Protein 4ME7 (pdb70)

B-factor: mean 60.51, std 24.73, range [21.34, 162.84]

Secondary structure (DSSP, 8-state):
---TTEEEE-----EEEE-S-HHHHHH-SEEEEEEEESS-SS--STTEEEE-TTTTT-SS-EEEEEEEEEEEEGGG-----EE-----TTHHHHHHHHT---/---TTEEEEEE-S---EEEEEE-S-TTHHHH-SEEEEEEEESS-SS--STTEEEE-TTTTT-SS-EEEEEEEEEEEEGGGEEEEEEE-----HHHHHHHHHTT--/---TTEEEEE--SSSS---EEEEE-S-TTHHHH-SEEEEEEEESS-SS--STTEEEE-TTTTT-SS-EEEEEEEEEEEEGGGEEEEEEE-----HHHHHHHHHTT--/---TTEEEEE--EEEEE-S-TTHHHH-SEEEEEEEE-S-SS--STTEEEE-TTTTT-SS-EEEEEEEEEEEEGGGEEEEEEE-----HHHHHHHHHTT--/---------HHHHHHHHHH------HHHHHHHHHHHHHHHHHHHHHHH-------HHHHHHHHHTHHHHHHT-/--------HHHHHHHHHH------HHHHHHHHHHHHHHHHHHHHHHH-------HHHHHHHHHTHHHHHHTS--

Solvent-accessible surface area: 29151 Å² total

Organism: Bacillus subtilis (strain 168) (NCBI:txid224308)

Radius of gyration: 34.05 Å; Cα contacts (8 Å, |Δi|>4): 1107; chains: 6; bounding box: 95×68×64 Å

InterPro domains:
  IPR003477 mRNA interferase PemK-like [PF02452] (4-111)
  IPR003477 mRNA interferase PemK-like [PIRSF033490] (2-113)
  IPR003477 mRNA interferase PemK-like [PTHR33988] (2-113)
  IPR011067 Plasmid maintenance toxin/Cell growth inhibitor [G3DSA:2.30.30.110] (1-116)

CATH classification: 2.30.30.110

Nearest PDB structures (foldseek):
  4me7-assembly1_B  TM=1.010E+00  e=1.519E-21  Bacillus subtilis subsp. subtilis str. 168
  4me7-assembly1_C  TM=9.987E-01  e=3.151E-20  Bacillus subtilis subsp. subtilis str. 168
  4me7-assembly1_D  TM=9.833E-01  e=3.985E-19  Bacillus subtilis subsp. subtilis str. 168
  4me7-assembly1_A  TM=9.584E-01  e=5.360E-18  Bacillus subtilis subsp. subtilis str. 168
  9g2g-assembly1_B  TM=9.681E-01  e=2.610E-15  Staphylococcus aureus

Structure (mmCIF, N/CA/C/O backbone):
data_4ME7
#
_entry.id   4ME7
#
_cell.length_a   81.503
_cell.length_b   91.618
_cell.length_c   104.334
_cell.angle_alpha   90.000
_cell.angle_beta   90.000
_cell.angle_gamma   90.000
#
_symmetry.space_group_name_H-M   'P 21 21 21'
#
loop_
_entity.id
_entity.type
_entity.pdbx_description
1 polymer 'mRNA interferase EndoA'
2 polymer 'Antitoxin EndoAI'
3 water water
#
loop_
_atom_site.group_PDB
_atom_site.id
_atom_site.type_symbol
_atom_site.label_atom_id
_atom_site.label_alt_id
_atom_site.label_comp_id
_atom_site.label_asym_id
_atom_site.label_entity_id
_atom_site.label_seq_id
_atom_site.pdbx_PDB_ins_code
_atom_site.Cartn_x
_atom_site.Cartn_y
_atom_site.Cartn_z
_atom_site.occupancy
_atom_site.B_iso_or_equiv
_atom_site.auth_seq_id
_atom_site.auth_comp_id
_atom_site.auth_asym_id
_atom_site.auth_atom_id
_atom_site.pdbx_PDB_model_num
ATOM 9 N N . ILE A 1 2 ? -27.648 6.358 -33.136 1.00 116.03 2 ILE A N 1
ATOM 10 C CA . ILE A 1 2 ? -27.317 7.763 -33.309 1.00 116.09 2 ILE A CA 1
ATOM 11 C C . ILE A 1 2 ? -28.569 8.622 -33.110 1.00 115.90 2 ILE A C 1
ATOM 12 O O . ILE A 1 2 ? -28.517 9.848 -33.232 1.00 115.68 2 ILE A O 1
ATOM 14 N N . VAL A 1 3 ? -29.690 7.968 -32.796 1.00 54.08 3 VAL A N 1
ATOM 15 C CA . VAL A 1 3 ? -30.993 8.645 -32.676 1.00 54.29 3 VAL A CA 1
ATOM 16 C C . VAL A 1 3 ? -31.088 9.667 -31.543 1.00 53.78 3 VAL A C 1
ATOM 17 O O . VAL A 1 3 ? -30.662 9.420 -30.416 1.00 52.99 3 VAL A O 1
ATOM 21 N N . LYS A 1 4 ? -31.663 10.819 -31.864 1.00 64.43 4 LYS A N 1
ATOM 22 C CA . LYS A 1 4 ? -31.880 11.864 -30.880 1.00 64.36 4 LYS A CA 1
ATOM 23 C C . LYS A 1 4 ? -33.235 12.539 -31.093 1.00 64.87 4 LYS A C 1
ATOM 24 O O . LYS A 1 4 ? -33.734 12.608 -32.213 1.00 65.53 4 LYS A O 1
ATOM 30 N N . ARG A 1 5 ? -33.833 13.012 -30.005 1.00 40.23 5 ARG A N 1
ATOM 31 C CA . ARG A 1 5 ? -35.113 13.698 -30.071 1.00 41.19 5 ARG A CA 1
ATOM 32 C C . ARG A 1 5 ? -35.100 14.797 -31.132 1.00 41.39 5 ARG A C 1
ATOM 33 O O . ARG A 1 5 ? -34.121 15.527 -31.264 1.00 40.62 5 ARG A O 1
ATOM 41 N N . GLY A 1 6 ? -36.177 14.885 -31.909 1.00 53.90 6 GLY A N 1
ATOM 42 C CA . GLY A 1 6 ? -36.309 15.910 -32.928 1.00 53.60 6 GLY A CA 1
ATOM 43 C C . GLY A 1 6 ? -35.699 15.540 -34.269 1.00 53.45 6 GLY A C 1
ATOM 44 O O . GLY A 1 6 ? -35.862 16.270 -35.247 1.00 53.11 6 GLY A O 1
ATOM 45 N N . ASP A 1 7 ? -34.981 14.421 -34.317 1.00 64.94 7 ASP A N 1
ATOM 46 C CA . ASP A 1 7 ? -34.469 13.910 -35.579 1.00 64.93 7 ASP A CA 1
ATOM 47 C C . ASP A 1 7 ? -35.611 13.253 -36.343 1.00 65.73 7 ASP A C 1
ATOM 48 O O . ASP A 1 7 ? -36.421 12.534 -35.755 1.00 66.21 7 ASP A O 1
ATOM 53 N N . VAL A 1 8 ? -35.679 13.495 -37.648 1.00 49.89 8 VAL A N 1
ATOM 54 C CA . VAL A 1 8 ? -36.662 12.821 -38.494 1.00 51.01 8 VAL A CA 1
ATOM 55 C C . VAL A 1 8 ? -35.966 11.813 -39.401 1.00 52.09 8 VAL A C 1
ATOM 56 O O . VAL A 1 8 ? -34.969 12.140 -40.025 1.00 52.67 8 VAL A O 1
ATOM 60 N N . TYR A 1 9 ? -36.489 10.590 -39.457 1.00 76.97 9 TYR A N 1
ATOM 61 C CA . TYR A 1 9 ? -35.876 9.508 -40.221 1.00 78.74 9 TYR A CA 1
ATOM 62 C C . TYR A 1 9 ? -36.862 8.940 -41.216 1.00 81.12 9 TYR A C 1
ATOM 63 O O . TYR A 1 9 ? -37.955 9.474 -41.385 1.00 81.47 9 TYR A O 1
ATOM 72 N N . PHE A 1 10 ? -36.481 7.845 -41.865 1.00 72.41 10 PHE A N 1
ATOM 73 C CA . PHE A 1 10 ? -37.433 7.087 -42.672 1.00 74.82 10 PHE A CA 1
ATOM 74 C C . PHE A 1 10 ? -37.762 5.762 -41.984 1.00 74.59 10 PHE A C 1
ATOM 75 O O . PHE A 1 10 ? -36.977 5.266 -41.170 1.00 73.04 10 PHE A O 1
ATOM 83 N N . ALA A 1 11 ? -38.915 5.192 -42.331 1.00 95.75 11 ALA A N 1
ATOM 84 C CA . ALA A 1 11 ? -39.446 4.002 -41.660 1.00 95.50 11 ALA A CA 1
ATOM 85 C C . ALA A 1 11 ? -39.571 2.780 -42.579 1.00 98.47 11 ALA A C 1
ATOM 86 O O . ALA A 1 11 ? -39.313 2.871 -43.777 1.00 100.84 11 ALA A O 1
ATOM 88 N N . ASP A 1 12 ? -39.983 1.646 -42.010 1.00 105.16 12 ASP A N 1
ATOM 89 C CA . ASP A 1 12 ? -40.133 0.397 -42.766 1.00 107.98 12 ASP A CA 1
ATOM 90 C C . ASP A 1 12 ? -41.409 -0.373 -42.391 1.00 108.30 12 ASP A C 1
ATOM 91 O O . ASP A 1 12 ? -41.866 -0.330 -41.249 1.00 105.80 12 ASP A O 1
ATOM 96 N N . LEU A 1 13 ? -41.964 -1.090 -43.367 1.00 103.76 13 LEU A N 1
ATOM 97 C CA . LEU A 1 13 ? -43.243 -1.771 -43.200 1.00 104.27 13 LEU A CA 1
ATOM 98 C C . LEU A 1 13 ? -43.226 -3.180 -43.788 1.00 107.01 13 LEU A C 1
ATOM 99 O O . LEU A 1 13 ? -43.980 -4.056 -43.359 1.00 107.26 13 LEU A O 1
ATOM 104 N N . VAL A 1 24 ? -39.792 4.565 -46.469 1.00 92.93 23 VAL A N 1
ATOM 105 C CA . VAL A 1 24 ? -41.102 4.966 -46.979 1.00 94.26 23 VAL A CA 1
ATOM 106 C C . VAL A 1 24 ? -41.709 6.141 -46.206 1.00 91.70 23 VAL A C 1
ATOM 107 O O . VAL A 1 24 ? -42.011 7.185 -46.789 1.00 92.37 23 VAL A O 1
ATOM 111 N N . ARG A 1 25 ? -41.884 5.966 -44.898 1.00 104.40 24 ARG A N 1
ATOM 112 C CA . ARG A 1 25 ? -42.572 6.952 -44.067 1.00 102.27 24 ARG A CA 1
ATOM 113 C C . ARG A 1 25 ? -41.599 7.849 -43.302 1.00 99.67 24 ARG A C 1
ATOM 114 O O . ARG A 1 25 ? -40.661 7.354 -42.676 1.00 98.31 24 ARG A O 1
ATOM 122 N N . PRO A 1 26 ? -41.817 9.177 -43.364 1.00 56.19 25 PRO A N 1
ATOM 123 C CA . PRO A 1 26 ? -41.097 10.149 -42.528 1.00 53.74 25 PRO A CA 1
ATOM 124 C C . PRO A 1 26 ? -41.647 10.175 -41.104 1.00 51.14 25 PRO A C 1
ATOM 125 O O . PRO A 1 26 ? -42.856 10.234 -40.936 1.00 51.25 25 PRO A O 1
ATOM 129 N N . VAL A 1 27 ? -40.785 10.139 -40.093 1.00 60.12 26 VAL A N 1
ATOM 130 C CA . VAL A 1 27 ? -41.261 10.072 -38.717 1.00 58.23 26 VAL A CA 1
ATOM 131 C C . VAL A 1 27 ? -40.452 10.932 -37.747 1.00 57.10 26 VAL A C 1
ATOM 132 O O . VAL A 1 27 ? -39.230 10.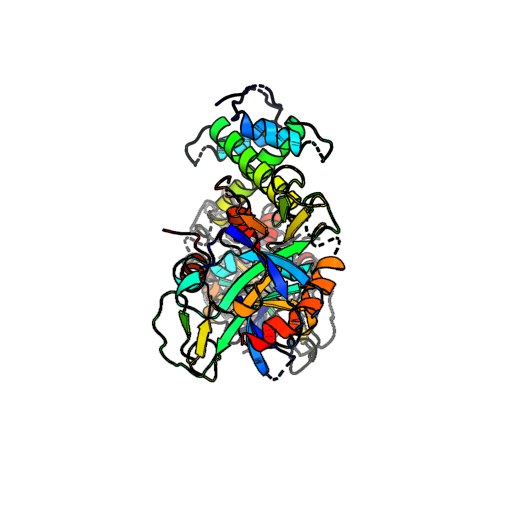850 -37.696 1.00 56.35 26 VAL A O 1
ATOM 136 N N . LEU A 1 28 ? -41.146 11.755 -36.969 1.00 45.82 27 LEU A N 1
ATOM 137 C CA . LEU A 1 28 ? -40.487 12.564 -35.962 1.00 45.02 27 LEU A CA 1
ATOM 138 C C . LEU A 1 28 ? -40.266 11.742 -34.705 1.00 44.97 27 LEU A C 1
ATOM 139 O O . LEU A 1 28 ? -41.213 11.197 -34.141 1.00 45.68 27 LEU A O 1
ATOM 144 N N . VAL A 1 29 ? -39.013 11.650 -34.270 1.00 53.05 28 VAL A N 1
ATOM 145 C CA . VAL A 1 29 ? -38.688 10.945 -33.036 1.00 52.83 28 VAL A CA 1
ATOM 146 C C . VAL A 1 29 ? -38.998 11.862 -31.853 1.00 53.17 28 VAL A C 1
ATOM 147 O O . VAL A 1 29 ? -38.563 13.014 -31.825 1.00 52.97 28 VAL A O 1
ATOM 151 N N . ILE A 1 30 ? -39.756 11.347 -30.884 1.00 39.05 29 ILE A N 1
ATOM 152 C CA . ILE A 1 30 ? -40.239 12.157 -29.763 1.00 39.41 29 ILE A CA 1
ATOM 153 C C . ILE A 1 30 ? -39.969 11.564 -28.366 1.00 38.59 29 ILE A C 1
ATOM 154 O O . ILE A 1 30 ? -40.370 12.138 -27.358 1.00 38.86 29 ILE A O 1
ATOM 159 N N . GLN A 1 31 ? -39.280 10.429 -28.305 1.00 31.52 30 GLN A N 1
ATOM 160 C CA . GLN A 1 31 ? -38.884 9.846 -27.020 1.00 30.42 30 GLN A CA 1
ATOM 161 C C . GLN A 1 31 ? -37.773 10.665 -26.371 1.00 29.22 30 GLN A C 1
ATOM 162 O O . GLN A 1 31 ? -37.179 11.551 -26.996 1.00 29.29 30 GLN A O 1
ATOM 168 N N . ASN A 1 32 ? -37.508 10.388 -25.100 1.00 32.60 31 ASN A N 1
ATOM 169 C CA . ASN A 1 32 ? -36.455 11.097 -24.397 1.00 31.11 31 ASN A CA 1
ATOM 170 C C . ASN A 1 32 ? -35.151 10.562 -24.909 1.00 30.44 31 ASN A C 1
ATOM 171 O O . ASN A 1 32 ? -35.088 9.414 -25.356 1.00 30.47 31 ASN A O 1
ATOM 176 N N . ASP A 1 33 ? -34.110 11.384 -24.867 1.00 31.42 32 ASP A N 1
ATOM 177 C CA . ASP A 1 33 ? -32.841 10.964 -25.431 1.00 31.08 32 ASP A CA 1
ATOM 178 C C . ASP A 1 33 ? -32.247 9.765 -24.671 1.00 29.58 32 ASP A C 1
ATOM 179 O O . ASP A 1 33 ? -31.517 8.975 -25.260 1.00 29.92 32 ASP A O 1
ATOM 184 N N . ILE A 1 34 ? -32.595 9.585 -23.396 1.00 26.73 33 ILE A N 1
ATOM 185 C CA . ILE A 1 34 ? -32.096 8.420 -22.649 1.00 26.94 33 ILE A CA 1
ATOM 186 C C . ILE A 1 34 ? -32.646 7.085 -23.137 1.00 28.18 33 ILE A C 1
ATOM 187 O O . ILE A 1 34 ? -31.890 6.160 -23.403 1.00 29.05 33 ILE A O 1
ATOM 192 N N . GLY A 1 35 ? -33.964 6.983 -23.253 1.00 32.13 34 GLY A N 1
ATOM 193 C CA . GLY A 1 35 ? -34.596 5.830 -23.883 1.00 33.28 34 GLY A CA 1
ATOM 194 C C . GLY A 1 35 ? -34.039 5.531 -25.252 1.00 34.42 34 GLY A C 1
ATOM 195 O O . GLY A 1 35 ? -33.791 4.369 -25.597 1.00 35.13 34 GLY A O 1
ATOM 196 N N . ASN A 1 36 ? -33.825 6.593 -26.023 1.00 34.69 35 ASN A N 1
ATOM 197 C CA . ASN A 1 36 ? -33.301 6.477 -27.378 1.00 35.75 35 ASN A CA 1
ATOM 198 C C . ASN A 1 36 ? -31.971 5.720 -27.474 1.00 35.39 35 ASN A C 1
ATOM 199 O O . ASN A 1 36 ? -31.700 5.100 -28.495 1.00 36.26 35 ASN A O 1
ATOM 204 N N . ARG A 1 37 ? -31.169 5.735 -26.410 1.00 73.19 36 ARG A N 1
ATOM 205 C CA . ARG A 1 37 ? -29.849 5.109 -26.456 1.00 73.11 36 ARG A CA 1
ATOM 206 C C . ARG A 1 37 ? -29.779 3.659 -25.970 1.00 72.75 36 ARG A C 1
ATOM 207 O O . ARG A 1 37 ? -29.057 2.850 -26.538 1.00 73.11 36 ARG A O 1
ATOM 215 N N . PHE A 1 38 ? -30.535 3.323 -24.936 1.00 43.14 37 PHE A N 1
ATOM 216 C CA . PHE A 1 38 ? -30.428 2.001 -24.318 1.00 42.81 37 PHE A CA 1
ATOM 217 C C . PHE A 1 38 ? -31.633 1.061 -24.474 1.00 43.57 37 PHE A C 1
ATOM 218 O O . PHE A 1 38 ? -31.733 0.050 -23.762 1.00 43.53 37 PHE A O 1
ATOM 226 N N . SER A 1 39 ? -32.533 1.385 -25.402 1.00 54.41 38 SER A N 1
ATOM 227 C CA . SER A 1 39 ? -33.716 0.567 -25.634 1.00 55.16 38 SER A CA 1
ATOM 228 C C . SER A 1 39 ? -33.953 0.294 -27.108 1.00 56.41 38 SER A C 1
ATOM 229 O O . SER A 1 39 ? -33.697 1.158 -27.951 1.00 56.65 38 SER A O 1
ATOM 232 N N . PRO A 1 40 ? -34.453 -0.916 -27.413 1.00 39.36 39 PRO A N 1
ATOM 233 C CA . PRO A 1 40 ? -34.780 -1.373 -28.768 1.00 41.30 39 PRO A CA 1
ATOM 234 C C . PRO A 1 40 ? -35.939 -0.610 -29.395 1.00 41.05 39 PRO A C 1
ATOM 235 O O . PRO A 1 40 ? -36.081 -0.645 -30.613 1.00 42.51 39 PRO A O 1
ATOM 239 N N . THR A 1 41 ? -36.758 0.048 -28.579 1.00 52.88 40 THR A N 1
ATOM 240 C CA . THR A 1 41 ? -37.954 0.738 -29.075 1.00 53.47 40 THR A CA 1
ATOM 241 C C . THR A 1 41 ? -37.823 2.264 -29.060 1.00 53.45 40 THR A C 1
ATOM 242 O O . THR A 1 41 ? -37.127 2.832 -28.211 1.00 52.63 40 THR A O 1
ATOM 246 N N . ALA A 1 42 ? -38.484 2.918 -30.012 1.00 51.51 41 ALA A N 1
ATOM 247 C CA . ALA A 1 42 ? -38.474 4.376 -30.096 1.00 51.77 41 ALA A CA 1
ATOM 248 C C . ALA A 1 42 ? -39.865 4.907 -30.426 1.00 53.13 41 ALA A C 1
ATOM 249 O O . ALA A 1 42 ? -40.565 4.355 -31.285 1.00 53.97 41 ALA A O 1
ATOM 251 N N . ILE A 1 43 ? -40.279 5.975 -29.756 1.00 35.80 42 ILE A N 1
ATOM 252 C CA . ILE A 1 43 ? -41.614 6.507 -30.002 1.00 36.05 42 ILE A CA 1
ATOM 253 C C . ILE A 1 43 ? -41.557 7.631 -31.033 1.00 36.59 42 ILE A C 1
ATOM 254 O O . ILE A 1 43 ? -40.876 8.637 -30.819 1.00 35.59 42 ILE A O 1
ATOM 259 N N . VAL A 1 44 ? -42.273 7.455 -32.143 1.00 38.31 43 VAL A N 1
ATOM 260 C CA . VAL A 1 44 ? -42.314 8.455 -33.207 1.00 39.21 43 VAL A CA 1
ATOM 261 C C . VAL A 1 44 ? -43.703 9.098 -33.405 1.00 39.65 43 VAL A C 1
ATOM 262 O O . VAL A 1 44 ? -44.692 8.627 -32.856 1.00 39.48 43 VAL A O 1
ATOM 266 N N . ALA A 1 45 ? -43.763 10.179 -34.181 1.00 40.32 44 ALA A N 1
ATOM 267 C CA . ALA A 1 45 ? -45.035 10.785 -34.580 1.00 41.21 44 ALA A CA 1
ATOM 268 C C . ALA A 1 45 ? -45.154 10.835 -36.121 1.00 43.60 44 ALA A C 1
ATOM 269 O O . ALA A 1 45 ? -44.201 11.176 -36.823 1.00 44.20 44 ALA A O 1
ATOM 271 N N . ALA A 1 46 ? -46.318 10.474 -36.647 1.00 56.57 45 ALA A N 1
ATOM 272 C CA . ALA A 1 46 ? -46.491 10.375 -38.098 1.00 56.75 45 ALA A CA 1
ATOM 273 C C . ALA A 1 46 ? -46.272 11.714 -38.810 1.00 56.55 45 ALA A C 1
ATOM 274 O O . ALA A 1 46 ? -46.625 12.769 -38.280 1.00 56.36 45 ALA A O 1
ATOM 276 N N . ILE A 1 47 ? -45.671 11.664 -39.999 1.00 50.23 46 ILE A N 1
ATOM 277 C CA . ILE A 1 47 ? -45.527 12.846 -40.854 1.00 51.46 46 ILE A CA 1
ATOM 278 C C . ILE A 1 47 ? -46.123 12.538 -42.245 1.00 54.55 46 ILE A C 1
ATOM 279 O O . ILE A 1 47 ? -45.929 11.447 -42.784 1.00 55.83 46 ILE A O 1
ATOM 284 N N . THR A 1 48 ? -46.864 13.488 -42.811 1.00 55.90 47 THR A N 1
ATOM 285 C CA . THR A 1 48 ? -47.599 13.259 -44.055 1.00 58.94 47 THR A CA 1
ATOM 286 C C . THR A 1 48 ? -47.426 14.488 -44.949 1.00 60.60 47 THR A C 1
ATOM 287 O O . THR A 1 48 ? -47.242 15.598 -44.451 1.00 59.33 47 THR A O 1
ATOM 291 N N . ALA A 1 49 ? -47.458 14.300 -46.264 1.00 63.56 48 ALA A N 1
ATOM 292 C CA . ALA A 1 49 ? -47.347 15.437 -47.172 1.00 65.49 48 ALA A CA 1
ATOM 293 C C . ALA A 1 49 ? -48.673 15.772 -47.840 1.00 67.90 48 ALA A C 1
ATOM 294 O O . ALA A 1 49 ? -48.747 16.728 -48.611 1.00 69.82 48 ALA A O 1
ATOM 296 N N . GLN A 1 50 ? -49.710 14.989 -47.530 1.00 104.47 49 GLN A N 1
ATOM 297 C CA . GLN A 1 50 ? -51.052 15.169 -48.102 1.00 106.63 49 GLN A CA 1
ATOM 298 C C . GLN A 1 50 ? -51.629 16.550 -47.803 1.00 106.56 49 GLN A C 1
ATOM 299 O O . GLN A 1 50 ? -52.359 17.122 -48.613 1.00 109.16 49 GLN A O 1
ATOM 305 N N . ILE A 1 51 ? -51.300 17.085 -46.634 1.00 73.00 50 ILE A N 1
ATOM 306 C CA . ILE A 1 51 ? -51.738 18.427 -46.279 1.00 72.84 50 ILE A CA 1
ATOM 307 C C . ILE A 1 51 ? -50.535 19.363 -46.193 1.00 72.09 50 ILE A C 1
ATOM 308 O O . ILE A 1 51 ? -49.474 18.980 -45.700 1.00 69.97 50 ILE A O 1
ATOM 313 N N . GLN A 1 52 ? -50.713 20.586 -46.687 1.00 94.35 51 GLN A N 1
ATOM 314 C CA . GLN A 1 52 ? -49.679 21.619 -46.639 1.00 93.90 51 GLN A CA 1
ATOM 315 C C . GLN A 1 52 ? -49.908 22.540 -45.439 1.00 91.82 51 GLN A C 1
ATOM 316 O O . GLN A 1 52 ? -48.990 22.819 -44.670 1.00 88.80 51 GLN A O 1
ATOM 322 N N . LYS A 1 53 ? -51.147 23.005 -45.293 1.00 151.87 52 LYS A N 1
ATOM 323 C CA . LYS A 1 53 ? -51.525 23.908 -44.206 1.00 150.21 52 LYS A CA 1
ATOM 324 C C . LYS A 1 53 ? -51.885 23.146 -42.931 1.00 147.37 52 LYS A C 1
ATOM 325 O O . LYS A 1 53 ? -51.097 23.100 -41.986 1.00 144.90 52 LYS A O 1
ATOM 331 N N . ALA A 1 54 ? -53.079 22.555 -42.916 1.00 95.04 53 ALA A N 1
ATOM 332 C CA . ALA A 1 54 ? -53.567 21.783 -41.768 1.00 92.87 53 ALA A CA 1
ATOM 333 C C . ALA A 1 54 ? -53.568 22.571 -40.454 1.00 90.66 53 ALA A C 1
ATOM 334 O O . ALA A 1 54 ? -52.591 22.549 -39.701 1.00 88.30 53 ALA A O 1
ATOM 336 N N . LYS A 1 55 ? -54.671 23.270 -40.199 1.00 122.78 54 LYS A N 1
ATOM 337 C CA . LYS A 1 55 ? -54.885 23.946 -38.925 1.00 120.92 54 LYS A CA 1
ATOM 338 C C . LYS A 1 55 ? -55.826 23.095 -38.080 1.00 119.86 54 LYS A C 1
ATOM 339 O O . LYS A 1 55 ? -56.831 22.596 -38.576 1.00 121.16 54 LYS A O 1
ATOM 345 N N . LEU A 1 56 ? -55.478 22.963 -36.802 1.00 59.38 55 LEU A N 1
ATOM 346 C CA . LEU A 1 56 ? -56.102 22.066 -35.834 1.00 58.13 55 LEU A CA 1
ATOM 347 C C . LEU A 1 56 ? -55.103 22.135 -34.708 1.00 56.59 55 LEU A C 1
ATOM 348 O O . LEU A 1 56 ? -53.940 22.486 -34.949 1.00 55.88 55 LEU A O 1
ATOM 353 N N . PRO A 1 57 ? -55.527 21.806 -33.474 1.00 63.69 56 PRO A N 1
ATOM 354 C CA . PRO A 1 57 ? -54.594 21.914 -32.337 1.00 63.03 56 PRO A CA 1
ATOM 355 C C . PRO A 1 57 ? -53.401 20.927 -32.351 1.00 63.56 56 PRO A C 1
ATOM 356 O O . PRO A 1 57 ? -52.281 21.311 -32.003 1.00 62.90 56 PRO A O 1
ATOM 360 N N . THR A 1 58 ? -53.634 19.682 -32.758 1.00 44.07 57 THR A N 1
ATOM 361 C CA . THR A 1 58 ? -52.593 18.649 -32.682 1.00 42.83 57 THR A CA 1
ATOM 362 C C . THR A 1 58 ? -51.654 18.556 -33.898 1.00 43.80 57 THR A C 1
ATOM 363 O O . THR A 1 58 ? -50.886 17.599 -34.010 1.00 43.20 57 THR A O 1
ATOM 367 N N . HIS A 1 59 ? -51.710 19.562 -34.777 1.00 49.04 58 HIS A N 1
ATOM 368 C CA . HIS A 1 59 ? -50.978 19.585 -36.053 1.00 48.13 58 HIS A CA 1
ATOM 369 C C . HIS A 1 59 ? -49.881 20.655 -36.073 1.00 46.59 58 HIS A C 1
ATOM 370 O O . HIS A 1 59 ? -50.136 21.790 -35.675 1.00 46.44 58 HIS A O 1
ATOM 377 N N . VAL A 1 60 ? -48.682 20.313 -36.554 1.00 54.89 59 VAL A N 1
ATOM 378 C CA . VAL A 1 60 ? -47.595 21.303 -36.680 1.00 54.14 59 VAL A CA 1
ATOM 379 C C . VAL A 1 60 ? -47.097 21.479 -38.120 1.00 56.04 59 VAL A C 1
ATOM 380 O O . VAL A 1 60 ? -46.951 20.509 -38.863 1.00 56.87 59 VAL A O 1
ATOM 384 N N . GLU A 1 61 ? -46.825 22.723 -38.502 1.00 87.17 60 GLU A N 1
ATOM 385 C CA . GLU A 1 61 ? -46.523 23.052 -39.888 1.00 89.27 60 GLU A CA 1
ATOM 386 C C . GLU A 1 61 ? -45.034 23.191 -40.164 1.00 89.08 60 GLU A C 1
ATOM 387 O O . GLU A 1 61 ? -44.342 23.961 -39.503 1.00 87.82 60 GLU A O 1
ATOM 393 N N . ILE A 1 62 ? -44.554 22.451 -41.157 1.00 83.73 61 ILE A N 1
ATOM 394 C CA . ILE A 1 62 ? -43.187 22.580 -41.648 1.00 83.75 61 ILE A CA 1
ATOM 395 C C . ILE A 1 62 ? -43.215 23.033 -43.110 1.00 86.94 61 ILE A C 1
ATOM 396 O O . ILE A 1 62 ? -43.731 22.302 -43.959 1.00 88.78 61 ILE A O 1
ATOM 401 N N . ASP A 1 63 ? -42.687 24.216 -43.435 1.00 72.94 62 ASP A N 1
ATOM 402 C CA . ASP A 1 63 ? -42.448 24.484 -44.856 1.00 76.09 62 ASP A CA 1
ATOM 403 C C . ASP A 1 63 ? -41.074 23.938 -45.183 1.00 75.62 62 ASP A C 1
ATOM 404 O O . ASP A 1 63 ? -40.140 24.067 -44.392 1.00 73.26 62 ASP A O 1
ATOM 409 N N . ALA A 1 64 ? -40.966 23.308 -46.348 1.00 73.10 63 ALA A N 1
ATOM 410 C CA . ALA A 1 64 ? -39.765 22.575 -46.715 1.00 72.94 63 ALA A CA 1
ATOM 411 C C . ALA A 1 64 ? -38.546 23.481 -46.828 1.00 72.81 63 ALA A C 1
ATOM 412 O O . ALA A 1 64 ? -37.407 23.042 -46.647 1.00 71.71 63 ALA A O 1
ATOM 414 N N . LYS A 1 65 ? -38.794 24.754 -47.114 1.00 97.25 64 LYS A N 1
ATOM 415 C CA . LYS A 1 65 ? -37.719 25.685 -47.420 1.00 97.64 64 LYS A CA 1
ATOM 416 C C . LYS A 1 65 ? -36.944 26.127 -46.187 1.00 94.74 64 LYS A C 1
ATOM 417 O O . LYS A 1 65 ? -36.536 27.284 -46.096 1.00 94.79 64 LYS A O 1
ATOM 423 N N . ARG A 1 66 ? -36.721 25.199 -45.254 1.00 112.07 65 ARG A N 1
ATOM 424 C CA . ARG A 1 66 ? -36.027 25.515 -44.006 1.00 109.40 65 ARG A CA 1
ATOM 425 C C . ARG A 1 66 ? -35.244 24.298 -43.499 1.00 107.44 65 ARG A C 1
ATOM 426 O O . ARG A 1 66 ? -34.028 24.365 -43.328 1.00 105.91 65 ARG A O 1
ATOM 434 N N . TYR A 1 67 ? -35.942 23.196 -43.242 1.00 84.29 66 TYR A N 1
ATOM 435 C CA . TYR A 1 67 ? -35.306 22.024 -42.641 1.00 82.27 66 TYR A CA 1
ATOM 436 C C . TYR A 1 67 ? -34.849 20.931 -43.601 1.00 84.09 66 TYR A C 1
ATOM 437 O O . TYR A 1 67 ? -35.054 19.744 -43.350 1.00 83.48 66 TYR A O 1
ATOM 446 N N . GLY A 1 68 ? -34.223 21.348 -44.699 1.00 95.77 67 GLY A N 1
ATOM 447 C CA . GLY A 1 68 ? -33.730 20.426 -45.709 1.00 97.65 67 GLY A CA 1
ATOM 448 C C . GLY A 1 68 ? -34.804 19.508 -46.261 1.00 99.27 67 GLY A C 1
ATOM 449 O O . GLY A 1 68 ? -34.522 18.386 -46.684 1.00 100.03 67 GLY A O 1
ATOM 450 N N . PHE A 1 69 ? -36.044 19.980 -46.247 1.00 109.54 68 PHE A N 1
ATOM 451 C CA . PHE A 1 69 ? -37.160 19.178 -46.727 1.00 111.06 68 PHE A CA 1
ATOM 452 C C . PHE A 1 69 ? -37.420 19.446 -48.204 1.00 114.63 68 PHE A C 1
ATOM 453 O O . PHE A 1 69 ? -37.141 20.534 -48.708 1.00 115.63 68 PHE A O 1
ATOM 461 N N . GLU A 1 70 ? -37.947 18.444 -48.895 1.00 101.71 69 GLU A N 1
ATOM 462 C CA . GLU A 1 70 ? -38.232 18.571 -50.315 1.00 105.06 69 GLU A CA 1
ATOM 463 C C . GLU A 1 70 ? -39.702 18.884 -50.486 1.00 106.19 69 GLU A C 1
ATOM 464 O O . GLU A 1 70 ? -40.141 19.313 -51.551 1.00 109.11 69 GLU A O 1
ATOM 470 N N . ARG A 1 71 ? -40.455 18.673 -49.412 1.00 66.87 70 ARG A N 1
ATOM 471 C CA . ARG A 1 71 ? -41.915 18.745 -49.453 1.00 67.76 70 ARG A CA 1
ATOM 472 C C . ARG A 1 71 ? -42.507 19.466 -48.237 1.00 65.22 70 ARG A C 1
ATOM 473 O O . ARG A 1 71 ? -42.072 19.258 -47.110 1.00 62.33 70 ARG A O 1
ATOM 481 N N . ASP A 1 72 ? -43.489 20.329 -48.485 1.00 72.62 71 ASP A N 1
ATOM 482 C CA . ASP A 1 72 ? -44.288 20.916 -47.414 1.00 70.64 71 ASP A CA 1
ATOM 483 C C . ASP A 1 72 ? -45.075 19.804 -46.719 1.00 69.53 71 ASP A C 1
ATOM 484 O O . ASP A 1 72 ? -45.997 19.223 -47.311 1.00 71.38 71 ASP A O 1
ATOM 489 N N . SER A 1 73 ? -44.694 19.515 -45.473 1.00 111.71 72 SER A N 1
ATOM 490 C CA . SER A 1 73 ? -45.271 18.423 -44.688 1.00 110.12 72 SER A CA 1
ATOM 491 C C . SER A 1 73 ? -46.002 18.957 -43.447 1.00 107.95 72 SER A C 1
ATOM 492 O O . SER A 1 73 ? -45.897 20.142 -43.135 1.00 107.45 72 SER A O 1
ATOM 495 N N . VAL A 1 74 ? -46.749 18.094 -42.754 1.00 59.60 73 VAL A N 1
ATOM 496 C CA . VAL A 1 74 ? -47.404 18.464 -41.489 1.00 57.57 73 VAL A CA 1
ATOM 497 C C . VAL A 1 74 ? -47.295 17.326 -40.460 1.00 55.41 73 VAL A C 1
ATOM 498 O O . VAL A 1 74 ? -47.454 16.160 -40.813 1.00 56.11 73 VAL A O 1
ATOM 502 N N . ILE A 1 75 ? -47.015 17.659 -39.198 1.00 56.36 74 ILE A N 1
ATOM 503 C CA . ILE A 1 75 ? -46.840 16.646 -38.148 1.00 55.45 74 ILE A CA 1
ATOM 504 C C . ILE A 1 75 ? -48.140 16.330 -37.389 1.00 56.71 74 ILE A C 1
ATOM 505 O O . ILE A 1 75 ? -48.959 17.221 -37.127 1.00 56.82 74 ILE A O 1
ATOM 510 N N . LEU A 1 76 ? -48.326 15.063 -37.023 1.00 55.63 75 LEU A N 1
ATOM 511 C CA . LEU A 1 76 ? -49.576 14.645 -36.393 1.00 56.69 75 LEU A CA 1
ATOM 512 C C . LEU A 1 76 ? -49.373 14.084 -34.984 1.00 57.04 75 LEU A C 1
ATOM 513 O O . LEU A 1 76 ? -49.078 12.901 -34.829 1.00 57.25 75 LEU A O 1
ATOM 518 N N . LEU A 1 77 ? -49.552 14.918 -33.959 1.00 46.52 76 LEU A N 1
ATOM 519 C CA . LEU A 1 77 ? -49.365 14.445 -32.585 1.00 47.45 76 LEU A CA 1
ATOM 520 C C . LEU A 1 77 ? -50.516 13.552 -32.108 1.00 48.81 76 LEU A C 1
ATOM 521 O O . LEU A 1 77 ? -50.539 13.133 -30.948 1.00 49.48 76 LEU A O 1
ATOM 526 N N . GLU A 1 78 ? -51.457 13.264 -33.006 1.00 42.06 77 GLU A N 1
ATOM 527 C CA . GLU A 1 78 ? -52.526 12.314 -32.736 1.00 43.04 77 GLU A CA 1
ATOM 528 C C . GLU A 1 78 ? -52.204 10.927 -33.292 1.00 43.03 77 GLU A C 1
ATOM 529 O O . GLU A 1 78 ? -52.930 9.959 -33.051 1.00 43.34 77 GLU A O 1
ATOM 535 N N . GLN A 1 79 ? -51.113 10.842 -34.045 1.00 47.91 78 GLN A N 1
ATOM 536 C CA . GLN A 1 79 ? -50.769 9.632 -34.776 1.00 48.44 78 GLN A CA 1
ATOM 537 C C . GLN A 1 79 ? -49.361 9.269 -34.412 1.00 47.49 78 GLN A C 1
ATOM 538 O O . GLN A 1 79 ? -48.402 9.694 -35.060 1.00 47.25 78 GLN A O 1
ATOM 544 N N . ILE A 1 80 ? -49.229 8.498 -33.350 1.00 42.20 79 ILE A N 1
ATOM 545 C CA . ILE A 1 80 ? -47.915 8.166 -32.838 1.00 41.00 79 ILE A CA 1
ATOM 546 C C . ILE A 1 80 ? -47.877 6.645 -32.696 1.00 41.52 79 ILE A C 1
ATOM 547 O O . ILE A 1 80 ? -48.928 6.010 -32.631 1.00 42.23 79 ILE A O 1
ATOM 552 N N . ARG A 1 81 ? -46.679 6.063 -32.676 1.00 41.34 80 ARG A N 1
ATOM 553 C CA . ARG A 1 81 ? -46.519 4.615 -32.516 1.00 41.97 80 ARG A CA 1
ATOM 554 C C . ARG A 1 81 ? -45.150 4.305 -31.911 1.00 40.92 80 ARG A C 1
ATOM 555 O O . ARG A 1 81 ? -44.306 5.191 -31.840 1.00 39.94 80 ARG A O 1
ATOM 563 N N . THR A 1 82 ? -44.930 3.072 -31.456 1.00 41.24 81 THR A N 1
ATOM 564 C CA . THR A 1 82 ? -43.655 2.721 -30.818 1.00 40.38 81 THR A CA 1
ATOM 565 C C . THR A 1 82 ? -43.058 1.443 -31.376 1.00 42.07 81 THR A C 1
ATOM 566 O O . THR A 1 82 ? -43.483 0.350 -31.003 1.00 42.73 81 THR A O 1
ATOM 570 N N . ILE A 1 83 ? -42.046 1.580 -32.232 1.00 42.82 82 ILE A N 1
ATOM 571 C CA . ILE A 1 83 ? -41.513 0.446 -32.981 1.00 44.86 82 ILE A CA 1
ATOM 572 C C . ILE A 1 83 ? -40.096 0.061 -32.613 1.00 44.55 82 ILE A C 1
ATOM 573 O O . ILE A 1 83 ? -39.485 0.680 -31.747 1.00 42.67 82 ILE A O 1
ATOM 578 N N . ASP A 1 84 ? -39.597 -0.976 -33.289 1.00 58.14 83 ASP A N 1
ATOM 579 C CA . ASP A 1 84 ? -38.192 -1.404 -33.222 1.00 58.21 83 ASP A CA 1
ATOM 580 C C . ASP A 1 84 ? -37.234 -0.326 -33.735 1.00 57.70 83 ASP A C 1
ATOM 581 O O . ASP A 1 84 ? -37.504 0.343 -34.730 1.00 58.55 83 ASP A O 1
ATOM 586 N N . LYS A 1 85 ? -36.104 -0.183 -33.052 1.00 74.55 84 LYS A N 1
ATOM 587 C CA . LYS A 1 85 ? -35.099 0.817 -33.388 1.00 74.06 84 LYS A CA 1
ATOM 588 C C . LYS A 1 85 ? -34.548 0.635 -34.806 1.00 76.42 84 LYS A C 1
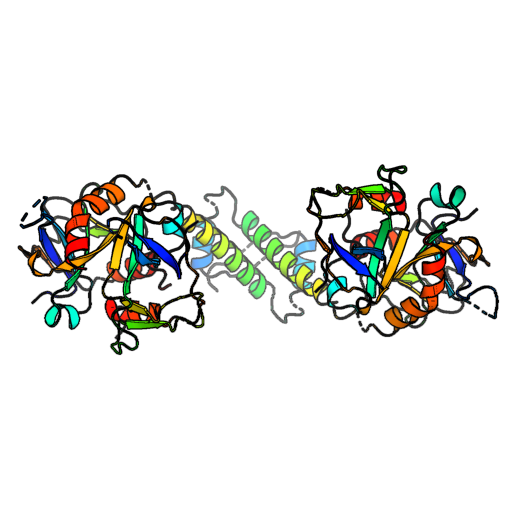ATOM 589 O O . LYS A 1 85 ? -34.259 1.609 -35.502 1.00 76.61 84 LYS A O 1
ATOM 595 N N . GLN A 1 86 ? -34.416 -0.619 -35.229 1.00 84.26 85 GLN A N 1
ATOM 596 C CA . GLN A 1 86 ? -33.759 -0.944 -36.491 1.00 86.56 85 GLN A CA 1
ATOM 597 C C . GLN A 1 86 ? -34.547 -0.573 -37.750 1.00 87.95 85 GLN A C 1
ATOM 598 O O . GLN A 1 86 ? -34.007 -0.607 -38.855 1.00 90.00 85 GLN A O 1
ATOM 604 N N . ARG A 1 87 ? -35.814 -0.207 -37.580 1.00 75.25 86 ARG A N 1
ATOM 605 C CA . ARG A 1 87 ? -36.630 0.282 -38.691 1.00 76.86 86 ARG A CA 1
ATOM 606 C C . ARG A 1 87 ? -36.303 1.749 -38.999 1.00 75.90 86 ARG A C 1
ATOM 607 O O . ARG A 1 87 ? -36.890 2.361 -39.898 1.00 76.85 86 ARG A O 1
ATOM 615 N N . LEU A 1 88 ? -35.365 2.301 -38.234 1.00 62.41 87 LEU A N 1
ATOM 616 C CA . LEU A 1 88 ? -34.871 3.658 -38.442 1.00 61.53 87 LEU A CA 1
ATOM 617 C C . LEU A 1 88 ? -33.541 3.598 -39.191 1.00 63.14 87 LEU A C 1
ATOM 618 O O . LEU A 1 88 ? -32.494 3.284 -38.622 1.00 62.64 87 LEU A O 1
ATOM 623 N N . THR A 1 89 ? -33.587 3.907 -40.475 1.00 77.27 88 THR A N 1
ATOM 624 C CA . THR A 1 89 ? -32.453 3.656 -41.348 1.00 79.26 88 THR A CA 1
ATOM 625 C C . THR A 1 89 ? -31.442 4.805 -41.417 1.00 78.22 88 THR A C 1
ATOM 626 O O . THR A 1 89 ? -30.322 4.697 -40.900 1.00 77.37 88 THR A O 1
ATOM 630 N N . ASP A 1 90 ? -31.827 5.897 -42.067 1.00 93.02 89 ASP A N 1
ATOM 631 C CA . ASP A 1 90 ? -30.938 7.047 -42.194 1.00 92.51 89 ASP A CA 1
ATOM 632 C C . ASP A 1 90 ? -31.709 8.349 -41.976 1.00 90.74 89 ASP A C 1
ATOM 633 O O . ASP A 1 90 ? -32.913 8.417 -42.247 1.00 91.04 89 ASP A O 1
ATOM 638 N N . LYS A 1 91 ? -31.010 9.374 -41.491 1.00 66.38 90 LYS A N 1
ATOM 639 C CA . LYS A 1 91 ? -31.652 10.611 -41.036 1.00 64.86 90 LYS A CA 1
ATOM 640 C C . LYS A 1 91 ? -32.307 11.425 -42.138 1.00 66.23 90 LYS A C 1
ATOM 641 O O . LYS A 1 91 ? -32.480 10.960 -43.258 1.00 68.79 90 LYS A O 1
ATOM 647 N N . ILE A 1 92 ? -32.703 12.641 -41.779 1.00 53.80 91 ILE A N 1
ATOM 648 C CA . ILE A 1 92 ? -33.148 13.654 -42.733 1.00 55.34 91 ILE A CA 1
ATOM 649 C C . ILE A 1 92 ? -32.596 14.978 -42.231 1.00 53.80 91 ILE A C 1
ATOM 650 O O . ILE A 1 92 ? -31.673 15.554 -42.827 1.00 54.72 91 ILE A O 1
ATOM 655 N N . THR A 1 93 ? -33.157 15.436 -41.115 1.00 64.47 92 THR A N 1
ATOM 656 C CA . THR A 1 93 ? -32.695 16.642 -40.458 1.00 63.01 92 THR A CA 1
ATOM 657 C C . THR A 1 93 ? -33.002 16.576 -38.984 1.00 60.55 92 THR A C 1
ATOM 658 O O . THR A 1 93 ? -33.323 15.520 -38.446 1.00 60.62 92 THR A O 1
ATOM 662 N N . HIS A 1 94 ? -32.900 17.732 -38.345 1.00 56.78 93 HIS A N 1
ATOM 663 C CA . HIS A 1 94 ? -33.184 17.885 -36.936 1.00 55.86 93 HIS A CA 1
ATOM 664 C C . HIS A 1 94 ? -33.897 19.208 -36.791 1.00 55.59 93 HIS A C 1
ATOM 665 O O . HIS A 1 94 ? -33.381 20.239 -37.217 1.00 55.41 93 HIS A O 1
ATOM 672 N N . LEU A 1 95 ? -35.085 19.175 -36.198 1.00 69.97 94 LEU A N 1
ATOM 673 C CA . LEU A 1 95 ? -35.865 20.382 -35.952 1.00 69.56 94 LEU A CA 1
ATOM 674 C C . LEU A 1 95 ? -35.243 21.228 -34.841 1.00 68.48 94 LEU A C 1
ATOM 675 O O . LEU A 1 95 ? -34.908 20.710 -33.777 1.00 68.44 94 LEU A O 1
ATOM 680 N N . ASP A 1 96 ? -35.092 22.529 -35.083 1.00 57.41 95 ASP A N 1
ATOM 681 C CA . ASP A 1 96 ? -34.544 23.428 -34.065 1.00 55.91 95 ASP A CA 1
ATOM 682 C C . ASP A 1 96 ? -35.494 23.508 -32.869 1.00 55.74 95 ASP A C 1
ATOM 683 O O . ASP A 1 96 ? -36.584 22.953 -32.910 1.00 56.95 95 ASP A O 1
ATOM 688 N N . ASP A 1 97 ? -35.078 24.184 -31.804 1.00 72.88 96 ASP A N 1
ATOM 689 C CA . ASP A 1 97 ? -35.858 24.213 -30.570 1.00 72.89 96 ASP A CA 1
ATOM 690 C C . ASP A 1 97 ? -37.226 24.867 -30.719 1.00 73.32 96 ASP A C 1
ATOM 691 O O . ASP A 1 97 ? -38.216 24.374 -30.175 1.00 74.25 96 ASP A O 1
ATOM 696 N N . GLU A 1 98 ? -37.283 25.976 -31.451 1.00 120.57 97 GLU A N 1
ATOM 697 C CA . GLU A 1 98 ? -38.535 26.707 -31.614 1.00 121.52 97 GLU A CA 1
ATOM 698 C C . GLU A 1 98 ? -39.598 25.841 -32.280 1.00 122.47 97 GLU A C 1
ATOM 699 O O . GLU A 1 98 ? -40.785 25.937 -31.963 1.00 122.89 97 GLU A O 1
ATOM 721 N N . ASP A 1 101 ? -40.809 23.218 -29.638 1.00 60.79 100 ASP A N 1
ATOM 722 C CA . ASP A 1 101 ? -41.745 23.854 -28.719 1.00 60.52 100 ASP A CA 1
ATOM 723 C C . ASP A 1 101 ? -43.187 23.838 -29.250 1.00 61.53 100 ASP A C 1
ATOM 724 O O . ASP A 1 101 ? -44.101 23.489 -28.510 1.00 62.33 100 ASP A O 1
ATOM 729 N N . LYS A 1 102 ? -43.396 24.185 -30.521 1.00 56.44 101 LYS A N 1
ATOM 730 C CA . LYS A 1 102 ? -44.732 24.087 -31.130 1.00 57.57 101 LYS A CA 1
ATOM 731 C C . LYS A 1 102 ? -45.254 22.654 -31.146 1.00 59.33 101 LYS A C 1
ATOM 732 O O . LYS A 1 102 ? -46.449 22.430 -31.027 1.00 60.39 101 LYS A O 1
ATOM 738 N N . VAL A 1 103 ? -44.358 21.687 -31.312 1.00 57.39 102 VAL A N 1
ATOM 739 C CA . VAL A 1 103 ? -44.741 20.279 -31.305 1.00 59.30 102 VAL A CA 1
ATOM 740 C C . VAL A 1 103 ? -45.220 19.844 -29.925 1.00 60.30 102 VAL A C 1
ATOM 741 O O . VAL A 1 103 ? -46.342 19.351 -29.784 1.00 61.79 102 VAL A O 1
ATOM 745 N N . ASP A 1 104 ? -44.364 20.035 -28.920 1.00 59.09 103 ASP A N 1
ATOM 746 C CA . ASP A 1 104 ? -44.700 19.776 -27.518 1.00 59.41 103 ASP A CA 1
ATOM 747 C C . ASP A 1 104 ? -45.999 20.470 -27.112 1.00 59.62 103 ASP A C 1
ATOM 748 O O . ASP A 1 104 ? -46.847 19.890 -26.433 1.00 60.90 103 ASP A O 1
ATOM 753 N N . GLU A 1 105 ? -46.148 21.713 -27.555 1.00 57.78 104 GLU A N 1
ATOM 754 C CA . GLU A 1 105 ? -47.324 22.523 -27.275 1.00 57.80 104 GLU A CA 1
ATOM 755 C C . GLU A 1 105 ? -48.600 21.855 -27.818 1.00 59.64 104 GLU A C 1
ATOM 756 O O . GLU A 1 105 ? -49.720 22.229 -27.466 1.00 59.97 104 GLU A O 1
ATOM 762 N N . ALA A 1 106 ? -48.418 20.837 -28.652 1.00 48.77 105 ALA A N 1
ATOM 763 C CA . ALA A 1 106 ? -49.536 20.145 -29.275 1.00 50.50 105 ALA A CA 1
ATOM 764 C C . ALA A 1 106 ? -49.613 18.710 -28.787 1.00 52.23 105 ALA A C 1
ATOM 765 O O . ALA A 1 106 ? -50.690 18.165 -28.594 1.00 53.48 105 ALA A O 1
ATOM 767 N N . LEU A 1 107 ? -48.455 18.098 -28.613 1.00 36.31 106 LEU A N 1
ATOM 768 C CA . LEU A 1 107 ? -48.347 16.811 -27.941 1.00 37.63 106 LEU A CA 1
ATOM 769 C C . LEU A 1 107 ? -49.117 16.834 -26.607 1.00 38.39 106 LEU A C 1
ATOM 770 O O . LEU A 1 107 ? -49.838 15.887 -26.277 1.00 39.95 106 LEU A O 1
ATOM 775 N N . GLN A 1 108 ? -48.971 17.923 -25.851 1.00 43.97 107 GLN A N 1
ATOM 776 C CA . GLN A 1 108 ? -49.605 18.041 -24.532 1.00 43.75 107 GLN A CA 1
ATOM 777 C C . GLN A 1 108 ? -51.117 18.191 -24.655 1.00 44.73 107 GLN A C 1
ATOM 778 O O . GLN A 1 108 ? -51.871 17.642 -23.854 1.00 45.43 107 GLN A O 1
ATOM 784 N N . ILE A 1 109 ? -51.560 18.931 -25.666 1.00 36.84 108 ILE A N 1
ATOM 785 C CA . ILE A 1 109 ? -52.978 19.006 -25.981 1.00 37.81 108 ILE A CA 1
ATOM 786 C C . ILE A 1 109 ? -53.478 17.629 -26.401 1.00 38.90 108 ILE A C 1
ATOM 787 O O . ILE A 1 109 ? -54.514 17.172 -25.940 1.00 39.46 108 ILE A O 1
ATOM 792 N N . SER A 1 110 ? -52.737 16.967 -27.281 1.00 40.58 109 SER A N 1
ATOM 793 C CA . SER A 1 110 ? -53.112 15.638 -27.762 1.00 41.90 109 SER A CA 1
ATOM 794 C C . SER A 1 110 ? -53.327 14.677 -26.601 1.00 43.11 109 SER A C 1
ATOM 795 O O . SER A 1 110 ? -54.288 13.925 -26.563 1.00 44.08 109 SER A O 1
ATOM 798 N N . LEU A 1 111 ? -52.432 14.731 -25.637 1.00 34.18 110 LEU A N 1
ATOM 799 C CA . LEU A 1 111 ? -52.404 13.735 -24.589 1.00 33.72 110 LEU A CA 1
ATOM 800 C C . LEU A 1 111 ? -53.191 14.197 -23.369 1.00 33.41 110 LEU A C 1
ATOM 801 O O . LEU A 1 111 ? -53.330 13.458 -22.391 1.00 33.12 110 LEU A O 1
ATOM 806 N N . ALA A 1 112 ? -53.730 15.410 -23.457 1.00 75.65 111 ALA A N 1
ATOM 807 C CA . ALA A 1 112 ? -54.417 16.061 -22.341 1.00 74.32 111 ALA A CA 1
ATOM 808 C C . ALA A 1 112 ? -53.505 16.154 -21.128 1.00 72.24 111 ALA A C 1
ATOM 809 O O . ALA A 1 112 ? -53.694 15.463 -20.125 1.00 71.71 111 ALA A O 1
ATOM 811 N N . LEU A 1 113 ? -52.502 17.013 -21.257 1.00 42.16 112 LEU A N 1
ATOM 812 C CA . LEU A 1 113 ? -51.576 17.312 -20.184 1.00 39.41 112 LEU A CA 1
ATOM 813 C C . LEU A 1 113 ? -51.602 18.823 -19.896 1.00 37.50 112 LEU A C 1
ATOM 814 O O . LEU A 1 113 ? -50.738 19.340 -19.196 1.00 35.16 112 LEU A O 1
ATOM 819 N N . ILE A 1 114 ? -52.588 19.523 -20.454 1.00 51.59 113 ILE A N 1
ATOM 820 C CA . ILE A 1 114 ? -52.916 20.893 -20.044 1.00 49.91 113 ILE A CA 1
ATOM 821 C C . ILE A 1 114 ? -54.443 21.126 -20.067 1.00 51.21 113 ILE A C 1
ATOM 822 O O . ILE A 1 114 ? -55.201 20.241 -20.480 1.00 53.07 113 ILE A O 1
ATOM 827 N N . ASP A 1 115 ? -54.883 22.310 -19.634 1.00 85.49 114 ASP A N 1
ATOM 828 C CA . ASP A 1 115 ? -56.312 22.643 -19.558 1.00 86.00 114 ASP A CA 1
ATOM 829 C C . ASP A 1 115 ? -57.137 21.599 -18.806 1.00 87.50 114 ASP A C 1
ATOM 830 O O . ASP A 1 115 ? -58.356 21.541 -18.944 1.00 88.03 114 ASP A O 1
ATOM 843 N N . ILE B 1 2 ? -68.423 5.430 -26.249 1.00 128.58 2 ILE B N 1
ATOM 844 C CA . ILE B 1 2 ? -67.900 6.483 -25.391 1.00 128.17 2 ILE B CA 1
ATOM 845 C C . ILE B 1 2 ? -66.714 5.986 -24.577 1.00 127.01 2 ILE B C 1
ATOM 846 O O . ILE B 1 2 ? -66.887 5.407 -23.501 1.00 126.63 2 ILE B O 1
ATOM 848 N N . VAL B 1 3 ? -65.508 6.205 -25.098 1.00 43.89 3 VAL B N 1
ATOM 849 C CA . VAL B 1 3 ? -64.277 5.939 -24.325 1.00 42.28 3 VAL B CA 1
ATOM 850 C C . VAL B 1 3 ? -63.798 7.183 -23.581 1.00 41.00 3 VAL B C 1
ATOM 851 O O . VAL B 1 3 ? -63.808 8.295 -24.119 1.00 41.27 3 VAL B O 1
ATOM 855 N N . LYS B 1 4 ? -63.395 6.984 -22.334 1.00 54.81 4 LYS B N 1
ATOM 856 C CA . LYS B 1 4 ? -62.931 8.076 -21.497 1.00 54.44 4 LYS B CA 1
ATOM 857 C C . LYS B 1 4 ? -61.432 7.948 -21.193 1.00 53.14 4 LYS B C 1
ATOM 858 O O . LYS B 1 4 ? -60.905 6.838 -21.055 1.00 51.97 4 LYS B O 1
ATOM 864 N N . ARG B 1 5 ? -60.733 9.075 -21.106 1.00 36.61 5 ARG B N 1
ATOM 865 C CA . ARG B 1 5 ? -59.340 9.027 -20.700 1.00 35.38 5 ARG B CA 1
ATOM 866 C C . ARG B 1 5 ? -59.242 8.468 -19.287 1.00 34.63 5 ARG B C 1
ATOM 867 O O . ARG B 1 5 ? -59.647 9.111 -18.329 1.00 34.38 5 ARG B O 1
ATOM 875 N N . GLY B 1 6 ? -58.710 7.263 -19.156 1.00 40.33 6 GLY B N 1
ATOM 876 C CA . GLY B 1 6 ? -58.567 6.639 -17.854 1.00 38.29 6 GLY B CA 1
ATOM 877 C C . GLY B 1 6 ? -59.195 5.268 -17.921 1.00 38.22 6 GLY B C 1
ATOM 878 O O . GLY B 1 6 ? -59.026 4.441 -17.021 1.00 37.06 6 GLY B O 1
ATOM 879 N N . ASP B 1 7 ? -59.929 5.030 -18.999 1.00 35.87 7 ASP B N 1
ATOM 880 C CA . ASP B 1 7 ? -60.572 3.745 -19.175 1.00 36.89 7 ASP B CA 1
ATOM 881 C C . ASP B 1 7 ? -59.521 2.755 -19.581 1.00 36.94 7 ASP B C 1
ATOM 882 O O . ASP B 1 7 ? -58.645 3.069 -20.378 1.00 36.71 7 ASP B O 1
ATOM 887 N N . VAL B 1 8 ? -59.594 1.555 -19.034 1.00 37.36 8 VAL B N 1
ATOM 888 C CA . VAL B 1 8 ? -58.759 0.484 -19.549 1.00 37.85 8 VAL B CA 1
ATOM 889 C C . VAL B 1 8 ? -59.640 -0.611 -20.145 1.00 39.43 8 VAL B C 1
ATOM 890 O O . VAL B 1 8 ? -60.625 -1.045 -19.525 1.00 39.93 8 VAL B O 1
ATOM 894 N N . TYR B 1 9 ? -59.297 -1.008 -21.372 1.00 45.91 9 TYR B N 1
ATOM 895 C CA . TYR B 1 9 ? -60.048 -1.987 -22.145 1.00 46.41 9 TYR B CA 1
ATOM 896 C C . TYR B 1 9 ? -59.154 -3.144 -22.524 1.00 45.39 9 TYR B C 1
ATOM 897 O O . TYR B 1 9 ? -57.940 -3.024 -22.491 1.00 44.36 9 TYR B O 1
ATOM 906 N N . PHE B 1 10 ? -59.747 -4.261 -22.915 1.00 59.57 10 PHE B N 1
ATOM 907 C CA . PHE B 1 10 ? -59.008 -5.228 -23.709 1.00 59.08 10 PHE B CA 1
ATOM 908 C C . PHE B 1 10 ? -59.007 -4.742 -25.148 1.00 59.77 10 PHE B C 1
ATOM 909 O O . PHE B 1 10 ? -59.936 -4.054 -25.579 1.00 60.84 10 PHE B O 1
ATOM 917 N N . ALA B 1 11 ? -57.965 -5.093 -25.889 1.00 47.17 11 ALA B N 1
ATOM 918 C CA . ALA B 1 11 ? -57.879 -4.722 -27.291 1.00 48.20 11 ALA B CA 1
ATOM 919 C C . ALA B 1 11 ? -57.555 -5.933 -28.133 1.00 50.32 11 ALA B C 1
ATOM 920 O O . ALA B 1 11 ? -56.830 -6.823 -27.695 1.00 50.55 11 ALA B O 1
ATOM 922 N N . ASP B 1 12 ? -58.100 -5.962 -29.345 1.00 104.55 12 ASP B N 1
ATOM 923 C CA . ASP B 1 12 ? -57.845 -7.055 -30.269 1.00 106.06 12 ASP B CA 1
ATOM 924 C C . ASP B 1 12 ? -56.714 -6.663 -31.211 1.00 106.07 12 ASP B C 1
ATOM 925 O O . ASP B 1 12 ? -56.857 -5.740 -32.014 1.00 106.15 12 ASP B O 1
ATOM 930 N N . LEU B 1 13 ? -55.587 -7.358 -31.096 1.00 62.14 13 LEU B N 1
ATOM 931 C CA . LEU B 1 13 ? -54.397 -7.031 -31.877 1.00 62.31 13 LEU B CA 1
ATOM 932 C C . LEU B 1 13 ? -54.212 -7.998 -33.027 1.00 65.06 13 LEU B C 1
ATOM 933 O O . LEU B 1 13 ? -53.087 -8.423 -33.322 1.00 65.71 13 LEU B O 1
ATOM 938 N N . SER B 1 14 ? -55.317 -8.342 -33.678 1.00 82.96 14 SER B N 1
ATOM 939 C CA . SER B 1 14 ? -55.274 -9.244 -34.819 1.00 85.98 14 SER B CA 1
ATOM 940 C C . SER B 1 14 ? -55.740 -8.519 -36.071 1.00 87.22 14 SER B C 1
ATOM 941 O O . SER B 1 14 ? -56.355 -7.456 -35.978 1.00 85.91 14 SER B O 1
ATOM 944 N N . PRO B 1 15 ? -55.413 -9.072 -37.251 1.00 66.80 15 PRO B N 1
ATOM 945 C CA . PRO B 1 15 ? -56.026 -8.611 -38.501 1.00 68.67 15 PRO B CA 1
ATOM 946 C C . PRO B 1 15 ? -57.441 -9.167 -38.594 1.00 70.18 15 PRO B C 1
ATOM 947 O O . PRO B 1 15 ? -57.624 -10.260 -39.132 1.00 72.81 15 PRO B O 1
ATOM 951 N N . VAL B 1 16 ? -58.410 -8.424 -38.058 1.00 125.07 16 VAL B N 1
ATOM 952 C CA . VAL B 1 16 ? -59.774 -8.912 -37.823 1.00 125.90 16 VAL B CA 1
ATOM 953 C C . VAL B 1 16 ? -59.788 -10.059 -36.808 1.00 125.62 16 VAL B C 1
ATOM 954 O O . VAL B 1 16 ? -58.740 -10.580 -36.420 1.00 125.21 16 VAL B O 1
ATOM 958 N N . GLY B 1 23 ? -52.415 -11.650 -29.519 1.00 88.00 23 GLY B N 1
ATOM 959 C CA . GLY B 1 23 ? -53.547 -12.049 -28.701 1.00 87.88 23 GLY B CA 1
ATOM 960 C C . GLY B 1 23 ? -54.330 -10.848 -28.209 1.00 85.65 23 GLY B C 1
ATOM 961 O O . GLY B 1 23 ? -54.164 -9.747 -28.726 1.00 84.62 23 GLY B O 1
ATOM 962 N N . VAL B 1 24 ? -55.189 -11.051 -27.216 1.00 134.04 24 VAL B N 1
ATOM 963 C CA . VAL B 1 24 ? -55.911 -9.932 -26.607 1.00 132.45 24 VAL B CA 1
ATOM 964 C C . VAL B 1 24 ? -55.168 -9.414 -25.376 1.00 130.07 24 VAL B C 1
ATOM 965 O O . VAL B 1 24 ? -54.917 -10.167 -24.433 1.00 129.73 24 VAL B O 1
ATOM 969 N N . ARG B 1 25 ? -54.822 -8.127 -25.389 1.00 62.00 25 ARG B N 1
ATOM 970 C CA . ARG B 1 25 ? -54.039 -7.527 -24.313 1.00 60.37 25 ARG B CA 1
ATOM 971 C C . ARG B 1 25 ? -54.679 -6.269 -23.735 1.00 59.71 25 ARG B C 1
ATOM 972 O O . ARG B 1 25 ? -55.226 -5.459 -24.466 1.00 60.59 25 ARG B O 1
ATOM 980 N N . PRO B 1 26 ? -54.588 -6.097 -22.410 1.00 44.00 26 PRO B N 1
ATOM 981 C CA . PRO B 1 26 ? -55.055 -4.876 -21.735 1.00 43.31 26 PRO B CA 1
ATOM 982 C C . PRO B 1 26 ? -54.370 -3.626 -22.299 1.00 43.08 26 PRO B C 1
ATOM 983 O O . PRO B 1 26 ? -53.311 -3.729 -22.918 1.00 42.60 26 PRO B O 1
ATOM 987 N N . VAL B 1 27 ? -54.956 -2.457 -22.069 1.00 40.02 27 VAL B N 1
ATOM 988 C CA . VAL B 1 27 ? -54.538 -1.241 -22.761 1.00 39.26 27 VAL B CA 1
ATOM 989 C C . VAL B 1 27 ? -55.144 -0.045 -22.022 1.00 38.00 27 VAL B C 1
ATOM 990 O O . VAL B 1 27 ? -56.259 -0.137 -21.512 1.00 38.23 27 VAL B O 1
ATOM 994 N N . LEU B 1 28 ? -54.423 1.067 -21.940 1.00 36.79 28 LEU B N 1
ATOM 995 C CA . LEU B 1 28 ? -54.922 2.228 -21.202 1.00 35.74 28 LEU B CA 1
ATOM 996 C C . LEU B 1 28 ? -55.138 3.443 -22.102 1.00 35.71 28 LEU B C 1
ATOM 997 O O . LEU B 1 28 ? -54.205 3.934 -22.727 1.00 35.42 28 LEU B O 1
ATOM 1002 N N . VAL B 1 29 ? -56.366 3.943 -22.155 1.00 36.12 29 VAL B N 1
ATOM 1003 C CA . VAL B 1 29 ? -56.653 5.108 -22.988 1.00 36.33 29 VAL B CA 1
ATOM 1004 C C . VAL B 1 29 ? -56.056 6.363 -22.345 1.00 35.02 29 VAL B C 1
ATOM 1005 O O . VAL B 1 29 ? -56.309 6.649 -21.178 1.00 34.30 29 VAL B O 1
ATOM 1009 N N . ILE B 1 30 ? -55.256 7.105 -23.109 1.00 36.85 30 ILE B N 1
ATOM 1010 C CA . ILE B 1 30 ? -54.566 8.282 -22.573 1.00 36.51 30 ILE B CA 1
ATOM 1011 C C . ILE B 1 30 ? -54.814 9.577 -23.357 1.00 37.81 30 ILE B C 1
ATOM 1012 O O . ILE B 1 30 ? -54.389 10.660 -22.945 1.00 37.77 30 ILE B O 1
ATOM 1017 N N . GLN B 1 31 ? -55.509 9.456 -24.484 1.00 43.46 31 GLN B N 1
ATOM 1018 C CA . GLN B 1 31 ? -55.868 10.610 -25.310 1.00 44.49 31 GLN B CA 1
ATOM 1019 C C . GLN B 1 31 ? -56.973 11.448 -24.667 1.00 45.18 31 GLN B C 1
ATOM 1020 O O . GLN B 1 31 ? -57.822 10.907 -23.963 1.00 45.40 31 GLN B O 1
ATOM 1026 N N . ASN B 1 32 ? -56.961 12.760 -24.916 1.00 47.54 32 ASN B N 1
ATOM 1027 C CA . ASN B 1 32 ? -58.020 13.662 -24.450 1.00 47.34 32 ASN B CA 1
ATOM 1028 C C . ASN B 1 32 ? -59.437 13.175 -24.801 1.00 48.38 32 ASN B C 1
ATOM 1029 O O . ASN B 1 32 ? -59.625 12.434 -25.771 1.00 48.95 32 ASN B O 1
ATOM 1034 N N . ASP B 1 33 ? -60.432 13.600 -24.025 1.00 62.94 33 ASP B N 1
ATOM 1035 C CA . ASP B 1 33 ? -61.787 13.082 -24.202 1.00 63.51 33 ASP B CA 1
ATOM 1036 C C . ASP B 1 33 ? -62.553 13.602 -25.435 1.00 63.57 33 ASP B C 1
ATOM 1037 O O . ASP B 1 33 ? -63.415 12.899 -25.965 1.00 64.34 33 ASP B O 1
ATOM 1042 N N . ILE B 1 34 ? -62.238 14.812 -25.891 1.00 56.33 34 ILE B N 1
ATOM 1043 C CA . ILE B 1 34 ? -62.831 15.331 -27.120 1.00 56.11 34 ILE B CA 1
ATOM 1044 C C . ILE B 1 34 ? -62.506 14.414 -28.300 1.00 56.52 34 ILE B C 1
ATOM 1045 O O . ILE B 1 34 ? -63.406 13.962 -29.018 1.00 56.96 34 ILE B O 1
ATOM 1050 N N . GLY B 1 35 ? -61.219 14.142 -28.490 1.00 48.10 35 GLY B N 1
ATOM 1051 C CA . GLY B 1 35 ? -60.780 13.225 -29.522 1.00 48.38 35 GLY B CA 1
ATOM 1052 C C . GLY B 1 35 ? -61.288 11.812 -29.302 1.00 49.39 35 GLY B C 1
ATOM 1053 O O . GLY B 1 35 ? -61.536 11.087 -30.262 1.00 49.40 35 GLY B O 1
ATOM 1054 N N . ASN B 1 36 ? -61.453 11.420 -28.039 1.00 61.23 36 ASN B N 1
ATOM 1055 C CA . ASN B 1 36 ? -61.973 10.097 -27.708 1.00 61.80 36 ASN B CA 1
ATOM 1056 C C . ASN B 1 36 ? -63.434 9.921 -28.099 1.00 62.52 36 ASN B C 1
ATOM 1057 O O . ASN B 1 36 ? -64.003 8.845 -27.935 1.00 63.02 36 ASN B O 1
ATOM 1062 N N . ARG B 1 37 ? -64.047 10.978 -28.614 1.00 96.67 37 ARG B N 1
ATOM 1063 C CA . ARG B 1 37 ? -65.449 10.922 -28.985 1.00 97.16 37 ARG B CA 1
ATOM 1064 C C . ARG B 1 37 ? -65.639 11.105 -30.483 1.00 96.82 37 ARG B C 1
ATOM 1065 O O . ARG B 1 37 ? -66.283 10.289 -31.143 1.00 97.01 37 ARG B O 1
ATOM 1073 N N . PHE B 1 38 ? -65.061 12.176 -31.015 1.00 81.91 38 PHE B N 1
ATOM 1074 C CA . PHE B 1 38 ? -65.279 12.559 -32.404 1.00 81.21 38 PHE B CA 1
ATOM 1075 C C . PHE B 1 38 ? -64.157 12.129 -33.329 1.00 80.73 38 PHE B C 1
ATOM 1076 O O . PHE B 1 38 ? -63.931 12.748 -34.366 1.00 80.30 38 PHE B O 1
ATOM 1084 N N . SER B 1 39 ? -63.460 11.063 -32.953 1.00 65.52 39 SER B N 1
ATOM 1085 C CA . SER B 1 39 ? -62.363 10.551 -33.760 1.00 64.78 39 SER B CA 1
ATOM 1086 C C . SER B 1 39 ? -62.357 9.026 -33.760 1.00 65.00 39 SER B C 1
ATOM 1087 O O . SER B 1 39 ? -62.610 8.394 -32.735 1.00 65.79 39 SER B O 1
ATOM 1090 N N . PRO B 1 40 ? -62.075 8.432 -34.924 1.00 52.94 40 PRO B N 1
ATOM 1091 C CA . PRO B 1 40 ? -62.067 6.973 -35.065 1.00 53.50 40 PRO B CA 1
ATOM 1092 C C . PRO B 1 40 ? -60.917 6.327 -34.301 1.00 51.62 40 PRO B C 1
ATOM 1093 O O . PRO B 1 40 ? -61.032 5.180 -33.870 1.00 51.47 40 PRO B O 1
ATOM 1097 N N . THR B 1 41 ? -59.824 7.070 -34.138 1.00 50.73 41 THR B N 1
ATOM 1098 C CA . THR B 1 41 ? -58.606 6.551 -33.528 1.00 49.97 41 THR B CA 1
ATOM 1099 C C . THR B 1 41 ? -58.556 6.867 -32.025 1.00 49.77 41 THR B C 1
ATOM 1100 O O . THR B 1 41 ? -59.130 7.864 -31.574 1.00 50.30 41 THR B O 1
ATOM 1104 N N . ALA B 1 42 ? -57.883 6.005 -31.260 1.00 45.82 42 ALA B N 1
ATOM 1105 C CA . ALA B 1 42 ? -57.580 6.263 -29.847 1.00 45.85 42 ALA B CA 1
ATOM 1106 C C . ALA B 1 42 ? -56.099 6.011 -29.568 1.00 44.73 42 ALA B C 1
ATOM 1107 O O . ALA B 1 42 ? -55.525 5.045 -30.075 1.00 43.83 42 ALA B O 1
ATOM 1109 N N . ILE B 1 43 ? -55.487 6.875 -28.761 1.00 40.37 43 ILE B N 1
ATOM 1110 C CA . ILE B 1 43 ? -54.101 6.694 -28.340 1.00 39.17 43 ILE B CA 1
ATOM 1111 C C . ILE B 1 43 ? -54.078 5.957 -27.003 1.00 38.06 43 ILE B C 1
ATOM 1112 O O . ILE B 1 43 ? -54.701 6.398 -26.036 1.00 37.27 43 ILE B O 1
ATOM 1117 N N . VAL B 1 44 ? -53.373 4.828 -26.956 1.00 39.73 44 VAL B N 1
ATOM 1118 C CA . VAL B 1 44 ? -53.310 3.997 -25.752 1.00 38.93 44 VAL B CA 1
ATOM 1119 C C . VAL B 1 44 ? -51.887 3.660 -25.309 1.00 37.66 44 VAL B C 1
ATOM 1120 O O . VAL B 1 44 ? -50.926 3.907 -26.032 1.00 37.57 44 VAL B O 1
ATOM 1124 N N . ALA B 1 45 ? -51.755 3.071 -24.127 1.00 35.90 45 ALA B N 1
ATOM 1125 C CA . ALA B 1 45 ? -50.443 2.715 -23.566 1.00 35.16 45 ALA B CA 1
ATOM 1126 C C . ALA B 1 45 ? -50.506 1.285 -23.070 1.00 35.86 45 ALA B C 1
ATOM 1127 O O . ALA B 1 45 ? -51.338 0.968 -22.238 1.00 35.81 45 ALA B O 1
ATOM 1129 N N . ALA B 1 46 ? -49.634 0.418 -23.565 1.00 36.65 46 ALA B N 1
ATOM 1130 C CA . ALA B 1 46 ? -49.739 -1.005 -23.246 1.00 37.70 46 ALA B CA 1
ATOM 1131 C C . ALA B 1 46 ? -49.648 -1.295 -21.761 1.00 36.89 46 ALA B C 1
ATOM 1132 O O . ALA B 1 46 ? -49.211 -0.456 -20.982 1.00 35.49 46 ALA B O 1
ATOM 1134 N N . ILE B 1 47 ? -50.079 -2.491 -21.381 1.00 37.93 47 ILE B N 1
ATOM 1135 C CA . ILE B 1 47 ? -50.037 -2.962 -19.999 1.00 37.58 47 ILE B CA 1
ATOM 1136 C C . ILE B 1 47 ? -49.570 -4.404 -20.023 1.00 39.05 47 ILE B C 1
ATOM 1137 O O . ILE B 1 47 ? -50.041 -5.200 -20.837 1.00 40.55 47 ILE B O 1
ATOM 1142 N N . THR B 1 48 ? -48.655 -4.750 -19.128 1.00 69.16 48 THR B N 1
ATOM 1143 C CA . THR B 1 48 ? -48.124 -6.104 -19.094 1.00 69.48 48 THR B CA 1
ATOM 1144 C C . THR B 1 48 ? -48.158 -6.679 -17.680 1.00 69.61 48 THR B C 1
ATOM 1145 O O . THR B 1 48 ? -48.295 -5.941 -16.703 1.00 68.95 48 THR B O 1
ATOM 1149 N N . ALA B 1 49 ? -48.041 -7.999 -17.579 1.00 56.89 49 ALA B N 1
ATOM 1150 C CA . ALA B 1 49 ? -48.043 -8.661 -16.282 1.00 56.90 49 ALA B CA 1
ATOM 1151 C C . ALA B 1 49 ? -46.820 -9.550 -16.110 1.00 57.37 49 ALA B C 1
ATOM 1152 O O . ALA B 1 49 ? -46.786 -10.401 -15.225 1.00 58.48 49 ALA B O 1
ATOM 1154 N N . GLN B 1 50 ? -45.819 -9.357 -16.963 1.00 61.90 50 GLN B N 1
ATOM 1155 C CA . GLN B 1 50 ? -44.584 -10.129 -16.865 1.00 63.02 50 GLN B CA 1
ATOM 1156 C C . GLN B 1 50 ? -43.680 -9.585 -15.749 1.00 61.84 50 GLN B C 1
ATOM 1157 O O . GLN B 1 50 ? -42.700 -10.221 -15.356 1.00 62.72 50 GLN B O 1
ATOM 1163 N N . ILE B 1 51 ? -44.035 -8.402 -15.250 1.00 74.53 51 ILE B N 1
ATOM 1164 C CA . ILE B 1 51 ? -43.424 -7.806 -14.068 1.00 73.42 51 ILE B CA 1
ATOM 1165 C C . ILE B 1 51 ? -44.531 -7.313 -13.131 1.00 73.42 51 ILE B C 1
ATOM 1166 O O . ILE B 1 51 ? -45.667 -7.118 -13.565 1.00 73.92 51 ILE B O 1
ATOM 1171 N N . GLN B 1 52 ? -44.208 -7.123 -11.853 1.00 64.96 52 GLN B N 1
ATOM 1172 C CA . GLN B 1 52 ? -45.184 -6.636 -10.872 1.00 65.08 52 GLN B CA 1
ATOM 1173 C C . GLN B 1 52 ? -44.744 -5.319 -10.244 1.00 64.18 52 GLN B C 1
ATOM 1174 O O . GLN B 1 52 ? -45.542 -4.626 -9.610 1.00 64.52 52 GLN B O 1
ATOM 1180 N N . LYS B 1 53 ? -43.469 -4.986 -10.424 1.00 50.35 53 LYS B N 1
ATOM 1181 C CA . LYS B 1 53 ? -42.907 -3.758 -9.889 1.00 49.67 53 LYS B CA 1
ATOM 1182 C C . LYS B 1 53 ? -42.416 -2.873 -11.026 1.00 48.87 53 LYS B C 1
ATOM 1183 O O . LYS B 1 53 ? -42.034 -3.370 -12.082 1.00 48.60 53 LYS B O 1
ATOM 1189 N N . ALA B 1 54 ? -42.432 -1.561 -10.814 1.00 39.98 54 ALA B N 1
ATOM 1190 C CA . ALA B 1 54 ? -41.840 -0.632 -11.775 1.00 39.19 54 ALA B CA 1
ATOM 1191 C C . ALA B 1 54 ? -40.320 -0.810 -11.860 1.00 38.47 54 ALA B C 1
ATOM 1192 O O . ALA B 1 54 ? -39.633 -0.955 -10.843 1.00 38.43 54 ALA B O 1
ATOM 1194 N N . LYS B 1 55 ? -39.810 -0.798 -13.087 1.00 51.73 55 LYS B N 1
ATOM 1195 C CA . LYS B 1 55 ? -38.381 -0.888 -13.348 1.00 51.06 55 LYS B CA 1
ATOM 1196 C C . LYS B 1 55 ? -37.903 0.379 -14.045 1.00 50.43 55 LYS B C 1
ATOM 1197 O O . LYS B 1 55 ? -36.760 0.469 -14.483 1.00 49.94 55 LYS B O 1
ATOM 1203 N N . LEU B 1 56 ? -38.800 1.357 -14.135 1.00 29.78 56 LEU B N 1
ATOM 1204 C CA . LEU B 1 56 ? -38.523 2.623 -14.803 1.00 28.70 56 LEU B CA 1
ATOM 1205 C C . LEU B 1 56 ? -39.424 3.720 -14.263 1.00 27.81 56 LEU B C 1
ATOM 1206 O O . LEU B 1 56 ? -40.511 3.433 -13.761 1.00 28.10 56 LEU B O 1
ATOM 1211 N N . PRO B 1 57 ? -38.981 4.983 -14.356 1.00 26.83 57 PRO B N 1
ATOM 1212 C CA . PRO B 1 57 ? -39.835 6.121 -13.999 1.00 26.15 57 PRO B CA 1
ATOM 1213 C C . PRO B 1 57 ? -40.961 6.318 -15.010 1.00 26.31 57 PRO B C 1
ATOM 1214 O O . PRO B 1 57 ? -41.797 7.197 -14.818 1.00 25.95 57 PRO B O 1
ATOM 1218 N N . THR B 1 58 ? -40.969 5.516 -16.074 1.00 26.99 58 THR B N 1
ATOM 1219 C CA . THR B 1 58 ? -42.064 5.524 -17.031 1.00 27.42 58 THR B CA 1
ATOM 1220 C C . THR B 1 58 ? -43.072 4.416 -16.758 1.00 28.28 58 THR B C 1
ATOM 1221 O O . THR B 1 58 ? -43.866 4.110 -17.623 1.00 28.92 58 THR B O 1
ATOM 1225 N N . HIS B 1 59 ? -43.036 3.809 -15.575 1.00 28.43 59 HIS B N 1
ATOM 1226 C CA . HIS B 1 59 ? -43.964 2.723 -15.230 1.00 29.34 59 HIS B CA 1
ATOM 1227 C C . HIS B 1 59 ? -44.930 3.116 -14.126 1.00 29.10 59 HIS B C 1
ATOM 1228 O O . HIS B 1 59 ? -44.549 3.827 -13.206 1.00 28.45 59 HIS B O 1
ATOM 1235 N N . VAL B 1 60 ? -46.177 2.654 -14.209 1.00 37.54 60 VAL B N 1
ATOM 1236 C CA . VAL B 1 60 ? -47.141 2.846 -13.131 1.00 29.74 60 VAL B CA 1
ATOM 1237 C C . VAL B 1 60 ? -47.691 1.493 -12.696 1.00 30.87 60 VAL B C 1
ATOM 1238 O O . VAL B 1 60 ? -48.190 0.733 -13.517 1.00 31.64 60 VAL B O 1
ATOM 1242 N N . GLU B 1 61 ? -47.563 1.174 -11.410 1.00 61.79 61 GLU B N 1
ATOM 1243 C CA . GLU B 1 61 ? -48.042 -0.112 -10.912 1.00 62.50 61 GLU B CA 1
ATOM 1244 C C . GLU B 1 61 ? -49.561 -0.141 -10.759 1.00 63.59 61 GLU B C 1
ATOM 1245 O O . GLU B 1 61 ? -50.197 0.873 -10.467 1.00 64.01 61 GLU B O 1
ATOM 1251 N N . ILE B 1 62 ? -50.133 -1.320 -10.964 1.00 33.88 62 ILE B N 1
ATOM 1252 C CA . ILE B 1 62 ? -51.556 -1.526 -10.787 1.00 34.46 62 ILE B CA 1
ATOM 1253 C C . ILE B 1 62 ? -51.782 -2.692 -9.837 1.00 35.70 62 ILE B C 1
ATOM 1254 O O . ILE B 1 62 ? -51.355 -3.813 -10.125 1.00 36.66 62 ILE B O 1
ATOM 1259 N N . ASP B 1 63 ? -52.444 -2.433 -8.711 1.00 75.58 63 ASP B N 1
ATOM 1260 C CA . ASP B 1 63 ? -52.755 -3.489 -7.749 1.00 76.33 63 ASP B CA 1
ATOM 1261 C C . ASP B 1 63 ? -53.902 -4.351 -8.267 1.00 77.12 63 ASP B C 1
ATOM 1262 O O . ASP B 1 63 ? -54.878 -3.830 -8.793 1.00 77.64 63 ASP B O 1
ATOM 1267 N N . ALA B 1 64 ? -53.785 -5.667 -8.117 1.00 78.60 64 ALA B N 1
ATOM 1268 C CA . ALA B 1 64 ? -54.800 -6.589 -8.626 1.00 79.53 64 ALA B CA 1
ATOM 1269 C C . ALA B 1 64 ? -56.154 -6.474 -7.915 1.00 80.71 64 ALA B C 1
ATOM 1270 O O . ALA B 1 64 ? -57.200 -6.380 -8.564 1.00 81.12 64 ALA B O 1
ATOM 1272 N N . LYS B 1 65 ? -56.136 -6.487 -6.586 1.00 83.37 65 LYS B N 1
ATOM 1273 C CA . LYS B 1 65 ? -57.378 -6.502 -5.825 1.00 84.29 65 LYS B CA 1
ATOM 1274 C C . LYS B 1 65 ? -58.112 -5.170 -5.909 1.00 84.84 65 LYS B C 1
ATOM 1275 O O . LYS B 1 65 ? -59.339 -5.132 -5.948 1.00 85.67 65 LYS B O 1
ATOM 1281 N N . ARG B 1 66 ? -57.358 -4.080 -5.953 1.00 96.02 66 ARG B N 1
ATOM 1282 C CA . ARG B 1 66 ? -57.947 -2.746 -5.976 1.00 96.40 66 ARG B CA 1
ATOM 1283 C C . ARG B 1 66 ? -58.651 -2.426 -7.299 1.00 96.22 66 ARG B C 1
ATOM 1284 O O . ARG B 1 66 ? -59.657 -1.714 -7.317 1.00 96.59 66 ARG B O 1
ATOM 1292 N N . TYR B 1 67 ? -58.123 -2.963 -8.399 1.00 62.70 67 TYR B N 1
ATOM 1293 C CA . TYR B 1 67 ? -58.649 -2.670 -9.733 1.00 62.75 67 TYR B CA 1
ATOM 1294 C C . TYR B 1 67 ? -59.130 -3.912 -10.478 1.00 63.24 67 TYR B C 1
ATOM 1295 O O . TYR B 1 67 ? -59.203 -3.919 -11.709 1.00 63.25 67 TYR B O 1
ATOM 1304 N N . GLY B 1 68 ? -59.472 -4.952 -9.723 1.00 91.42 68 GLY B N 1
ATOM 1305 C CA . GLY B 1 68 ? -60.019 -6.170 -10.292 1.00 91.96 68 GLY B CA 1
ATOM 1306 C C . GLY B 1 68 ? -59.184 -6.783 -11.401 1.00 91.22 68 GLY B C 1
ATOM 1307 O O . GLY B 1 68 ? -59.672 -7.005 -12.507 1.00 91.27 68 GLY B O 1
ATOM 1308 N N . PHE B 1 69 ? -57.916 -7.045 -11.112 1.00 91.86 69 PHE B N 1
ATOM 1309 C CA . PHE B 1 69 ? -57.062 -7.766 -12.047 1.00 91.51 69 PHE B CA 1
ATOM 1310 C C . PHE B 1 69 ? -56.787 -9.155 -11.492 1.00 91.76 69 PHE B C 1
ATOM 1311 O O . PHE B 1 69 ? -56.807 -9.357 -10.278 1.00 92.07 69 PHE B O 1
ATOM 1319 N N . GLU B 1 70 ? -56.537 -10.111 -12.379 1.00 104.24 70 GLU B N 1
ATOM 1320 C CA . GLU B 1 70 ? -56.198 -11.461 -11.955 1.00 104.97 70 GLU B CA 1
ATOM 1321 C C . GLU B 1 70 ? -54.828 -11.471 -11.284 1.00 104.18 70 GLU B C 1
ATOM 1322 O O . GLU B 1 70 ? -54.599 -12.196 -10.317 1.00 104.52 70 GLU B O 1
ATOM 1328 N N . ARG B 1 71 ? -53.921 -10.651 -11.806 1.00 128.04 71 ARG B N 1
ATOM 1329 C CA . ARG B 1 71 ? -52.572 -10.548 -11.262 1.00 127.22 71 ARG B CA 1
ATOM 1330 C C . ARG B 1 71 ? -52.053 -9.115 -11.335 1.00 125.89 71 ARG B C 1
ATOM 1331 O O . ARG B 1 71 ? -52.460 -8.339 -12.200 1.00 125.43 71 ARG B O 1
ATOM 1339 N N . ASP B 1 72 ? -51.152 -8.772 -10.420 1.00 62.17 72 ASP B N 1
ATOM 1340 C CA . ASP B 1 72 ? -50.566 -7.434 -10.370 1.00 60.99 72 ASP B CA 1
ATOM 1341 C C . ASP B 1 72 ? -49.905 -7.096 -11.702 1.00 60.29 72 ASP B C 1
ATOM 1342 O O . ASP B 1 72 ? -49.253 -7.946 -12.306 1.00 60.55 72 ASP B O 1
ATOM 1347 N N . SER B 1 73 ? -50.082 -5.858 -12.158 1.00 59.67 73 SER B N 1
ATOM 1348 C CA . SER B 1 73 ? -49.598 -5.449 -13.476 1.00 58.93 73 SER B CA 1
ATOM 1349 C C . SER B 1 73 ? -48.925 -4.081 -13.455 1.00 58.09 73 SER B C 1
ATOM 1350 O O . SER B 1 73 ? -48.940 -3.381 -12.442 1.00 58.06 73 SER B O 1
ATOM 1353 N N . VAL B 1 74 ? -48.329 -3.714 -14.584 1.00 45.99 74 VAL B N 1
ATOM 1354 C CA . VAL B 1 74 ? -47.611 -2.449 -14.720 1.00 45.10 74 VAL B CA 1
ATOM 1355 C C . VAL B 1 74 ? -47.916 -1.792 -16.069 1.00 45.35 74 VAL B C 1
ATOM 1356 O O . VAL B 1 74 ? -47.771 -2.423 -17.113 1.00 45.64 74 VAL B O 1
ATOM 1360 N N . ILE B 1 75 ? -48.334 -0.527 -16.041 1.00 33.99 75 ILE B N 1
ATOM 1361 C CA . ILE B 1 75 ? -48.543 0.242 -17.263 1.00 34.34 75 ILE B CA 1
ATOM 1362 C C . ILE B 1 75 ? -47.198 0.706 -17.830 1.00 33.52 75 ILE B C 1
ATOM 1363 O O . ILE B 1 75 ? -46.349 1.214 -17.095 1.00 32.55 75 ILE B O 1
ATOM 1368 N N . LEU B 1 76 ? -47.019 0.557 -19.141 1.00 33.03 76 LEU B N 1
ATOM 1369 C CA . LEU B 1 76 ? -45.765 0.908 -19.794 1.00 32.75 76 LEU B CA 1
ATOM 1370 C C . LEU B 1 76 ? -45.885 2.190 -20.621 1.00 32.15 76 LEU B C 1
ATOM 1371 O O . LEU B 1 76 ? -46.193 2.135 -21.794 1.00 32.97 76 LEU B O 1
ATOM 1376 N N . LEU B 1 77 ? -45.622 3.340 -20.010 1.00 30.89 77 LEU B N 1
ATOM 1377 C CA . LEU B 1 77 ? -45.702 4.625 -20.704 1.00 30.40 77 LEU B CA 1
ATOM 1378 C C . LEU B 1 77 ? -44.556 4.867 -21.697 1.00 30.50 77 LEU B C 1
ATOM 1379 O O . LEU B 1 77 ? -44.453 5.946 -22.281 1.00 30.17 77 LEU B O 1
ATOM 1384 N N . GLU B 1 78 ? -43.684 3.876 -21.872 1.00 42.17 78 GLU B N 1
ATOM 1385 C CA . GLU B 1 78 ? -42.713 3.901 -22.960 1.00 42.26 78 GLU B CA 1
ATOM 1386 C C . GLU B 1 78 ? -43.309 3.198 -24.168 1.00 43.52 78 GLU B C 1
ATOM 1387 O O . GLU B 1 78 ? -42.776 3.270 -25.278 1.00 43.87 78 GLU B O 1
ATOM 1393 N N . GLN B 1 79 ? -44.429 2.518 -23.944 1.00 33.75 79 GLN B N 1
ATOM 1394 C CA . GLN B 1 79 ? -45.092 1.757 -24.994 1.00 35.39 79 GLN B CA 1
ATOM 1395 C C . GLN B 1 79 ? -46.425 2.398 -25.321 1.00 35.88 79 GLN B C 1
ATOM 1396 O O . GLN B 1 79 ? -47.440 2.034 -24.741 1.00 36.15 79 GLN B O 1
ATOM 1402 N N . ILE B 1 80 ? -46.436 3.366 -26.231 1.00 45.20 80 ILE B N 1
ATOM 1403 C CA . ILE B 1 80 ? -47.695 4.028 -26.590 1.00 47.29 80 ILE B CA 1
ATOM 1404 C C . ILE B 1 80 ? -47.984 4.040 -28.098 1.00 48.51 80 ILE B C 1
ATOM 1405 O O . ILE B 1 80 ? -47.077 4.224 -28.910 1.00 47.91 80 ILE B O 1
ATOM 1410 N N . ARG B 1 81 ? -49.243 3.845 -28.475 1.00 57.85 81 ARG B N 1
ATOM 1411 C CA . ARG B 1 81 ? -49.606 3.835 -29.889 1.00 58.62 81 ARG B CA 1
ATOM 1412 C C . ARG B 1 81 ? -51.066 4.217 -30.095 1.00 60.42 81 ARG B C 1
ATOM 1413 O O . ARG B 1 81 ? -51.879 4.095 -29.179 1.00 61.27 81 ARG B O 1
ATOM 1421 N N . THR B 1 82 ? -51.400 4.677 -31.298 1.00 48.45 82 THR B N 1
ATOM 1422 C CA . THR B 1 82 ? -52.777 5.053 -31.583 1.00 49.97 82 THR B CA 1
ATOM 1423 C C . THR B 1 82 ? -53.435 3.965 -32.411 1.00 49.99 82 THR B C 1
ATOM 1424 O O . THR B 1 82 ? -52.893 3.563 -33.441 1.00 49.42 82 THR B O 1
ATOM 1428 N N . ILE B 1 83 ? -54.595 3.488 -31.953 1.00 56.30 83 ILE B N 1
ATOM 1429 C CA . ILE B 1 83 ? -55.309 2.419 -32.642 1.00 56.81 83 ILE B CA 1
ATOM 1430 C C . ILE B 1 83 ? -56.758 2.780 -32.965 1.00 58.03 83 ILE B C 1
ATOM 1431 O O . ILE B 1 83 ? -57.300 3.773 -32.468 1.00 58.37 83 ILE B O 1
ATOM 1436 N N . ASP B 1 84 ? -57.376 1.961 -33.808 1.00 73.52 84 ASP B N 1
ATOM 1437 C CA . ASP B 1 84 ? -58.788 2.096 -34.114 1.00 74.91 84 ASP B CA 1
ATOM 1438 C C . ASP B 1 84 ? -59.600 1.699 -32.877 1.00 75.23 84 ASP B C 1
ATOM 1439 O O . ASP B 1 84 ? -59.364 0.640 -32.286 1.00 74.23 84 ASP B O 1
ATOM 1444 N N . LYS B 1 85 ? -60.547 2.553 -32.481 1.00 51.45 85 LYS B N 1
ATOM 1445 C CA . LYS B 1 85 ? -61.360 2.316 -31.278 1.00 50.72 85 LYS B CA 1
ATOM 1446 C C . LYS B 1 85 ? -62.123 1.006 -31.370 1.00 51.88 85 LYS B C 1
ATOM 1447 O O . LYS B 1 85 ? -62.472 0.420 -30.353 1.00 51.15 85 LYS B O 1
ATOM 1453 N N . GLN B 1 86 ? -62.370 0.550 -32.596 1.00 84.18 86 GLN B N 1
ATOM 1454 C CA . GLN B 1 86 ? -63.156 -0.655 -32.834 1.00 83.78 86 GLN B CA 1
ATOM 1455 C C . GLN B 1 86 ? -62.499 -1.897 -32.244 1.00 82.51 86 GLN B C 1
ATOM 1456 O O . GLN B 1 86 ? -63.165 -2.900 -31.990 1.00 82.59 86 GLN B O 1
ATOM 1462 N N . ARG B 1 87 ? -61.190 -1.823 -32.023 1.00 53.17 87 ARG B N 1
ATOM 1463 C CA . ARG B 1 87 ? -60.459 -2.932 -31.424 1.00 52.87 87 ARG B CA 1
ATOM 1464 C C . ARG B 1 87 ? -60.601 -2.957 -29.906 1.00 50.96 87 ARG B C 1
ATOM 1465 O O . ARG B 1 87 ? -60.161 -3.891 -29.249 1.00 50.77 87 ARG B O 1
ATOM 1473 N N . LEU B 1 88 ? -61.228 -1.929 -29.356 1.00 61.51 88 LEU B N 1
ATOM 1474 C CA . LEU B 1 88 ? -61.540 -1.918 -27.939 1.00 61.47 88 LEU B CA 1
ATOM 1475 C C . LEU B 1 88 ? -62.818 -2.730 -27.676 1.00 62.08 88 LEU B C 1
ATOM 1476 O O . LEU B 1 88 ? -63.896 -2.367 -28.147 1.00 63.20 88 LEU B O 1
ATOM 1481 N N . THR B 1 89 ? -62.701 -3.830 -26.932 1.00 61.40 89 THR B N 1
ATOM 1482 C CA . THR B 1 89 ? -63.869 -4.663 -26.616 1.00 61.58 89 THR B CA 1
ATOM 1483 C C . THR B 1 89 ? -64.368 -4.465 -25.179 1.00 61.32 89 THR B C 1
ATOM 1484 O O . THR B 1 89 ? -65.114 -3.530 -24.910 1.00 62.42 89 THR B O 1
ATOM 1488 N N . ASP B 1 90 ? -63.953 -5.336 -24.266 1.00 69.08 90 ASP B N 1
ATOM 1489 C CA . ASP B 1 90 ? -64.405 -5.257 -22.881 1.00 68.95 90 ASP B CA 1
ATOM 1490 C C . ASP B 1 90 ? -63.750 -4.123 -22.098 1.00 68.35 90 ASP B C 1
ATOM 1491 O O . ASP B 1 90 ? -62.537 -4.034 -22.049 1.00 67.52 90 ASP B O 1
ATOM 1496 N N . LYS B 1 91 ? -64.534 -3.302 -21.426 1.00 45.30 91 LYS B N 1
ATOM 1497 C CA . LYS B 1 91 ? -64.006 -2.285 -20.559 1.00 43.57 91 LYS B CA 1
ATOM 1498 C C . LYS B 1 91 ? -63.818 -2.893 -19.215 1.00 43.19 91 LYS B C 1
ATOM 1499 O O . LYS B 1 91 ? -64.762 -3.109 -18.495 1.00 43.70 91 LYS B O 1
ATOM 1505 N N . ILE B 1 92 ? -62.567 -3.151 -18.882 1.00 72.80 92 ILE B N 1
ATOM 1506 C CA . ILE B 1 92 ? -62.182 -3.691 -17.610 1.00 71.92 92 ILE B CA 1
ATOM 1507 C C . ILE B 1 92 ? -62.508 -2.752 -16.478 1.00 71.70 92 ILE B C 1
ATOM 1508 O O . ILE B 1 92 ? -63.327 -3.067 -15.635 1.00 71.86 92 ILE B O 1
ATOM 1513 N N . THR B 1 93 ? -61.843 -1.614 -16.433 1.00 43.39 93 THR B N 1
ATOM 1514 C CA . THR B 1 93 ? -62.068 -0.696 -15.344 1.00 43.02 93 THR B CA 1
ATOM 1515 C C . THR B 1 93 ? -61.866 0.730 -15.720 1.00 42.72 93 THR B C 1
ATOM 1516 O O . THR B 1 93 ? -61.879 1.100 -16.858 1.00 43.01 93 THR B O 1
ATOM 1520 N N . HIS B 1 94 ? -61.689 1.520 -14.685 1.00 37.04 94 HIS B N 1
ATOM 1521 C CA . HIS B 1 94 ? -61.339 2.922 -14.842 1.00 36.16 94 HIS B CA 1
ATOM 1522 C C . HIS B 1 94 ? -60.379 3.313 -13.701 1.00 35.20 94 HIS B C 1
ATOM 1523 O O . HIS B 1 94 ? -60.511 2.831 -12.570 1.00 35.39 94 HIS B O 1
ATOM 1530 N N . LEU B 1 95 ? -59.406 4.171 -13.984 1.00 34.29 95 LEU B N 1
ATOM 1531 C CA . LEU B 1 95 ? -58.459 4.544 -12.951 1.00 33.48 95 LEU B CA 1
ATOM 1532 C C . LEU B 1 95 ? -58.805 5.900 -12.349 1.00 33.17 95 LEU B C 1
ATOM 1533 O O . LEU B 1 95 ? -59.153 6.833 -13.068 1.00 33.16 95 LEU B O 1
ATOM 1538 N N . ASP B 1 96 ? -58.695 6.015 -11.030 1.00 69.41 96 ASP B N 1
ATOM 1539 C CA . ASP B 1 96 ? -59.023 7.265 -10.336 1.00 69.90 96 ASP B CA 1
ATOM 1540 C C . ASP B 1 96 ? -58.040 8.378 -10.665 1.00 69.18 96 ASP B C 1
ATOM 1541 O O . ASP B 1 96 ? -57.085 8.167 -11.399 1.00 68.47 96 ASP B O 1
ATOM 1546 N N . ASP B 1 97 ? -58.286 9.559 -10.109 1.00 91.37 97 ASP B N 1
ATOM 1547 C CA . ASP B 1 97 ? -57.425 10.714 -10.323 1.00 90.87 97 ASP B CA 1
ATOM 1548 C C . ASP B 1 97 ? -56.024 10.466 -9.765 1.00 88.91 97 ASP B C 1
ATOM 1549 O O . ASP B 1 97 ? -55.039 10.964 -10.304 1.00 87.76 97 ASP B O 1
ATOM 1554 N N . GLU B 1 98 ? -55.946 9.694 -8.684 1.00 88.88 98 GLU B N 1
ATOM 1555 C CA . GLU B 1 98 ? -54.676 9.394 -8.027 1.00 87.71 98 GLU B CA 1
ATOM 1556 C C . GLU B 1 98 ? -53.737 8.636 -8.962 1.00 86.51 98 GLU B C 1
ATOM 1557 O O . GLU B 1 98 ? -52.590 9.029 -9.169 1.00 85.09 98 GLU B O 1
ATOM 1579 N N . ASP B 1 101 ? -52.512 10.595 -12.064 1.00 38.72 101 ASP B N 1
ATOM 1580 C CA . ASP B 1 101 ? -51.511 11.623 -11.823 1.00 37.34 101 ASP B CA 1
ATOM 1581 C C . ASP B 1 101 ? -50.129 10.987 -11.988 1.00 35.74 101 ASP B C 1
ATOM 1582 O O . ASP B 1 101 ? -49.169 11.649 -12.344 1.00 34.67 101 ASP B O 1
ATOM 1587 N N . LYS B 1 102 ? -50.065 9.690 -11.724 1.00 27.65 102 LYS B N 1
ATOM 1588 C CA . LYS B 1 102 ? -48.875 8.908 -11.894 1.00 27.33 102 LYS B CA 1
ATOM 1589 C C . LYS B 1 102 ? -48.598 8.697 -13.375 1.00 27.27 102 LYS B C 1
ATOM 1590 O O . LYS B 1 102 ? -47.505 8.983 -13.868 1.00 26.79 102 LYS B O 1
ATOM 1596 N N . VAL B 1 103 ? -49.599 8.194 -14.081 1.00 27.89 103 VAL B N 1
ATOM 1597 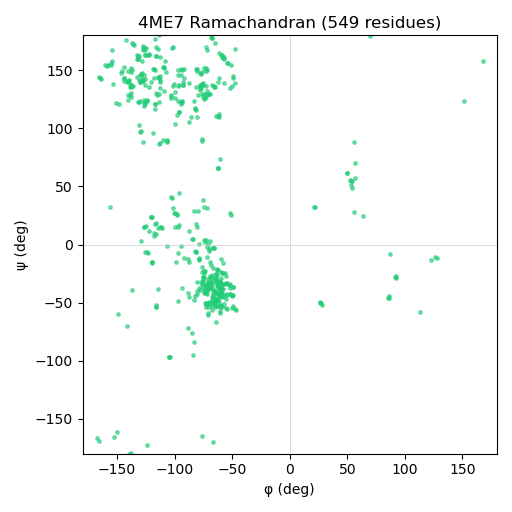C CA . VAL B 1 103 ? -49.554 8.089 -15.535 1.00 28.12 103 VAL B CA 1
ATOM 1598 C C . VAL B 1 103 ? -49.125 9.415 -16.203 1.00 27.68 103 VAL B C 1
ATOM 1599 O O . VAL B 1 103 ? -48.396 9.409 -17.187 1.00 27.63 103 VAL B O 1
ATOM 1603 N N . ASP B 1 104 ? -49.557 10.542 -15.644 1.00 35.01 104 ASP B N 1
ATOM 1604 C CA . ASP B 1 104 ? -49.239 11.858 -16.198 1.00 35.39 104 ASP B CA 1
ATOM 1605 C C . ASP B 1 104 ? -47.767 12.195 -16.080 1.00 33.23 104 ASP B C 1
ATOM 1606 O O . ASP B 1 104 ? -47.164 12.657 -17.035 1.00 33.81 104 ASP B O 1
ATOM 1611 N N . GLU B 1 105 ? -47.181 11.992 -14.907 1.00 47.40 105 GLU B N 1
ATOM 1612 C CA . GLU B 1 105 ? -45.787 12.379 -14.721 1.00 45.45 105 GLU B CA 1
ATOM 1613 C C . GLU B 1 105 ? -44.841 11.371 -15.385 1.00 44.69 105 GLU B C 1
ATOM 1614 O O . GLU B 1 105 ? -43.722 11.705 -15.738 1.00 43.64 105 GLU B O 1
ATOM 1620 N N . ALA B 1 106 ? -45.312 10.144 -15.571 1.00 25.85 106 ALA B N 1
ATOM 1621 C CA . ALA B 1 106 ? -44.518 9.103 -16.190 1.00 26.05 106 ALA B CA 1
ATOM 1622 C C . ALA B 1 106 ? -44.461 9.354 -17.692 1.00 26.34 106 ALA B C 1
ATOM 1623 O O . ALA B 1 106 ? -43.494 9.020 -18.375 1.00 26.40 106 ALA B O 1
ATOM 1625 N N . LEU B 1 107 ? -45.526 9.956 -18.193 1.00 26.67 107 LEU B N 1
ATOM 1626 C CA . LEU B 1 107 ? -45.705 10.223 -19.602 1.00 27.23 107 LEU B CA 1
ATOM 1627 C C . LEU B 1 107 ? -44.870 11.435 -19.982 1.00 26.77 107 LEU B C 1
ATOM 1628 O O . LEU B 1 107 ? -44.269 11.470 -21.052 1.00 27.08 107 LEU B O 1
ATOM 1633 N N . GLN B 1 108 ? -44.831 12.431 -19.110 1.00 37.70 108 GLN B N 1
ATOM 1634 C CA . GLN B 1 108 ? -44.049 13.619 -19.393 1.00 37.46 108 GLN B CA 1
ATOM 1635 C C . GLN B 1 108 ? -42.555 13.304 -19.380 1.00 35.39 108 GLN B C 1
ATOM 1636 O O . GLN B 1 108 ? -41.785 13.896 -20.137 1.00 36.09 108 GLN B O 1
ATOM 1642 N N . ILE B 1 109 ? -42.150 12.362 -18.535 1.00 25.01 109 ILE B N 1
ATOM 1643 C CA . ILE B 1 109 ? -40.770 11.906 -18.528 1.00 24.70 109 ILE B CA 1
ATOM 1644 C C . ILE B 1 109 ? -40.458 11.161 -19.829 1.00 25.35 109 ILE B C 1
ATOM 1645 O O . ILE B 1 109 ? -39.487 11.468 -20.533 1.00 25.33 109 ILE B O 1
ATOM 1650 N N . SER B 1 110 ? -41.293 10.180 -20.146 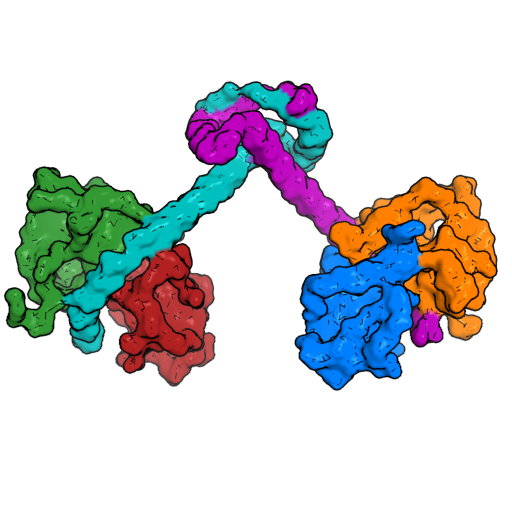1.00 26.06 110 SER B N 1
ATOM 1651 C CA . SER B 1 110 ? -41.144 9.393 -21.359 1.00 26.96 110 SER B CA 1
ATOM 1652 C C . SER B 1 110 ? -41.037 10.224 -22.625 1.00 27.35 110 SER B C 1
ATOM 1653 O O . SER B 1 110 ? -40.322 9.853 -23.546 1.00 27.93 110 SER B O 1
ATOM 1656 N N . LEU B 1 111 ? -41.737 11.348 -22.674 1.00 27.21 111 LEU B N 1
ATOM 1657 C CA . LEU B 1 111 ? -41.752 12.167 -23.886 1.00 27.81 111 LEU B CA 1
ATOM 1658 C C . LEU B 1 111 ? -41.029 13.499 -23.711 1.00 27.15 111 LEU B C 1
ATOM 1659 O O . LEU B 1 111 ? -41.197 14.396 -24.543 1.00 27.67 111 LEU B O 1
ATOM 1664 N N . ALA B 1 112 ? -40.240 13.614 -22.630 1.00 26.15 112 ALA B N 1
ATOM 1665 C CA . ALA B 1 112 ? -39.431 14.810 -22.335 1.00 25.53 112 ALA B CA 1
ATOM 1666 C C . ALA B 1 112 ? -40.254 16.101 -22.337 1.00 25.71 112 ALA B C 1
ATOM 1667 O O . ALA B 1 112 ? -39.900 17.077 -23.007 1.00 25.99 112 ALA B O 1
ATOM 1669 N N . LEU B 1 113 ? -41.361 16.090 -21.595 1.00 74.78 113 LEU B N 1
ATOM 1670 C CA . LEU B 1 113 ? -42.197 17.266 -21.394 1.00 74.64 113 LEU B CA 1
ATOM 1671 C C . LEU B 1 113 ? -41.811 17.780 -20.006 1.00 71.65 113 LEU B C 1
ATOM 1672 O O . LEU B 1 113 ? -42.599 18.273 -19.222 1.00 71.41 113 LEU B O 1
ATOM 1677 N N . ILE B 1 114 ? -40.538 17.549 -19.688 1.00 89.71 114 ILE B N 1
ATOM 1678 C CA . ILE B 1 114 ? -39.896 18.077 -18.493 1.00 87.31 114 ILE B CA 1
ATOM 1679 C C . ILE B 1 114 ? -38.564 18.696 -18.903 1.00 86.62 114 ILE B C 1
ATOM 1680 O O . ILE B 1 114 ? -38.081 18.477 -20.017 1.00 87.54 114 ILE B O 1
ATOM 1693 N N . ILE C 1 2 ? 27.887 36.014 -28.218 1.00 74.76 2 ILE C N 1
ATOM 1694 C CA . ILE C 1 2 ? 27.348 35.095 -27.222 1.00 73.91 2 ILE C CA 1
ATOM 1695 C C . ILE C 1 2 ? 26.147 35.690 -26.490 1.00 72.23 2 ILE C C 1
ATOM 1696 O O . ILE C 1 2 ? 26.304 36.407 -25.497 1.00 71.74 2 ILE C O 1
ATOM 1701 N N . VAL C 1 3 ? 24.950 35.396 -26.994 1.00 48.21 3 VAL C N 1
ATOM 1702 C CA . VAL C 1 3 ? 23.715 35.777 -26.310 1.00 46.75 3 VAL C CA 1
ATOM 1703 C C . VAL C 1 3 ? 23.225 34.647 -25.409 1.00 45.70 3 VAL C C 1
ATOM 1704 O O . VAL C 1 3 ? 23.256 33.470 -25.781 1.00 45.74 3 VAL C O 1
ATOM 1708 N N . LYS C 1 4 ? 22.786 35.018 -24.213 1.00 42.84 4 LYS C N 1
ATOM 1709 C CA . LYS C 1 4 ? 22.321 34.051 -23.230 1.00 42.05 4 LYS C CA 1
ATOM 1710 C C . LYS C 1 4 ? 20.820 34.226 -22.959 1.00 40.69 4 LYS C C 1
ATOM 1711 O O . LYS C 1 4 ? 20.304 35.350 -22.963 1.00 40.38 4 LYS C O 1
ATOM 1717 N N . ARG C 1 5 ? 20.113 33.123 -22.727 1.00 42.41 5 ARG C N 1
ATOM 1718 C CA . ARG C 1 5 ? 18.707 33.222 -22.341 1.00 40.92 5 ARG C CA 1
ATOM 1719 C C . ARG C 1 5 ? 18.577 33.980 -21.027 1.00 40.55 5 ARG C C 1
ATOM 1720 O O . ARG C 1 5 ? 18.963 33.492 -19.967 1.00 40.73 5 ARG C O 1
ATOM 1728 N N . GLY C 1 6 ? 18.039 35.185 -21.096 1.00 43.92 6 GLY C N 1
ATOM 1729 C CA . GLY C 1 6 ? 17.905 36.007 -19.912 1.00 43.81 6 GLY C CA 1
ATOM 1730 C C . GLY C 1 6 ? 18.554 37.346 -20.165 1.00 44.68 6 GLY C C 1
ATOM 1731 O O . GLY C 1 6 ? 18.399 38.294 -19.390 1.00 44.82 6 GLY C O 1
ATOM 1732 N N . ASP C 1 7 ? 19.288 37.425 -21.264 1.00 39.61 7 ASP C N 1
ATOM 1733 C CA . ASP C 1 7 ? 19.934 38.669 -21.616 1.00 40.56 7 ASP C CA 1
ATOM 1734 C C . ASP C 1 7 ? 18.899 39.593 -22.179 1.00 40.30 7 ASP C C 1
ATOM 1735 O O . ASP C 1 7 ? 18.038 39.163 -22.949 1.00 39.74 7 ASP C O 1
ATOM 1740 N N . VAL C 1 8 ? 18.963 40.860 -21.800 1.00 52.95 8 VAL C N 1
ATOM 1741 C CA . VAL C 1 8 ? 18.131 41.853 -22.467 1.00 53.13 8 VAL C CA 1
ATOM 1742 C C . VAL C 1 8 ? 19.010 42.851 -23.216 1.00 54.45 8 VAL C C 1
ATOM 1743 O O . VAL C 1 8 ? 19.976 43.382 -22.664 1.00 55.34 8 VAL C O 1
ATOM 1747 N N . TYR C 1 9 ? 18.684 43.052 -24.490 1.00 53.26 9 TYR C N 1
ATOM 1748 C CA . TYR C 1 9 ? 19.441 43.912 -25.386 1.00 54.58 9 TYR C CA 1
ATOM 1749 C C . TYR C 1 9 ? 18.558 45.001 -25.944 1.00 55.00 9 TYR C C 1
ATOM 1750 O O . TYR C 1 9 ? 17.342 44.905 -25.887 1.00 54.22 9 TYR C O 1
ATOM 1759 N N . PHE C 1 10 ? 19.167 46.035 -26.500 1.00 53.33 10 PHE C N 1
ATOM 1760 C CA . PHE C 1 10 ? 18.450 46.885 -27.430 1.00 54.14 10 PHE C CA 1
ATOM 1761 C C . PHE C 1 10 ? 18.479 46.187 -28.773 1.00 54.41 10 PHE C C 1
ATOM 1762 O O . PHE C 1 10 ? 19.406 45.432 -29.073 1.00 54.55 10 PHE C O 1
ATOM 1770 N N . ALA C 1 11 ? 17.450 46.428 -29.577 1.00 47.35 11 ALA C N 1
ATOM 1771 C CA . ALA C 1 11 ? 17.378 45.863 -30.914 1.00 47.89 11 ALA C CA 1
ATOM 1772 C C . ALA C 1 11 ? 17.077 46.959 -31.909 1.00 49.51 11 ALA C C 1
ATOM 1773 O O . ALA C 1 11 ? 16.367 47.919 -31.597 1.00 49.78 11 ALA C O 1
ATOM 1775 N N . ASP C 1 12 ? 17.620 46.806 -33.108 1.00 69.00 12 ASP C N 1
ATOM 1776 C CA . ASP C 1 12 ? 17.369 47.746 -34.188 1.00 70.87 12 ASP C CA 1
ATOM 1777 C C . ASP C 1 12 ? 16.247 47.226 -35.081 1.00 70.78 12 ASP C C 1
ATOM 1778 O O . ASP C 1 12 ? 16.393 46.202 -35.750 1.00 70.66 12 ASP C O 1
ATOM 1783 N N . LEU C 1 13 ? 15.123 47.932 -35.078 1.00 61.73 13 LEU C N 1
ATOM 1784 C CA . LEU C 1 13 ? 13.953 47.485 -35.823 1.00 61.93 13 LEU C CA 1
ATOM 1785 C C . LEU C 1 13 ? 13.785 48.256 -37.116 1.00 64.30 13 LEU C C 1
ATOM 1786 O O . LEU C 1 13 ? 12.661 48.611 -37.496 1.00 64.89 13 LEU C O 1
ATOM 1791 N N . SER C 1 14 ? 14.898 48.516 -37.791 1.00 56.44 14 SER C N 1
ATOM 1792 C CA . SER C 1 14 ? 14.848 49.241 -39.048 1.00 58.83 14 SER C CA 1
ATOM 1793 C C . SER C 1 14 ? 15.330 48.339 -40.170 1.00 59.71 14 SER C C 1
ATOM 1794 O O . SER C 1 14 ? 15.950 47.304 -39.912 1.00 58.63 14 SER C O 1
ATOM 1797 N N . PRO C 1 15 ? 15.019 48.707 -41.420 1.00 68.38 15 PRO C N 1
ATOM 1798 C CA . PRO C 1 15 ? 15.662 48.057 -42.566 1.00 69.40 15 PRO C CA 1
ATOM 1799 C C . PRO C 1 15 ? 17.074 48.608 -42.701 1.00 70.40 15 PRO C C 1
ATOM 1800 O O . PRO C 1 15 ? 17.237 49.625 -43.380 1.00 72.48 15 PRO C O 1
ATOM 1804 N N . VAL C 1 16 ? 18.053 47.961 -42.054 1.00 77.05 16 VAL C N 1
ATOM 1805 C CA . VAL C 1 16 ? 19.409 48.504 -41.861 1.00 77.90 16 VAL C CA 1
ATOM 1806 C C . VAL C 1 16 ? 19.367 49.688 -40.873 1.00 77.67 16 VAL C C 1
ATOM 1807 O O . VAL C 1 16 ? 18.313 50.021 -40.358 1.00 77.37 16 VAL C O 1
ATOM 1811 N N . VAL C 1 17 ? 20.503 50.304 -40.565 1.00 64.19 17 VAL C N 1
ATOM 1812 C CA . VAL C 1 17 ? 20.498 51.465 -39.659 1.00 64.32 17 VAL C CA 1
ATOM 1813 C C . VAL C 1 17 ? 19.980 52.729 -40.404 1.00 66.54 17 VAL C C 1
ATOM 1814 O O . VAL C 1 17 ? 20.426 53.068 -41.505 1.00 68.74 17 VAL C O 1
ATOM 1818 N N . GLY C 1 18 ? 19.014 53.397 -39.782 1.00 109.65 18 GLY C N 1
ATOM 1819 C CA . GLY C 1 18 ? 18.480 54.656 -40.265 1.00 111.46 18 GLY C CA 1
ATOM 1820 C C . GLY C 1 18 ? 17.885 55.391 -39.079 1.00 110.60 18 GLY C C 1
ATOM 1821 O O . GLY C 1 18 ? 16.911 56.134 -39.211 1.00 111.45 18 GLY C O 1
ATOM 1822 N N . SER C 1 19 ? 18.498 55.173 -37.918 1.00 93.69 19 SER C N 1
ATOM 1823 C CA . SER C 1 19 ? 17.981 55.626 -36.628 1.00 92.57 19 SER C CA 1
ATOM 1824 C C . SER C 1 19 ? 17.847 57.142 -36.539 1.00 94.57 19 SER C C 1
ATOM 1825 O O . SER C 1 19 ? 16.745 57.670 -36.390 1.00 94.87 19 SER C O 1
ATOM 1828 N N . VAL C 1 24 ? 14.684 52.118 -31.814 1.00 55.13 24 VAL C N 1
ATOM 1829 C CA . VAL C 1 24 ? 15.373 51.104 -31.025 1.00 53.50 24 VAL C CA 1
ATOM 1830 C C . VAL C 1 24 ? 14.592 50.782 -29.751 1.00 51.84 24 VAL C C 1
ATOM 1831 O O . VAL C 1 24 ? 14.289 51.674 -28.953 1.00 52.23 24 VAL C O 1
ATOM 1835 N N . ARG C 1 25 ? 14.261 49.505 -29.566 1.00 113.37 25 ARG C N 1
ATOM 1836 C CA . ARG C 1 25 ? 13.451 49.067 -28.430 1.00 111.90 25 ARG C CA 1
ATOM 1837 C C . ARG C 1 25 ? 14.091 47.916 -27.662 1.00 110.20 25 ARG C C 1
ATOM 1838 O O . ARG C 1 25 ? 14.696 47.027 -28.260 1.00 109.90 25 ARG C O 1
ATOM 1846 N N . PRO C 1 26 ? 13.938 47.923 -26.329 1.00 55.79 26 PRO C N 1
ATOM 1847 C CA . PRO C 1 26 ? 14.402 46.829 -25.466 1.00 54.57 26 PRO C CA 1
ATOM 1848 C C . PRO C 1 26 ? 13.765 45.501 -25.864 1.00 53.32 26 PRO C C 1
ATOM 1849 O O . PRO C 1 26 ? 12.727 45.507 -26.520 1.00 53.41 26 PRO C O 1
ATOM 1853 N N . VAL C 1 27 ? 14.363 44.385 -25.462 1.00 41.68 27 VAL C N 1
ATOM 1854 C CA . VAL C 1 27 ? 13.965 43.074 -25.972 1.00 40.75 27 VAL C CA 1
ATOM 1855 C C . VAL C 1 27 ? 14.552 41.998 -25.067 1.00 39.90 27 VAL C C 1
ATOM 1856 O O . VAL C 1 27 ? 15.658 42.161 -24.569 1.00 40.40 27 VAL C O 1
ATOM 1860 N N . LEU C 1 28 ? 13.826 40.908 -24.837 1.00 38.75 28 LEU C N 1
ATOM 1861 C CA . LEU C 1 28 ? 14.312 39.866 -23.928 1.00 38.07 28 LEU C CA 1
ATOM 1862 C C . LEU C 1 28 ? 14.535 38.531 -24.629 1.00 37.86 28 LEU C C 1
ATOM 1863 O O . LEU C 1 28 ? 13.614 37.953 -25.179 1.00 37.34 28 LEU C O 1
ATOM 1868 N N . VAL C 1 29 ? 15.758 38.024 -24.590 1.00 43.09 29 VAL C N 1
ATOM 1869 C CA . VAL C 1 29 ? 16.054 36.759 -25.253 1.00 43.18 29 VAL C CA 1
ATOM 1870 C C . VAL C 1 29 ? 15.444 35.609 -24.456 1.00 42.11 29 VAL C C 1
ATOM 1871 O O . VAL C 1 29 ? 15.699 35.486 -23.259 1.00 41.79 29 VAL C O 1
ATOM 1875 N N . ILE C 1 30 ? 14.638 34.773 -25.108 1.00 37.01 30 ILE C N 1
ATOM 1876 C CA . ILE C 1 30 ? 13.965 33.681 -24.406 1.00 36.06 30 ILE C CA 1
ATOM 1877 C C . ILE C 1 30 ? 14.240 32.287 -24.985 1.00 36.40 30 ILE C C 1
ATOM 1878 O O . ILE C 1 30 ? 13.825 31.272 -24.419 1.00 35.83 30 ILE C O 1
ATOM 1883 N N . GLN C 1 31 ? 14.932 32.243 -26.117 1.00 38.63 31 GLN C N 1
ATOM 1884 C CA . GLN C 1 31 ? 15.309 30.977 -26.753 1.00 39.56 31 GLN C CA 1
ATOM 1885 C C . GLN C 1 31 ? 16.416 30.249 -25.980 1.00 40.01 31 GLN C C 1
ATOM 1886 O O . GLN C 1 31 ? 17.246 30.890 -25.339 1.00 40.16 31 GLN C O 1
ATOM 1892 N N . ASN C 1 32 ? 16.424 28.916 -26.045 1.00 44.94 32 ASN C N 1
ATOM 1893 C CA . ASN C 1 32 ? 17.471 28.098 -25.418 1.00 45.83 32 ASN C CA 1
ATOM 1894 C C . ASN C 1 32 ? 18.879 28.518 -25.836 1.00 47.34 32 ASN C C 1
ATOM 1895 O O . ASN C 1 32 ? 19.073 29.107 -26.903 1.00 48.46 32 ASN C O 1
ATOM 1900 N N . ASP C 1 33 ? 19.863 28.201 -25.004 1.00 58.03 33 ASP C N 1
ATOM 1901 C CA . ASP C 1 33 ? 21.217 28.703 -25.214 1.00 59.16 33 ASP C CA 1
ATOM 1902 C C . ASP C 1 33 ? 22.001 28.018 -26.344 1.00 61.19 33 ASP C C 1
ATOM 1903 O O . ASP C 1 33 ? 22.878 28.636 -26.953 1.00 62.32 33 ASP C O 1
ATOM 1908 N N . ILE C 1 34 ? 21.685 26.756 -26.630 1.00 44.54 34 ILE C N 1
ATOM 1909 C CA . ILE C 1 34 ? 22.307 26.058 -27.756 1.00 46.18 34 ILE C CA 1
ATOM 1910 C C . ILE C 1 34 ? 21.986 26.793 -29.050 1.00 46.45 34 ILE C C 1
ATOM 1911 O O . ILE C 1 34 ? 22.883 27.135 -29.814 1.00 47.75 34 ILE C O 1
ATOM 1916 N N . GLY C 1 35 ? 20.699 27.039 -29.287 1.00 45.31 35 GLY C N 1
ATOM 1917 C CA . GLY C 1 35 ? 20.265 27.797 -30.442 1.00 45.56 35 GLY C CA 1
ATOM 1918 C C . GLY C 1 35 ? 20.798 29.217 -30.428 1.00 45.56 35 GLY C C 1
ATOM 1919 O O . GLY C 1 35 ? 21.114 29.780 -31.473 1.00 46.61 35 GLY C O 1
ATOM 1920 N N . ASN C 1 36 ? 20.912 29.798 -29.238 1.00 63.63 36 ASN C N 1
ATOM 1921 C CA . ASN C 1 36 ? 21.446 31.151 -29.086 1.00 63.52 36 ASN C CA 1
ATOM 1922 C C . ASN C 1 36 ? 22.918 31.281 -29.468 1.00 64.84 36 ASN C C 1
ATOM 1923 O O . ASN C 1 36 ? 23.473 32.376 -29.440 1.00 64.95 36 ASN C O 1
ATOM 1928 N N . ARG C 1 37 ? 23.544 30.164 -29.819 1.00 63.92 37 ARG C N 1
ATOM 1929 C CA . ARG C 1 37 ? 24.955 30.163 -30.170 1.00 64.64 37 ARG C CA 1
ATOM 1930 C C . ARG C 1 37 ? 25.177 29.766 -31.617 1.00 65.96 37 ARG C C 1
ATOM 1931 O O . ARG C 1 37 ? 25.813 30.490 -32.374 1.00 67.18 37 ARG C O 1
ATOM 1939 N N . PHE C 1 38 ? 24.630 28.619 -31.995 1.00 63.71 38 PHE C N 1
ATOM 1940 C CA . PHE C 1 38 ? 24.852 28.049 -33.314 1.00 65.46 38 PHE C CA 1
ATOM 1941 C C . PHE C 1 38 ? 23.746 28.341 -34.313 1.00 65.54 38 PHE C C 1
ATOM 1942 O O . PHE C 1 38 ? 23.538 27.576 -35.257 1.00 66.74 38 PHE C O 1
ATOM 1950 N N . SER C 1 39 ? 23.037 29.445 -34.107 1.00 54.49 39 SER C N 1
ATOM 1951 C CA . SER C 1 39 ? 21.956 29.818 -35.001 1.00 54.51 39 SER C CA 1
ATOM 1952 C C . SER C 1 39 ? 21.957 31.323 -35.229 1.00 54.31 39 SER C C 1
ATOM 1953 O O . SER C 1 39 ? 22.218 32.098 -34.308 1.00 53.68 39 SER C O 1
ATOM 1956 N N . PRO C 1 40 ? 21.686 31.737 -36.473 1.00 54.43 40 PRO C N 1
ATOM 1957 C CA . PRO C 1 40 ? 21.684 33.159 -36.830 1.00 54.69 40 PRO C CA 1
ATOM 1958 C C . PRO C 1 40 ? 20.514 33.904 -36.199 1.00 52.95 40 PRO C C 1
ATOM 1959 O O . PRO C 1 40 ? 20.642 35.099 -35.930 1.00 52.75 40 PRO C O 1
ATOM 1963 N N . THR C 1 41 ? 19.407 33.199 -35.958 1.00 50.22 41 THR C N 1
ATOM 1964 C CA . THR C 1 41 ? 18.184 33.793 -35.420 1.00 48.67 41 THR C CA 1
ATOM 1965 C C . THR C 1 41 ? 18.102 33.701 -33.886 1.00 46.88 41 THR C C 1
ATOM 1966 O O . THR C 1 41 ? 18.641 32.776 -33.281 1.00 47.04 41 THR C O 1
ATOM 1970 N N . ALA C 1 42 ? 17.428 34.669 -33.267 1.00 58.55 42 ALA C N 1
ATOM 1971 C CA . ALA C 1 42 ? 17.118 34.617 -31.834 1.00 56.51 42 ALA C CA 1
ATOM 1972 C C . ALA C 1 42 ? 15.629 34.896 -31.609 1.00 55.09 42 ALA C C 1
ATOM 1973 O O . ALA C 1 42 ? 15.060 35.765 -32.267 1.00 55.27 42 ALA C O 1
ATOM 1975 N N . ILE C 1 43 ? 15.003 34.165 -30.686 1.00 47.74 43 ILE C N 1
ATOM 1976 C CA . ILE C 1 43 ? 13.597 34.404 -30.327 1.00 46.09 43 ILE C CA 1
ATOM 1977 C C . ILE C 1 43 ? 13.512 35.325 -29.105 1.00 45.01 43 ILE C C 1
ATOM 1978 O O . ILE C 1 43 ? 14.070 35.018 -28.053 1.00 44.62 43 ILE C O 1
ATOM 1983 N N . VAL C 1 44 ? 12.821 36.451 -29.250 1.00 38.89 44 VAL C N 1
ATOM 1984 C CA . VAL C 1 44 ? 12.747 37.448 -28.188 1.00 38.41 44 VAL C CA 1
ATOM 1985 C C . VAL C 1 44 ? 11.313 37.850 -27.817 1.00 37.55 44 VAL C C 1
ATOM 1986 O O . VAL C 1 44 ? 10.357 37.516 -28.514 1.00 37.41 44 VAL C O 1
ATOM 1990 N N . ALA C 1 45 ? 11.167 38.583 -26.719 1.00 37.11 45 ALA C N 1
ATOM 1991 C CA . ALA C 1 45 ? 9.858 39.021 -26.253 1.00 36.42 45 ALA C CA 1
ATOM 1992 C C . ALA C 1 45 ? 9.930 40.512 -25.989 1.00 37.16 45 ALA C C 1
ATOM 1993 O O . ALA C 1 45 ? 10.771 40.946 -25.216 1.00 37.42 45 ALA C O 1
ATOM 1995 N N . ALA C 1 46 ? 9.065 41.298 -26.621 1.00 37.66 46 ALA C N 1
ATOM 1996 C CA . ALA C 1 46 ? 9.148 42.754 -26.500 1.00 38.67 46 ALA C CA 1
ATOM 1997 C C . ALA C 1 46 ? 9.023 43.256 -25.064 1.00 38.27 46 ALA C C 1
ATOM 1998 O O . ALA C 1 46 ? 8.591 42.532 -24.175 1.00 37.15 46 ALA C O 1
ATOM 2000 N N . ILE C 1 47 ? 9.430 44.501 -24.858 1.00 39.38 47 ILE C N 1
ATOM 2001 C CA . ILE C 1 47 ? 9.381 45.157 -23.561 1.00 39.43 47 ILE C CA 1
ATOM 2002 C C . ILE C 1 47 ? 8.922 46.575 -23.808 1.00 40.74 47 ILE C C 1
ATOM 2003 O O . ILE C 1 47 ? 9.400 47.232 -24.737 1.00 41.95 47 ILE C O 1
ATOM 2008 N N . THR C 1 48 ? 8.003 47.058 -22.980 1.00 61.44 48 THR C N 1
ATOM 2009 C CA . THR C 1 48 ? 7.465 48.403 -23.151 1.00 62.76 48 THR C CA 1
ATOM 2010 C C . THR C 1 48 ? 7.457 49.172 -21.838 1.00 63.46 48 THR C C 1
ATOM 2011 O O . THR C 1 48 ? 7.564 48.583 -20.762 1.00 62.52 48 THR C O 1
ATOM 2015 N N . ALA C 1 49 ? 7.331 50.492 -21.933 1.00 64.06 49 ALA C N 1
ATOM 2016 C CA . ALA C 1 49 ? 7.322 51.342 -20.749 1.00 64.95 49 ALA C CA 1
ATOM 2017 C C . ALA C 1 49 ? 6.099 52.238 -20.723 1.00 65.83 49 ALA C C 1
ATOM 2018 O O . ALA C 1 49 ? 6.054 53.209 -19.973 1.00 67.32 49 ALA C O 1
ATOM 2020 N N . GLN C 1 50 ? 5.113 51.918 -21.552 1.00 85.70 50 GLN C N 1
ATOM 2021 C CA . GLN C 1 50 ? 3.875 52.692 -21.590 1.00 86.84 50 GLN C CA 1
ATOM 2022 C C . GLN C 1 50 ? 2.964 52.318 -20.420 1.00 86.13 50 GLN C C 1
ATOM 2023 O O . GLN C 1 50 ? 1.992 53.008 -20.128 1.00 87.27 50 GLN C O 1
ATOM 2029 N N . ILE C 1 51 ? 3.302 51.214 -19.759 1.00 64.15 51 ILE C N 1
ATOM 2030 C CA . ILE C 1 51 ? 2.678 50.799 -18.509 1.00 63.19 51 ILE C CA 1
ATOM 2031 C C . ILE C 1 51 ? 3.775 50.443 -17.496 1.00 62.96 51 ILE C C 1
ATOM 2032 O O . ILE C 1 51 ? 4.916 50.182 -17.881 1.00 62.87 51 ILE C O 1
ATOM 2037 N N . GLN C 1 52 ? 3.436 50.448 -16.208 1.00 65.42 52 GLN C N 1
ATOM 2038 C CA . GLN C 1 52 ? 4.388 50.105 -15.151 1.00 66.31 52 GLN C CA 1
ATOM 2039 C C . GLN C 1 52 ? 3.924 48.891 -14.348 1.00 65.94 52 GLN C C 1
ATOM 2040 O O . GLN C 1 52 ? 4.699 48.291 -13.604 1.00 67.07 52 GLN C O 1
ATOM 2046 N N . LYS C 1 53 ? 2.654 48.538 -14.507 1.00 50.83 53 LYS C N 1
ATOM 2047 C CA . LYS C 1 53 ? 2.073 47.402 -13.808 1.00 50.74 53 LYS C CA 1
ATOM 2048 C C . LYS C 1 53 ? 1.577 46.357 -14.800 1.00 48.59 53 LYS C C 1
ATOM 2049 O O . LYS C 1 53 ? 1.188 46.689 -15.920 1.00 47.45 53 LYS C O 1
ATOM 2055 N N . ALA C 1 54 ? 1.589 45.094 -14.388 1.00 44.78 54 ALA C N 1
ATOM 2056 C CA . ALA C 1 54 ? 1.045 44.033 -15.220 1.00 42.55 54 ALA C CA 1
ATOM 2057 C C . ALA C 1 54 ? -0.472 44.184 -15.351 1.00 41.85 54 ALA C C 1
ATOM 2058 O O . ALA C 1 54 ? -1.176 44.466 -14.375 1.00 43.26 54 ALA C O 1
ATOM 2060 N N . LYS C 1 55 ? -0.967 43.993 -16.571 1.00 48.83 55 LYS C N 1
ATOM 2061 C CA . LYS C 1 55 ? -2.392 44.045 -16.870 1.00 48.04 55 LYS C CA 1
ATOM 2062 C C . LYS C 1 55 ? -2.840 42.687 -17.383 1.00 46.14 55 LYS C C 1
ATOM 2063 O O . LYS C 1 55 ? -3.957 42.532 -17.872 1.00 45.37 55 LYS C O 1
ATOM 2069 N N . LEU C 1 56 ? -1.952 41.706 -17.265 1.00 33.94 56 LEU C N 1
ATOM 2070 C CA . LEU C 1 56 ? -2.197 40.363 -17.776 1.00 32.42 56 LEU C CA 1
ATOM 2071 C C . LEU C 1 56 ? -1.300 39.356 -17.071 1.00 32.07 56 LEU C C 1
ATOM 2072 O O . LEU C 1 56 ? -0.225 39.712 -16.586 1.00 33.29 56 LEU C O 1
ATOM 2077 N N . PRO C 1 57 ? -1.741 38.085 -17.011 1.00 29.26 57 PRO C N 1
ATOM 2078 C CA . PRO C 1 57 ? -0.896 37.007 -16.477 1.00 28.78 57 PRO C CA 1
ATOM 2079 C C . PRO C 1 57 ? 0.239 36.672 -17.436 1.00 28.89 57 PRO C C 1
ATOM 2080 O O . PRO C 1 57 ? 1.059 35.806 -17.149 1.00 28.69 57 PRO C O 1
ATOM 2084 N N . THR C 1 58 ? 0.274 37.343 -18.579 1.00 29.35 58 THR C N 1
ATOM 2085 C CA . THR C 1 58 ? 1.375 37.177 -19.522 1.00 29.70 58 THR C CA 1
ATOM 2086 C C . THR C 1 58 ? 2.384 38.313 -19.389 1.00 30.69 58 THR C C 1
ATOM 2087 O O . THR C 1 58 ? 3.196 38.495 -20.274 1.00 31.21 58 THR C O 1
ATOM 2091 N N . HIS C 1 59 ? 2.323 39.080 -18.301 1.00 36.74 59 HIS C N 1
ATOM 2092 C CA . HIS C 1 59 ? 3.240 40.206 -18.104 1.00 37.83 59 HIS C CA 1
ATOM 2093 C C . HIS C 1 59 ? 4.203 39.992 -16.937 1.00 39.15 59 HIS C C 1
ATOM 2094 O O . HIS C 1 59 ? 3.825 39.420 -15.913 1.00 39.84 59 HIS C O 1
ATOM 2101 N N . VAL C 1 60 ? 5.443 40.460 -17.085 1.00 33.20 60 VAL C N 1
ATOM 2102 C CA . VAL C 1 60 ? 6.402 40.431 -15.980 1.00 33.65 60 VAL C CA 1
ATOM 2103 C C . VAL C 1 60 ? 6.974 41.823 -15.713 1.00 34.97 60 VAL C C 1
ATOM 2104 O O . VAL C 1 60 ? 7.539 42.443 -16.607 1.00 35.57 60 VAL C O 1
ATOM 2108 N N . GLU C 1 61 ? 6.812 42.319 -14.489 1.00 61.88 61 GLU C N 1
ATOM 2109 C CA . GLU C 1 61 ? 7.258 43.670 -14.171 1.00 64.00 61 GLU C CA 1
ATOM 2110 C C . GLU C 1 61 ? 8.760 43.723 -13.980 1.00 65.02 61 GLU C C 1
ATOM 2111 O O . GLU C 1 61 ? 9.368 42.771 -13.496 1.00 65.18 61 GLU C O 1
ATOM 2117 N N . ILE C 1 62 ? 9.347 44.851 -14.363 1.00 41.89 62 ILE C N 1
ATOM 2118 C CA . ILE C 1 62 ? 10.768 45.082 -14.211 1.00 42.74 62 ILE C CA 1
ATOM 2119 C C . ILE C 1 62 ? 10.966 46.377 -13.439 1.00 44.34 62 ILE C C 1
ATOM 2120 O O . ILE C 1 62 ? 10.509 47.438 -13.879 1.00 45.12 62 ILE C O 1
ATOM 2125 N N . ASP C 1 63 ? 11.639 46.292 -12.292 1.00 70.20 63 ASP C N 1
ATOM 2126 C CA . ASP C 1 63 ? 11.921 47.473 -11.484 1.00 72.04 63 ASP C CA 1
ATOM 2127 C C . ASP C 1 63 ? 13.078 48.245 -12.097 1.00 72.09 63 ASP C C 1
ATOM 2128 O O . ASP C 1 63 ? 14.060 47.653 -12.530 1.00 71.56 63 ASP C O 1
ATOM 2133 N N . ALA C 1 64 ? 12.958 49.568 -12.135 1.00 81.64 64 ALA C N 1
ATOM 2134 C CA . ALA C 1 64 ? 13.969 50.414 -12.765 1.00 81.67 64 ALA C CA 1
ATOM 2135 C C . ALA C 1 64 ? 15.297 50.401 -12.024 1.00 83.10 64 ALA C C 1
ATOM 2136 O O . ALA C 1 64 ? 16.350 50.221 -12.635 1.00 82.76 64 ALA C O 1
ATOM 2138 N N . LYS C 1 65 ? 15.257 50.604 -10.711 1.00 102.34 65 LYS C N 1
ATOM 2139 C CA . LYS C 1 65 ? 16.491 50.739 -9.939 1.00 103.36 65 LYS C CA 1
ATOM 2140 C C . LYS C 1 65 ? 17.234 49.416 -9.812 1.00 102.97 65 LYS C C 1
ATOM 2141 O O . LYS C 1 65 ? 18.459 49.381 -9.815 1.00 102.93 65 LYS C O 1
ATOM 2147 N N . ARG C 1 66 ? 16.482 48.327 -9.712 1.00 93.15 66 ARG C N 1
ATOM 2148 C CA . ARG C 1 66 ? 17.069 47.010 -9.523 1.00 92.82 66 ARG C CA 1
ATOM 2149 C C . ARG C 1 66 ? 17.784 46.502 -10.774 1.00 91.67 66 ARG C C 1
ATOM 2150 O O . ARG C 1 66 ? 18.784 45.793 -10.674 1.00 91.94 66 ARG C O 1
ATOM 2158 N N . TYR C 1 67 ? 17.277 46.874 -11.948 1.00 72.07 67 TYR C N 1
ATOM 2159 C CA . TYR C 1 67 ? 17.829 46.391 -13.220 1.00 70.37 67 TYR C CA 1
ATOM 2160 C C . TYR C 1 67 ? 18.334 47.508 -14.126 1.00 70.08 67 TYR C C 1
ATOM 2161 O O . TYR C 1 67 ? 18.422 47.332 -15.344 1.00 68.76 67 TYR C O 1
ATOM 2170 N N . GLY C 1 68 ? 18.667 48.649 -13.529 1.00 67.02 68 GLY C N 1
ATOM 2171 C CA . GLY C 1 68 ? 19.211 49.774 -14.271 1.00 67.17 68 GLY C CA 1
ATOM 2172 C C . GLY C 1 68 ? 18.395 50.217 -15.475 1.00 66.22 68 GLY C C 1
ATOM 2173 O O . GLY C 1 68 ? 18.902 50.271 -16.594 1.00 65.62 68 GLY C O 1
ATOM 2174 N N . PHE C 1 69 ? 17.125 50.521 -15.250 1.00 103.54 69 PHE C N 1
ATOM 2175 C CA . PHE C 1 69 ? 16.290 51.089 -16.296 1.00 103.01 69 PHE C CA 1
ATOM 2176 C C . PHE C 1 69 ? 15.993 52.535 -15.947 1.00 104.34 69 PHE C C 1
ATOM 2177 O O . PHE C 1 69 ? 15.976 52.903 -14.772 1.00 105.79 69 PHE C O 1
ATOM 2185 N N . GLU C 1 70 ? 15.761 53.324 -16.969 1.00 96.95 70 GLU C N 1
ATOM 2186 C CA . GLU C 1 70 ? 15.398 54.714 -16.856 1.00 98.99 70 GLU C CA 1
ATOM 2187 C C . GLU C 1 70 ? 14.077 54.818 -16.122 1.00 98.56 70 GLU C C 1
ATOM 2188 O O . GLU C 1 70 ? 13.925 55.633 -15.232 1.00 99.90 70 GLU C O 1
ATOM 2194 N N . ARG C 1 71 ? 13.116 53.993 -16.551 1.00 93.31 71 ARG C N 1
ATOM 2195 C CA . ARG C 1 71 ? 11.747 53.965 -16.012 1.00 92.92 71 ARG C CA 1
ATOM 2196 C C . ARG C 1 71 ? 11.114 52.563 -15.950 1.00 91.11 71 ARG C C 1
ATOM 2197 O O . ARG C 1 71 ? 11.323 51.747 -16.816 1.00 89.98 71 ARG C O 1
ATOM 2205 N N . ASP C 1 72 ? 10.335 52.302 -14.915 1.00 81.84 72 ASP C N 1
ATOM 2206 C CA . ASP C 1 72 ? 9.742 50.982 -14.686 1.00 80.55 72 ASP C CA 1
ATOM 2207 C C . ASP C 1 72 ? 9.111 50.455 -15.970 1.00 78.96 72 ASP C C 1
ATOM 2208 O O . ASP C 1 72 ? 8.482 51.206 -16.714 1.00 78.76 72 ASP C O 1
ATOM 2213 N N . SER C 1 73 ? 9.290 49.166 -16.233 1.00 67.50 73 SER C N 1
ATOM 2214 C CA . SER C 1 73 ? 8.824 48.580 -17.483 1.00 65.54 73 SER C CA 1
ATOM 2215 C C . SER C 1 73 ? 8.150 47.232 -17.269 1.00 63.99 73 SER C C 1
ATOM 2216 O O . SER C 1 73 ? 8.144 46.693 -16.166 1.00 64.73 73 SER C O 1
ATOM 2219 N N . VAL C 1 74 ? 7.573 46.698 -18.340 1.00 44.33 74 VAL C N 1
ATOM 2220 C CA . VAL C 1 74 ? 6.875 45.422 -18.295 1.00 42.85 74 VAL C CA 1
ATOM 2221 C C . VAL C 1 74 ? 7.206 44.583 -19.528 1.00 41.69 74 VAL C C 1
ATOM 2222 O O . VAL C 1 74 ? 7.133 45.074 -20.647 1.00 42.28 74 VAL C O 1
ATOM 2226 N N . ILE C 1 75 ? 7.584 43.325 -19.318 1.00 44.89 75 ILE C N 1
ATOM 2227 C CA . ILE C 1 75 ? 7.837 42.397 -20.421 1.00 44.19 75 ILE C CA 1
ATOM 2228 C C . ILE C 1 75 ? 6.501 41.840 -20.898 1.00 43.22 75 ILE C C 1
ATOM 2229 O O . ILE C 1 75 ? 5.667 41.455 -20.077 1.00 42.56 75 ILE C O 1
ATOM 2234 N N . LEU C 1 76 ? 6.320 41.783 -22.221 1.00 35.05 76 LEU C N 1
ATOM 2235 C CA . LEU C 1 76 ? 5.064 41.352 -22.853 1.00 34.49 76 LEU C CA 1
ATOM 2236 C C . LEU C 1 76 ? 5.171 39.957 -23.483 1.00 33.76 76 LEU C C 1
ATOM 2237 O O . LEU C 1 76 ? 5.501 39.836 -24.660 1.00 34.30 76 LEU C O 1
ATOM 2242 N N . LEU C 1 77 ? 4.883 38.912 -22.705 1.00 32.70 77 LEU C N 1
ATOM 2243 C CA . LEU C 1 77 ? 5.028 37.538 -23.185 1.00 32.14 77 LEU C CA 1
ATOM 2244 C C . LEU C 1 77 ? 3.929 37.134 -24.170 1.00 31.93 77 LEU C C 1
ATOM 2245 O O . LEU C 1 77 ? 3.885 35.988 -24.626 1.00 31.57 77 LEU C O 1
ATOM 2250 N N . GLU C 1 78 ? 3.035 38.074 -24.482 1.00 32.28 78 GLU C N 1
ATOM 2251 C CA . GLU C 1 78 ? 2.112 37.918 -25.603 1.00 32.48 78 GLU C CA 1
ATOM 2252 C C . GLU C 1 78 ? 2.758 38.441 -26.899 1.00 33.76 78 GLU C C 1
ATOM 2253 O O . GLU C 1 78 ? 2.274 38.189 -27.996 1.00 34.21 78 GLU C O 1
ATOM 2259 N N . GLN C 1 79 ? 3.867 39.156 -26.758 1.00 46.03 79 GLN C N 1
ATOM 2260 C CA . GLN C 1 79 ? 4.541 39.755 -27.890 1.00 47.38 79 GLN C CA 1
ATOM 2261 C C . GLN C 1 79 ? 5.898 39.089 -28.097 1.00 47.60 79 GLN C C 1
ATOM 2262 O O . GLN C 1 79 ? 6.907 39.561 -27.587 1.00 47.97 79 GLN C O 1
ATOM 2268 N N . ILE C 1 80 ? 5.934 37.983 -28.833 1.00 48.23 80 ILE C N 1
ATOM 2269 C CA . ILE C 1 80 ? 7.200 37.289 -29.088 1.00 48.71 80 ILE C CA 1
ATOM 2270 C C . ILE C 1 80 ? 7.490 37.044 -30.581 1.00 50.07 80 ILE C C 1
ATOM 2271 O O . ILE C 1 80 ? 6.596 36.713 -31.356 1.00 50.26 80 ILE C O 1
ATOM 2276 N N . ARG C 1 81 ? 8.762 37.096 -30.948 1.00 42.55 81 ARG C N 1
ATOM 2277 C CA . ARG C 1 81 ? 9.160 36.962 -32.328 1.00 44.03 81 ARG C CA 1
ATOM 2278 C C . ARG C 1 81 ? 10.603 36.590 -32.494 1.00 44.70 81 ARG C C 1
ATOM 2279 O O . ARG C 1 81 ? 11.394 36.916 -31.674 1.00 44.21 81 ARG C O 1
ATOM 2287 N N . THR C 1 82 ? 10.959 35.956 -33.594 1.00 41.73 82 THR C N 1
ATOM 2288 C CA . THR C 1 82 ? 12.348 35.555 -33.795 1.00 42.59 82 THR C CA 1
ATOM 2289 C C . THR C 1 82 ? 13.000 36.518 -34.766 1.00 44.28 82 THR C C 1
ATOM 2290 O O . THR C 1 82 ? 12.466 36.771 -35.843 1.00 45.34 82 THR C O 1
ATOM 2294 N N . ILE C 1 83 ? 14.149 37.063 -34.374 1.00 49.41 83 ILE C N 1
ATOM 2295 C CA . ILE C 1 83 ? 14.872 38.013 -35.208 1.00 50.92 83 ILE C CA 1
ATOM 2296 C C . ILE C 1 83 ? 16.328 37.608 -35.444 1.00 52.22 83 ILE C C 1
ATOM 2297 O O . ILE C 1 83 ? 16.862 36.697 -34.800 1.00 51.70 83 ILE C O 1
ATOM 2302 N N . ASP C 1 84 ? 16.965 38.303 -36.378 1.00 55.01 84 ASP C N 1
ATOM 2303 C CA . ASP C 1 84 ? 18.385 38.125 -36.645 1.00 56.04 84 ASP C CA 1
ATOM 2304 C C . ASP C 1 84 ? 19.183 38.716 -35.489 1.00 55.37 84 ASP C C 1
ATOM 2305 O O . ASP C 1 84 ? 18.947 39.856 -35.083 1.00 55.14 84 ASP C O 1
ATOM 2310 N N . LYS C 1 85 ? 20.125 37.931 -34.960 1.00 57.73 85 LYS C N 1
ATOM 2311 C CA . LYS C 1 85 ? 20.927 38.321 -33.790 1.00 57.14 85 LYS C CA 1
ATOM 2312 C C . LYS C 1 85 ? 21.682 39.609 -34.049 1.00 58.33 85 LYS C C 1
ATOM 2313 O O . LYS C 1 85 ? 22.006 40.336 -33.115 1.00 57.87 85 LYS C O 1
ATOM 2319 N N . GLN C 1 86 ? 21.931 39.896 -35.324 1.00 65.00 86 GLN C N 1
ATOM 2320 C CA . GLN C 1 86 ? 22.709 41.061 -35.726 1.00 66.47 86 GLN C CA 1
ATOM 2321 C C . GLN C 1 86 ? 22.041 42.371 -35.333 1.00 66.05 86 GLN C C 1
ATOM 2322 O O . GLN C 1 86 ? 22.698 43.405 -35.236 1.00 66.83 86 GLN C O 1
ATOM 2328 N N . ARG C 1 87 ? 20.733 42.325 -35.105 1.00 54.48 87 ARG C N 1
ATOM 2329 C CA . ARG C 1 87 ? 19.999 43.511 -34.693 1.00 54.22 87 ARG C CA 1
ATOM 2330 C C . ARG C 1 87 ? 20.114 43.756 -33.194 1.00 52.90 87 ARG C C 1
ATOM 2331 O O . ARG C 1 87 ? 19.637 44.764 -32.688 1.00 52.79 87 ARG C O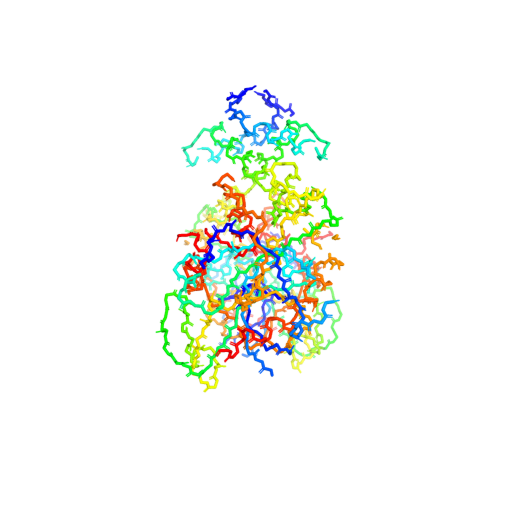 1
ATOM 2339 N N . LEU C 1 88 ? 20.744 42.829 -32.486 1.00 56.31 88 LEU C N 1
ATOM 2340 C CA . LEU C 1 88 ? 21.011 43.017 -31.068 1.00 55.34 88 LEU C CA 1
ATOM 2341 C C . LEU C 1 88 ? 22.277 43.864 -30.914 1.00 56.54 88 LEU C C 1
ATOM 2342 O O . LEU C 1 88 ? 23.367 43.459 -31.339 1.00 57.41 88 LEU C O 1
ATOM 2347 N N . THR C 1 89 ? 22.140 45.048 -30.320 1.00 50.93 89 THR C N 1
ATOM 2348 C CA . THR C 1 89 ? 23.299 45.926 -30.121 1.00 52.14 89 THR C CA 1
ATOM 2349 C C . THR C 1 89 ? 23.782 45.932 -28.666 1.00 51.46 89 THR C C 1
ATOM 2350 O O . THR C 1 89 ? 24.533 45.048 -28.259 1.00 51.13 89 THR C O 1
ATOM 2354 N N . ASP C 1 90 ? 23.353 46.914 -27.912 1.00 68.79 90 ASP C N 1
ATOM 2355 C CA . ASP C 1 90 ? 23.738 47.050 -26.530 1.00 68.57 90 ASP C CA 1
ATOM 2356 C C . ASP C 1 90 ? 23.146 45.964 -25.653 1.00 67.09 90 ASP C C 1
ATOM 2357 O O . ASP C 1 90 ? 21.970 45.746 -25.693 1.00 66.24 90 ASP C O 1
ATOM 2362 N N . LYS C 1 91 ? 23.946 45.292 -24.837 1.00 54.86 91 LYS C N 1
ATOM 2363 C CA . LYS C 1 91 ? 23.409 44.474 -23.752 1.00 53.56 91 LYS C CA 1
ATOM 2364 C C . LYS C 1 91 ? 23.189 45.352 -22.530 1.00 53.67 91 LYS C C 1
ATOM 2365 O O . LYS C 1 91 ? 24.155 45.789 -21.896 1.00 54.53 91 LYS C O 1
ATOM 2371 N N . ILE C 1 92 ? 21.926 45.604 -22.196 1.00 67.79 92 ILE C N 1
ATOM 2372 C CA . ILE C 1 92 ? 21.596 46.464 -21.060 1.00 68.15 92 ILE C CA 1
ATOM 2373 C C . ILE C 1 92 ? 21.679 45.754 -19.700 1.00 67.78 92 ILE C C 1
ATOM 2374 O O . ILE C 1 92 ? 22.165 46.339 -18.732 1.00 68.57 92 ILE C O 1
ATOM 2379 N N . THR C 1 93 ? 21.221 44.507 -19.628 1.00 44.29 93 THR C N 1
ATOM 2380 C CA . THR C 1 93 ? 21.374 43.709 -18.408 1.00 43.86 93 THR C CA 1
ATOM 2381 C C . THR C 1 93 ? 21.067 42.227 -18.581 1.00 42.74 93 THR C C 1
ATOM 2382 O O . THR C 1 93 ? 20.957 41.730 -19.696 1.00 42.40 93 THR C O 1
ATOM 2386 N N . HIS C 1 94 ? 20.932 41.537 -17.454 1.00 42.33 94 HIS C N 1
ATOM 2387 C CA . HIS C 1 94 ? 20.601 40.121 -17.424 1.00 41.39 94 HIS C CA 1
ATOM 2388 C C . HIS C 1 94 ? 19.688 39.872 -16.229 1.00 40.76 94 HIS C C 1
ATOM 2389 O O . HIS C 1 94 ? 19.890 40.454 -15.160 1.00 41.40 94 HIS C O 1
ATOM 2396 N N . LEU C 1 95 ? 18.685 39.016 -16.407 1.00 39.63 95 LEU C N 1
ATOM 2397 C CA . LEU C 1 95 ? 17.707 38.772 -15.360 1.00 39.02 95 LEU C CA 1
ATOM 2398 C C . LEU C 1 95 ? 18.046 37.515 -14.564 1.00 38.98 95 LEU C C 1
ATOM 2399 O O . LEU C 1 95 ? 18.402 36.486 -15.136 1.00 38.79 95 LEU C O 1
ATOM 2404 N N . ASP C 1 96 ? 17.918 37.596 -13.242 1.00 49.46 96 ASP C N 1
ATOM 2405 C CA . ASP C 1 96 ? 18.222 36.466 -12.364 1.00 49.50 96 ASP C CA 1
ATOM 2406 C C . ASP C 1 96 ? 17.247 35.323 -12.536 1.00 48.15 96 ASP C C 1
ATOM 2407 O O . ASP C 1 96 ? 16.299 35.424 -13.303 1.00 47.17 96 ASP C O 1
ATOM 2412 N N . ASP C 1 97 ? 17.483 34.240 -11.804 1.00 68.47 97 ASP C N 1
ATOM 2413 C CA . ASP C 1 97 ? 16.626 33.061 -11.863 1.00 67.50 97 ASP C CA 1
ATOM 2414 C C . ASP C 1 97 ? 15.211 33.377 -11.376 1.00 66.55 97 ASP C C 1
ATOM 2415 O O . ASP C 1 97 ? 14.240 32.803 -11.856 1.00 65.40 97 ASP C O 1
ATOM 2420 N N . GLU C 1 98 ? 15.108 34.296 -10.423 1.00 91.09 98 GLU C N 1
ATOM 2421 C CA . GLU C 1 98 ? 13.825 34.690 -9.847 1.00 91.41 98 GLU C CA 1
ATOM 2422 C C . GLU C 1 98 ? 12.906 35.301 -10.898 1.00 90.68 98 GLU C C 1
ATOM 2423 O O . GLU C 1 98 ? 11.766 34.876 -11.075 1.00 89.33 98 GLU C O 1
ATOM 2445 N N . ASP C 1 101 ? 11.722 32.924 -13.682 1.00 47.90 101 ASP C N 1
ATOM 2446 C CA . ASP C 1 101 ? 10.721 31.934 -13.310 1.00 47.16 101 ASP C CA 1
ATOM 2447 C C . ASP C 1 101 ? 9.344 32.526 -13.593 1.00 46.38 101 ASP C C 1
ATOM 2448 O O . ASP C 1 101 ? 8.391 31.813 -13.889 1.00 45.56 101 ASP C O 1
ATOM 2453 N N . LYS C 1 102 ? 9.266 33.849 -13.501 1.00 32.31 102 LYS C N 1
ATOM 2454 C CA . LYS C 1 102 ? 8.072 34.594 -13.822 1.00 31.77 102 LYS C CA 1
ATOM 2455 C C . LYS C 1 102 ? 7.821 34.574 -15.320 1.00 31.30 102 LYS C C 1
ATOM 2456 O O . LYS C 1 102 ? 6.733 34.203 -15.766 1.00 30.55 102 LYS C O 1
ATOM 2462 N N . VAL C 1 103 ? 8.834 34.984 -16.086 1.00 33.58 103 VAL C N 1
ATOM 2463 C CA . VAL C 1 103 ? 8.823 34.868 -17.539 1.00 33.31 103 VAL C CA 1
ATOM 2464 C C . VAL C 1 103 ? 8.425 33.456 -18.004 1.00 32.74 103 VAL C C 1
ATOM 2465 O O . VAL C 1 103 ? 7.709 33.303 -18.992 1.00 32.39 103 VAL C O 1
ATOM 2469 N N . ASP C 1 104 ? 8.852 32.432 -17.272 1.00 44.08 104 ASP C N 1
ATOM 2470 C CA . ASP C 1 104 ? 8.543 31.048 -17.630 1.00 43.65 104 ASP C CA 1
ATOM 2471 C C . ASP C 1 104 ? 7.077 30.714 -17.510 1.00 42.83 104 ASP C C 1
ATOM 2472 O O . ASP C 1 104 ? 6.506 30.138 -18.429 1.00 42.58 104 ASP C O 1
ATOM 2477 N N . GLU C 1 105 ? 6.462 31.053 -16.380 1.00 52.78 105 GLU C N 1
ATOM 2478 C CA . GLU C 1 105 ? 5.049 30.714 -16.179 1.00 52.02 105 GLU C CA 1
ATOM 2479 C C . GLU C 1 105 ? 4.122 31.621 -17.003 1.00 51.51 105 GLU C C 1
ATOM 2480 O O . GLU C 1 105 ? 3.021 31.232 -17.352 1.00 50.78 105 GLU C O 1
ATOM 2486 N N . ALA C 1 106 ? 4.598 32.814 -17.335 1.00 28.98 106 ALA C N 1
ATOM 2487 C CA . ALA C 1 106 ? 3.850 33.765 -18.135 1.00 28.94 106 ALA C CA 1
ATOM 2488 C C . ALA C 1 106 ? 3.795 33.306 -19.590 1.00 28.92 106 ALA C C 1
ATOM 2489 O O . ALA C 1 106 ? 2.807 33.508 -20.315 1.00 28.69 106 ALA C O 1
ATOM 2491 N N . LEU C 1 107 ? 4.890 32.682 -19.996 1.00 29.32 107 LEU C N 1
ATOM 2492 C CA . LEU C 1 107 ? 5.080 32.168 -21.336 1.00 29.60 107 LEU C CA 1
ATOM 2493 C C . LEU C 1 107 ? 4.239 30.907 -21.569 1.00 29.05 107 LEU C C 1
ATOM 2494 O O . LEU C 1 107 ? 3.649 30.730 -22.632 1.00 29.10 107 LEU C O 1
ATOM 2499 N N . GLN C 1 108 ? 4.184 30.034 -20.571 1.00 35.57 108 GLN C N 1
ATOM 2500 C CA . GLN C 1 108 ? 3.392 28.821 -20.685 1.00 35.25 108 GLN C CA 1
ATOM 2501 C C . GLN C 1 108 ? 1.899 29.155 -20.734 1.00 34.50 108 GLN C C 1
ATOM 2502 O O . GLN C 1 108 ? 1.120 28.465 -21.392 1.00 34.28 108 GLN C O 1
ATOM 2508 N N . ILE C 1 109 ? 1.494 30.222 -20.055 1.00 27.51 109 ILE C N 1
ATOM 2509 C CA . ILE C 1 109 ? 0.097 30.633 -20.113 1.00 27.01 109 ILE C CA 1
ATOM 2510 C C . ILE C 1 109 ? -0.198 31.177 -21.496 1.00 27.38 109 ILE C C 1
ATOM 2511 O O . ILE C 1 109 ? -1.167 30.783 -22.140 1.00 27.16 109 ILE C O 1
ATOM 2516 N N . SER C 1 110 ? 0.659 32.085 -21.951 1.00 30.75 110 SER C N 1
ATOM 2517 C CA . SER C 1 110 ? 0.517 32.715 -23.260 1.00 31.38 110 SER C CA 1
ATOM 2518 C C . SER C 1 110 ? 0.425 31.712 -24.413 1.00 31.61 110 SER C C 1
ATOM 2519 O O . SER C 1 110 ? -0.265 31.951 -25.396 1.00 31.95 110 SER C O 1
ATOM 2522 N N . LEU C 1 111 ? 1.100 30.582 -24.286 1.00 28.69 111 LEU C N 1
ATOM 2523 C CA . LEU C 1 111 ? 1.143 29.606 -25.366 1.00 29.16 111 LEU C CA 1
ATOM 2524 C C . LEU C 1 111 ? 0.448 28.307 -24.992 1.00 28.58 111 LEU C C 1
ATOM 2525 O O . LEU C 1 111 ? 0.637 27.301 -25.675 1.00 29.07 111 LEU C O 1
ATOM 2530 N N . ALA C 1 112 ? -0.327 28.329 -23.902 1.00 27.69 112 ALA C N 1
ATOM 2531 C CA . ALA C 1 112 ? -1.141 27.183 -23.463 1.00 27.13 112 ALA C CA 1
ATOM 2532 C C . ALA C 1 112 ? -0.329 25.914 -23.237 1.00 27.45 112 ALA C C 1
ATOM 2533 O O . ALA C 1 112 ? -0.618 24.869 -23.829 1.00 27.74 112 ALA C O 1
ATOM 2535 N N . LEU C 1 113 ? 0.674 26.013 -22.362 1.00 66.00 113 LEU C N 1
ATOM 2536 C CA . LEU C 1 113 ? 1.616 24.909 -22.114 1.00 66.71 113 LEU C CA 1
ATOM 2537 C C . LEU C 1 113 ? 1.678 24.167 -20.780 1.00 66.48 113 LEU C C 1
ATOM 2538 O O . LEU C 1 113 ? 1.416 24.668 -19.723 1.00 65.93 113 LEU C O 1
ATOM 2543 N N . ILE C 1 114 ? 2.282 22.978 -20.862 1.00 72.62 114 ILE C N 1
ATOM 2544 C CA . ILE C 1 114 ? 2.600 22.154 -19.692 1.00 72.82 114 ILE C CA 1
ATOM 2545 C C . ILE C 1 114 ? 1.365 21.514 -19.100 1.00 72.03 114 ILE C C 1
ATOM 2546 O O . ILE C 1 114 ? 0.603 20.834 -19.801 1.00 72.12 114 ILE C O 1
ATOM 2556 N N . ILE D 1 2 ? -12.906 34.029 -35.409 1.00 96.24 2 ILE D N 1
ATOM 2557 C CA . ILE D 1 2 ? -12.612 33.030 -34.390 1.00 94.34 2 ILE D CA 1
ATOM 2558 C C . ILE D 1 2 ? -11.443 32.127 -34.804 1.00 94.24 2 ILE D C 1
ATOM 2559 O O . ILE D 1 2 ? -11.622 31.137 -35.518 1.00 94.82 2 ILE D O 1
ATOM 2564 N N . VAL D 1 3 ? -10.239 32.490 -34.372 1.00 57.41 3 VAL D N 1
ATOM 2565 C CA . VAL D 1 3 ? -9.088 31.614 -34.560 1.00 57.21 3 VAL D CA 1
ATOM 2566 C C . VAL D 1 3 ? -8.877 30.722 -33.345 1.00 55.31 3 VAL D C 1
ATOM 2567 O O . VAL D 1 3 ? -9.035 31.156 -32.202 1.00 54.11 3 VAL D O 1
ATOM 2571 N N . LYS D 1 4 ? -8.529 29.469 -33.601 1.00 38.50 4 LYS D N 1
ATOM 2572 C CA . LYS D 1 4 ? -8.361 28.500 -32.531 1.00 37.12 4 LYS D CA 1
ATOM 2573 C C . LYS D 1 4 ? -6.926 28.004 -32.494 1.00 37.30 4 LYS D C 1
ATOM 2574 O O . LYS D 1 4 ? -6.309 27.846 -33.542 1.00 38.62 4 LYS D O 1
ATOM 2580 N N . ARG D 1 5 ? -6.382 27.769 -31.301 1.00 43.49 5 ARG D N 1
ATOM 2581 C CA . ARG D 1 5 ? -5.020 27.225 -31.203 1.00 44.21 5 ARG D CA 1
ATOM 2582 C C . ARG D 1 5 ? -4.961 25.851 -31.866 1.00 46.58 5 ARG D C 1
ATOM 2583 O O . ARG D 1 5 ? -5.568 24.893 -31.392 1.00 46.66 5 ARG D O 1
ATOM 2591 N N . GLY D 1 6 ? -4.241 25.758 -32.972 1.00 40.20 6 GLY D N 1
ATOM 2592 C CA . GLY D 1 6 ? -4.175 24.516 -33.716 1.00 42.67 6 GLY D CA 1
ATOM 2593 C C . GLY D 1 6 ? -4.634 24.749 -35.137 1.00 43.42 6 GLY D C 1
ATOM 2594 O O . GLY D 1 6 ? -4.440 23.905 -36.014 1.00 44.90 6 GLY D O 1
ATOM 2595 N N . ASP D 1 7 ? -5.256 25.902 -35.362 1.00 58.69 7 ASP D N 1
ATOM 2596 C CA . ASP D 1 7 ? -5.693 26.269 -36.695 1.00 59.36 7 ASP D CA 1
ATOM 2597 C C . ASP D 1 7 ? -4.474 26.634 -37.504 1.00 60.30 7 ASP D C 1
ATOM 2598 O O . ASP D 1 7 ? -3.589 27.326 -37.013 1.00 59.71 7 ASP D O 1
ATOM 2603 N N . VAL D 1 8 ? -4.421 26.163 -38.741 1.00 65.71 8 VAL D N 1
ATOM 2604 C CA . VAL D 1 8 ? -3.409 26.652 -39.664 1.00 67.29 8 VAL D CA 1
ATOM 2605 C C . VAL D 1 8 ? -4.068 27.425 -40.810 1.00 68.84 8 VAL D C 1
ATOM 2606 O O . VAL D 1 8 ? -5.038 26.961 -41.414 1.00 69.74 8 VAL D O 1
ATOM 2610 N N . TYR D 1 9 ? -3.552 28.628 -41.054 1.00 59.75 9 TYR D N 1
ATOM 2611 C CA . TYR D 1 9 ? -4.089 29.558 -42.035 1.00 61.27 9 TYR D CA 1
ATOM 2612 C C . TYR D 1 9 ? -3.018 29.922 -43.044 1.00 63.42 9 TYR D C 1
ATOM 2613 O O . TYR D 1 9 ? -1.833 29.737 -42.789 1.00 63.13 9 TYR D O 1
ATOM 2622 N N . PHE D 1 10 ? -3.427 30.466 -44.183 1.00 53.61 10 PHE D N 1
ATOM 2623 C CA . PHE D 1 10 ? -2.494 31.240 -44.989 1.00 55.47 10 PHE D CA 1
ATOM 2624 C C . PHE D 1 10 ? -2.404 32.631 -44.396 1.00 54.66 10 PHE D C 1
ATOM 2625 O O . PHE D 1 10 ? -3.363 33.131 -43.806 1.00 53.53 10 PHE D O 1
ATOM 2633 N N . ALA D 1 11 ? -1.244 33.254 -44.546 1.00 68.29 11 ALA D N 1
ATOM 2634 C CA . ALA D 1 11 ? -1.048 34.600 -44.040 1.00 67.79 11 ALA D CA 1
ATOM 2635 C C . ALA D 1 11 ? -0.495 35.487 -45.131 1.00 70.14 11 ALA D C 1
ATOM 2636 O O . ALA D 1 11 ? 0.254 35.032 -45.991 1.00 71.79 11 ALA D O 1
ATOM 2638 N N . ASP D 1 12 ? -0.872 36.755 -45.089 1.00 66.37 12 ASP D N 1
ATOM 2639 C CA . ASP D 1 12 ? -0.359 37.719 -46.039 1.00 68.86 12 ASP D CA 1
ATOM 2640 C C . ASP D 1 12 ? 0.802 38.502 -45.435 1.00 68.26 12 ASP D C 1
ATOM 2641 O O . ASP D 1 12 ? 0.643 39.205 -44.438 1.00 66.63 12 ASP D O 1
ATOM 2646 N N . VAL D 1 24 ? 2.413 34.696 -49.979 1.00 65.22 24 VAL D N 1
ATOM 2647 C CA . VAL D 1 24 ? 1.523 34.089 -48.991 1.00 62.64 24 VAL D CA 1
ATOM 2648 C C . VAL D 1 24 ? 2.033 32.731 -48.504 1.00 61.42 24 VAL D C 1
ATOM 2649 O O . VAL D 1 24 ? 2.241 31.817 -49.308 1.00 63.10 24 VAL D O 1
ATOM 2653 N N . ARG D 1 25 ? 2.230 32.612 -47.188 1.00 115.47 25 ARG D N 1
ATOM 2654 C CA . ARG D 1 25 ? 2.807 31.411 -46.580 1.00 113.99 25 ARG D CA 1
ATOM 2655 C C . ARG D 1 25 ? 1.924 30.825 -45.479 1.00 111.35 25 ARG D C 1
ATOM 2656 O O . ARG D 1 25 ? 1.319 31.566 -44.707 1.00 109.87 25 ARG D O 1
ATOM 2664 N N . PRO D 1 26 ? 1.865 29.486 -45.398 1.00 54.73 26 PRO D N 1
ATOM 2665 C CA . PRO D 1 26 ? 1.186 28.772 -44.302 1.00 52.41 26 PRO D CA 1
ATOM 2666 C C . PRO D 1 26 ? 1.745 29.169 -42.930 1.00 50.09 26 PRO D C 1
ATOM 2667 O O . PRO D 1 26 ? 2.869 29.657 -42.832 1.00 50.33 26 PRO D O 1
ATOM 2671 N N . VAL D 1 27 ? 0.977 28.937 -41.877 1.00 47.97 27 VAL D N 1
ATOM 2672 C CA . VAL D 1 27 ? 1.291 29.484 -40.563 1.00 45.90 27 VAL D CA 1
ATOM 2673 C C . VAL D 1 27 ? 0.456 28.721 -39.532 1.00 43.96 27 VAL D C 1
ATOM 2674 O O . VAL D 1 27 ? -0.697 28.373 -39.809 1.00 44.00 27 VAL D O 1
ATOM 2678 N N . LEU D 1 28 ? 1.026 28.441 -38.357 1.00 42.68 28 LEU D N 1
ATOM 2679 C CA . LEU D 1 28 ? 0.287 27.711 -37.313 1.00 40.93 28 LEU D CA 1
ATOM 2680 C C . LEU D 1 28 ? 0.005 28.551 -36.064 1.00 39.10 28 LEU D C 1
ATOM 2681 O O . LEU D 1 28 ? 0.925 29.057 -35.437 1.00 38.63 28 LEU D O 1
ATOM 2686 N N . VAL D 1 29 ? -1.263 28.694 -35.700 1.00 37.90 29 VAL D N 1
ATOM 2687 C CA . VAL D 1 29 ? -1.615 29.485 -34.525 1.00 36.36 29 VAL D CA 1
ATOM 2688 C C . VAL D 1 29 ? -1.266 28.704 -33.255 1.00 34.92 29 VAL D C 1
ATOM 2689 O O . VAL D 1 29 ? -1.708 27.571 -33.084 1.00 34.56 29 VAL D O 1
ATOM 2693 N N . ILE D 1 30 ? -0.477 29.303 -32.364 1.00 41.64 30 ILE D N 1
ATOM 2694 C CA . ILE D 1 30 ? -0.032 28.595 -31.171 1.00 40.67 30 ILE D CA 1
ATOM 2695 C C . ILE D 1 30 ? -0.393 29.294 -29.850 1.00 39.20 30 ILE D C 1
ATOM 2696 O O . ILE D 1 30 ? -0.200 28.746 -28.760 1.00 38.31 30 ILE D O 1
ATOM 2701 N N . GLN D 1 31 ? -0.925 30.502 -29.952 1.00 31.88 31 GLN D N 1
ATOM 2702 C CA . GLN D 1 31 ? -1.333 31.265 -28.777 1.00 30.89 31 GLN D CA 1
ATOM 2703 C C . GLN D 1 31 ? -2.596 30.688 -28.144 1.00 29.88 31 GLN D C 1
ATOM 2704 O O . GLN D 1 31 ? -3.430 30.099 -28.834 1.00 30.07 31 GLN D O 1
ATOM 2710 N N . ASN D 1 32 ? -2.752 30.868 -26.833 1.00 28.91 32 ASN D N 1
ATOM 2711 C CA . ASN D 1 32 ? -3.962 30.434 -26.110 1.00 27.99 32 ASN D CA 1
ATOM 2712 C C . ASN D 1 32 ? -5.242 30.999 -26.726 1.00 28.22 32 ASN D C 1
ATOM 2713 O O . ASN D 1 32 ? -5.211 32.039 -27.390 1.00 29.02 32 ASN D O 1
ATOM 2718 N N . ASP D 1 33 ? -6.369 30.323 -26.498 1.00 48.98 33 ASP D N 1
ATOM 2719 C CA . ASP D 1 33 ? -7.623 30.686 -27.183 1.00 49.23 33 ASP D CA 1
ATOM 2720 C C . ASP D 1 33 ? -8.317 31.947 -26.660 1.00 49.09 33 ASP D C 1
ATOM 2721 O O . ASP D 1 33 ? -9.011 32.618 -27.416 1.00 49.70 33 ASP D O 1
ATOM 2726 N N . ILE D 1 34 ? -8.121 32.275 -25.385 1.00 27.25 34 ILE D N 1
ATOM 2727 C CA . ILE D 1 34 ? -8.647 33.530 -24.845 1.00 27.44 34 ILE D CA 1
ATOM 2728 C C . ILE D 1 34 ? -8.070 34.720 -25.600 1.00 28.59 34 ILE D C 1
ATOM 2729 O O . ILE D 1 34 ? -8.809 35.579 -26.067 1.00 29.33 34 ILE D O 1
ATOM 2734 N N . GLY D 1 35 ? -6.742 34.758 -25.715 1.00 45.65 35 GLY D N 1
ATOM 2735 C CA . GLY D 1 35 ? -6.054 35.786 -26.475 1.00 46.68 35 GLY D CA 1
ATOM 2736 C C . GLY D 1 35 ? -6.395 35.756 -27.949 1.00 47.71 35 GLY D C 1
ATOM 2737 O O . GLY D 1 35 ? -6.482 36.800 -28.591 1.00 48.90 35 GLY D O 1
ATOM 2738 N N . ASN D 1 36 ? -6.595 34.556 -28.485 1.00 30.71 36 ASN D N 1
ATOM 2739 C CA . ASN D 1 36 ? -6.994 34.392 -29.882 1.00 31.76 36 ASN D CA 1
ATOM 2740 C C . ASN D 1 36 ? -8.389 34.954 -30.190 1.00 32.21 36 ASN D C 1
ATOM 2741 O O . ASN D 1 36 ? -8.835 34.921 -31.325 1.00 33.26 36 ASN D O 1
ATOM 2746 N N . ARG D 1 37 ? -9.079 35.458 -29.173 1.00 58.64 37 ARG D N 1
ATOM 2747 C CA . ARG D 1 37 ? -10.418 35.991 -29.353 1.00 59.00 37 ARG D CA 1
ATOM 2748 C C . ARG D 1 37 ? -10.474 37.479 -29.051 1.00 59.71 37 ARG D C 1
ATOM 2749 O O . ARG D 1 37 ? -10.914 38.272 -29.873 1.00 61.49 37 ARG D O 1
ATOM 2757 N N . PHE D 1 38 ? -10.002 37.855 -27.874 1.00 43.54 38 PHE D N 1
ATOM 2758 C CA . PHE D 1 38 ? -10.095 39.231 -27.410 1.00 44.37 38 PHE D CA 1
ATOM 2759 C C . PHE D 1 38 ? -8.832 40.052 -27.619 1.00 45.32 38 PHE D C 1
ATOM 2760 O O . PHE D 1 38 ? -8.588 41.022 -26.906 1.00 45.88 38 PHE D O 1
ATOM 2768 N N . SER D 1 39 ? -8.028 39.667 -28.600 1.00 37.91 39 SER D N 1
ATOM 2769 C CA . SER D 1 39 ? -6.804 40.394 -28.900 1.00 38.80 39 SER D CA 1
ATOM 2770 C C . SER D 1 39 ? -6.585 40.510 -30.405 1.00 40.20 39 SER D C 1
ATOM 2771 O O . SER D 1 39 ? -6.874 39.568 -31.157 1.00 40.10 39 SER D O 1
ATOM 2774 N N . PRO D 1 40 ? -6.081 41.677 -30.848 1.00 37.98 40 PRO D N 1
ATOM 2775 C CA . PRO D 1 40 ? -5.857 41.942 -32.274 1.00 39.64 40 PRO D CA 1
ATOM 2776 C C . PRO D 1 40 ? -4.732 41.102 -32.846 1.00 39.50 40 PRO D C 1
ATOM 2777 O O . PRO D 1 40 ? -4.731 40.797 -34.037 1.00 40.56 40 PRO D O 1
ATOM 2781 N N . THR D 1 41 ? -3.792 40.724 -31.982 1.00 39.24 41 THR D N 1
ATOM 2782 C CA . THR D 1 41 ? -2.577 40.020 -32.383 1.00 39.20 41 THR D CA 1
ATOM 2783 C C . THR D 1 41 ? -2.699 38.509 -32.200 1.00 37.90 41 THR D C 1
ATOM 2784 O O . THR D 1 41 ? -3.417 38.052 -31.325 1.00 36.62 41 THR D O 1
ATOM 2788 N N . ALA D 1 42 ? -2.000 37.739 -33.031 1.00 37.49 42 ALA D N 1
ATOM 2789 C CA . ALA D 1 42 ? -1.940 36.287 -32.872 1.00 36.50 42 ALA D CA 1
ATOM 2790 C C . ALA D 1 42 ? -0.484 35.840 -32.940 1.00 36.66 42 ALA D C 1
ATOM 2791 O O . ALA D 1 42 ? 0.284 36.368 -33.731 1.00 37.98 42 ALA D O 1
ATOM 2793 N N . ILE D 1 43 ? -0.101 34.871 -32.117 1.00 35.47 43 ILE D N 1
ATOM 2794 C CA . ILE D 1 43 ? 1.256 34.337 -32.150 1.00 35.69 43 ILE D CA 1
ATOM 2795 C C . ILE D 1 43 ? 1.266 33.061 -32.983 1.00 36.17 43 ILE D C 1
ATOM 2796 O O . ILE D 1 43 ? 0.537 32.117 -32.692 1.00 35.38 43 ILE D O 1
ATOM 2801 N N . VAL D 1 44 ? 2.102 33.034 -34.016 1.00 37.60 44 VAL D N 1
ATOM 2802 C CA . VAL D 1 44 ? 2.142 31.905 -34.943 1.00 38.47 44 VAL D CA 1
ATOM 2803 C C . VAL D 1 44 ? 3.560 31.328 -35.141 1.00 39.17 44 VAL D C 1
ATOM 2804 O O . VAL D 1 44 ? 4.554 31.944 -34.766 1.00 39.21 44 VAL D O 1
ATOM 2808 N N . ALA D 1 45 ? 3.634 30.151 -35.755 1.00 39.87 45 ALA D N 1
ATOM 2809 C CA . ALA D 1 45 ? 4.892 29.475 -36.020 1.00 40.77 45 ALA D CA 1
ATOM 2810 C C . ALA D 1 45 ? 4.959 29.133 -37.511 1.00 42.82 45 ALA D C 1
ATOM 2811 O O . ALA D 1 45 ? 4.060 28.471 -38.028 1.00 43.18 45 ALA D O 1
ATOM 2813 N N . ALA D 1 46 ? 6.012 29.568 -38.202 1.00 44.28 46 ALA D N 1
ATOM 2814 C CA . ALA D 1 46 ? 6.091 29.368 -39.651 1.00 46.48 46 ALA D CA 1
ATOM 2815 C C . ALA D 1 46 ? 6.020 27.900 -40.066 1.00 47.25 46 ALA D C 1
ATOM 2816 O O . ALA D 1 46 ? 6.213 27.003 -39.253 1.00 46.26 46 ALA D O 1
ATOM 2818 N N . ILE D 1 47 ? 5.709 27.674 -41.339 1.00 63.89 47 ILE D N 1
ATOM 2819 C CA . ILE D 1 47 ? 5.678 26.339 -41.930 1.00 65.40 47 ILE D CA 1
ATOM 2820 C C . ILE D 1 47 ? 6.352 26.415 -43.297 1.00 68.04 47 ILE D C 1
ATOM 2821 O O . ILE D 1 47 ? 6.104 27.350 -44.060 1.00 69.23 47 ILE D O 1
ATOM 2826 N N . THR D 1 48 ? 7.196 25.438 -43.614 1.00 57.28 48 THR D N 1
ATOM 2827 C CA . THR D 1 48 ? 7.905 25.449 -44.889 1.00 60.06 48 THR D CA 1
ATOM 2828 C C . THR D 1 48 ? 7.804 24.094 -45.588 1.00 61.89 48 THR D C 1
ATOM 2829 O O . THR D 1 48 ? 7.474 23.087 -44.968 1.00 60.97 48 THR D O 1
ATOM 2833 N N . ALA D 1 49 ? 8.077 24.077 -46.887 1.00 67.37 49 ALA D N 1
ATOM 2834 C CA . ALA D 1 49 ? 8.030 22.841 -47.650 1.00 69.54 49 ALA D CA 1
ATOM 2835 C C . ALA D 1 49 ? 9.345 22.586 -48.377 1.00 72.04 49 ALA D C 1
ATOM 2836 O O . ALA D 1 49 ? 9.400 21.761 -49.291 1.00 74.57 49 ALA D O 1
ATOM 2838 N N . GLN D 1 50 ? 10.398 23.297 -47.978 1.00 102.77 50 GLN D N 1
ATOM 2839 C CA . GLN D 1 50 ? 11.708 23.124 -48.601 1.00 105.03 50 GLN D CA 1
ATOM 2840 C C . GLN D 1 50 ? 12.395 21.874 -48.059 1.00 105.36 50 GLN D C 1
ATOM 2841 O O . GLN D 1 50 ? 13.399 21.414 -48.603 1.00 107.77 50 GLN D O 1
ATOM 2847 N N . ILE D 1 51 ? 11.830 21.336 -46.981 1.00 80.83 51 ILE D N 1
ATOM 2848 C CA . ILE D 1 51 ? 12.233 20.050 -46.422 1.00 80.97 51 ILE D CA 1
ATOM 2849 C C . ILE D 1 51 ? 10.974 19.220 -46.152 1.00 80.07 51 ILE D C 1
ATOM 2850 O O . ILE D 1 51 ? 9.874 19.770 -46.058 1.00 78.48 51 ILE D O 1
ATOM 2855 N N . GLN D 1 52 ? 11.132 17.903 -46.037 1.00 114.29 52 GLN D N 1
ATOM 2856 C CA . GLN D 1 52 ? 10.001 17.008 -45.766 1.00 113.79 52 GLN D CA 1
ATOM 2857 C C . GLN D 1 52 ? 10.195 16.236 -44.458 1.00 112.44 52 GLN D C 1
ATOM 2858 O O . GLN D 1 52 ? 9.245 15.661 -43.917 1.00 111.09 52 GLN D O 1
ATOM 2860 N N . LYS D 1 53 ? 11.434 16.227 -43.967 1.00 102.97 53 LYS D N 1
ATOM 2861 C CA . LYS D 1 53 ? 11.781 15.547 -42.726 1.00 101.51 53 LYS D CA 1
ATOM 2862 C C . LYS D 1 53 ? 12.286 16.545 -41.687 1.00 99.58 53 LYS D C 1
ATOM 2863 O O . LYS D 1 53 ? 12.873 17.573 -42.036 1.00 99.54 53 LYS D O 1
ATOM 2865 N N . ALA D 1 54 ? 12.055 16.241 -40.412 1.00 106.83 54 ALA D N 1
ATOM 2866 C CA . ALA D 1 54 ? 12.598 17.052 -39.327 1.00 104.81 54 ALA D CA 1
ATOM 2867 C C . ALA D 1 54 ? 14.124 16.980 -39.296 1.00 106.41 54 ALA D C 1
ATOM 2868 O O . ALA D 1 54 ? 14.711 15.902 -39.428 1.00 108.30 54 ALA D O 1
ATOM 2870 N N . LYS D 1 55 ? 14.755 18.139 -39.132 1.00 80.17 55 LYS D N 1
ATOM 2871 C CA . LYS D 1 55 ? 16.208 18.234 -39.012 1.00 81.22 55 LYS D CA 1
ATOM 2872 C C . LYS D 1 55 ? 16.579 18.775 -37.627 1.00 79.35 55 LYS D C 1
ATOM 2873 O O . LYS D 1 55 ? 17.736 19.098 -37.354 1.00 79.77 55 LYS D O 1
ATOM 2879 N N . LEU D 1 56 ? 15.579 18.865 -36.757 1.00 136.89 56 LEU D N 1
ATOM 2880 C CA . LEU D 1 56 ? 15.755 19.422 -35.423 1.00 135.81 56 LEU D CA 1
ATOM 2881 C C . LEU D 1 56 ? 14.658 18.906 -34.502 1.00 135.33 56 LEU D C 1
ATOM 2882 O O . LEU D 1 56 ? 13.574 18.541 -34.965 1.00 135.49 56 LEU D O 1
ATOM 2887 N N . PRO D 1 57 ? 14.935 18.869 -33.189 1.00 85.21 57 PRO D N 1
ATOM 2888 C CA . PRO D 1 57 ? 13.904 18.545 -32.197 1.00 84.14 57 PRO D CA 1
ATOM 2889 C C . PRO D 1 57 ? 12.871 19.664 -32.071 1.00 83.09 57 PRO D C 1
ATOM 2890 O O . PRO D 1 57 ? 11.884 19.516 -31.345 1.00 82.27 57 PRO D O 1
ATOM 2894 N N . THR D 1 58 ? 13.107 20.774 -32.765 1.00 51.39 58 THR D N 1
ATOM 2895 C CA . THR D 1 58 ? 12.126 21.850 -32.832 1.00 50.90 58 THR D CA 1
ATOM 2896 C C . THR D 1 58 ? 11.258 21.778 -34.089 1.00 51.05 58 THR D C 1
ATOM 2897 O O . THR D 1 58 ? 10.609 22.761 -34.430 1.00 50.32 58 THR D O 1
ATOM 2901 N N . HIS D 1 59 ? 11.243 20.628 -34.769 1.00 49.39 59 HIS D N 1
ATOM 2902 C CA . HIS D 1 59 ? 10.429 20.452 -35.984 1.00 50.42 59 HIS D CA 1
ATOM 2903 C C . HIS D 1 59 ? 9.275 19.448 -35.835 1.00 50.06 59 HIS D C 1
ATOM 2904 O O . HIS D 1 59 ? 9.428 18.417 -35.193 1.00 50.12 59 HIS D O 1
ATOM 2911 N N . VAL D 1 60 ? 8.128 19.736 -36.437 1.00 87.54 60 VAL D N 1
ATOM 2912 C CA . VAL D 1 60 ? 7.040 18.763 -36.454 1.00 87.54 60 VAL D CA 1
ATOM 2913 C C . VAL D 1 60 ? 6.622 18.488 -37.895 1.00 88.00 60 VAL D C 1
ATOM 2914 O O . VAL D 1 60 ? 6.293 19.412 -38.636 1.00 87.50 60 VAL D O 1
ATOM 2918 N N . GLU D 1 61 ? 6.654 17.221 -38.298 1.00 64.40 61 GLU D N 1
ATOM 2919 C CA . GLU D 1 61 ? 6.321 16.867 -39.671 1.00 65.11 61 GLU D CA 1
ATOM 2920 C C . GLU D 1 61 ? 4.820 16.878 -39.898 1.00 64.50 61 GLU D C 1
ATOM 2921 O O . GLU D 1 61 ? 4.042 16.566 -38.993 1.00 63.69 61 GLU D O 1
ATOM 2927 N N . ILE D 1 62 ? 4.427 17.242 -41.115 1.00 67.71 62 ILE D N 1
ATOM 2928 C CA . ILE D 1 62 ? 3.029 17.257 -41.512 1.00 67.49 62 ILE D CA 1
ATOM 2929 C C . ILE D 1 62 ? 2.882 16.430 -42.779 1.00 70.14 62 ILE D C 1
ATOM 2930 O O . ILE D 1 62 ? 3.533 16.716 -43.794 1.00 71.94 62 ILE D O 1
ATOM 2935 N N . ASP D 1 63 ? 2.042 15.398 -42.718 1.00 113.08 63 ASP D N 1
ATOM 2936 C CA . ASP D 1 63 ? 1.784 14.556 -43.880 1.00 115.73 63 ASP D CA 1
ATOM 2937 C C . ASP D 1 63 ? 0.823 15.266 -44.826 1.00 116.37 63 ASP D C 1
ATOM 2938 O O . ASP D 1 63 ? -0.164 15.853 -44.384 1.00 114.29 63 ASP D O 1
ATOM 2943 N N . ALA D 1 64 ? 1.115 15.215 -46.125 1.00 96.55 64 ALA D N 1
ATOM 2944 C CA . ALA D 1 64 ? 0.296 15.900 -47.124 1.00 97.34 64 ALA D CA 1
ATOM 2945 C C . ALA D 1 64 ? -1.124 15.338 -47.233 1.00 97.33 64 ALA D C 1
ATOM 2946 O O . ALA D 1 64 ? -2.098 16.093 -47.211 1.00 96.26 64 ALA D O 1
ATOM 2948 N N . LYS D 1 65 ? -1.245 14.020 -47.352 1.00 103.68 65 LYS D N 1
ATOM 2949 C CA . LYS D 1 65 ? -2.549 13.412 -47.605 1.00 104.26 65 LYS D CA 1
ATOM 2950 C C . LYS D 1 65 ? -3.451 13.472 -46.384 1.00 101.13 65 LYS D C 1
ATOM 2951 O O . LYS D 1 65 ? -4.664 13.623 -46.508 1.00 100.30 65 LYS D O 1
ATOM 2957 N N . ARG D 1 66 ? -2.848 13.360 -45.206 1.00 121.55 66 ARG D N 1
ATOM 2958 C CA . ARG D 1 66 ? -3.602 13.347 -43.958 1.00 118.56 66 ARG D CA 1
ATOM 2959 C C . ARG D 1 66 ? -4.201 14.716 -43.617 1.00 116.34 66 ARG D C 1
ATOM 2960 O O . ARG D 1 66 ? -5.296 14.801 -43.058 1.00 114.88 66 ARG D O 1
ATOM 2968 N N . TYR D 1 67 ? -3.486 15.782 -43.970 1.00 100.53 67 TYR D N 1
ATOM 2969 C CA . TYR D 1 67 ? -3.912 17.143 -43.638 1.00 98.72 67 TYR D CA 1
ATOM 2970 C C . TYR D 1 67 ? -4.142 18.036 -44.854 1.00 100.22 67 TYR D C 1
ATOM 2971 O O . TYR D 1 67 ? -4.078 19.263 -44.751 1.00 99.09 67 TYR D O 1
ATOM 2980 N N . GLY D 1 68 ? -4.412 17.414 -45.999 1.00 79.80 68 GLY D N 1
ATOM 2981 C CA . GLY D 1 68 ? -4.725 18.138 -47.219 1.00 81.69 68 GLY D CA 1
ATOM 2982 C C . GLY D 1 68 ? -3.698 19.179 -47.623 1.00 82.08 68 GLY D C 1
ATOM 2983 O O . GLY D 1 68 ? -4.027 20.351 -47.800 1.00 81.37 68 GLY D O 1
ATOM 2984 N N . PHE D 1 69 ? -2.447 18.755 -47.753 1.00 106.99 69 PHE D N 1
ATOM 2985 C CA . PHE D 1 69 ? -1.403 19.632 -48.270 1.00 108.19 69 PHE D CA 1
ATOM 2986 C C . PHE D 1 69 ? -0.999 19.158 -49.654 1.00 111.75 69 PHE D C 1
ATOM 2987 O O . PHE D 1 69 ? -1.120 17.975 -49.971 1.00 113.21 69 PHE D O 1
ATOM 2995 N N . GLU D 1 70 ? -0.529 20.081 -50.481 1.00 121.87 70 GLU D N 1
ATOM 2996 C CA . GLU D 1 70 ? -0.072 19.719 -51.812 1.00 125.41 70 GLU D CA 1
ATOM 2997 C C . GLU D 1 70 ? 1.205 18.901 -51.708 1.00 126.28 70 GLU D C 1
ATOM 2998 O O . GLU D 1 70 ? 1.426 17.968 -52.481 1.00 128.93 70 GLU D O 1
ATOM 3004 N N . ARG D 1 71 ? 2.036 19.248 -50.729 1.00 109.41 71 ARG D N 1
ATOM 3005 C CA . ARG D 1 71 ? 3.294 18.545 -50.496 1.00 110.04 71 ARG D CA 1
ATOM 3006 C C . ARG D 1 71 ? 3.650 18.475 -49.010 1.00 106.87 71 ARG D C 1
ATOM 3007 O O . ARG D 1 71 ? 3.304 19.363 -48.231 1.00 104.31 71 ARG D O 1
ATOM 3015 N N . ASP D 1 72 ? 4.348 17.408 -48.633 1.00 78.26 72 ASP D N 1
ATOM 3016 C CA . ASP D 1 72 ? 4.798 17.194 -47.259 1.00 75.75 72 ASP D CA 1
ATOM 3017 C C . ASP D 1 72 ? 5.548 18.412 -46.717 1.00 74.11 72 ASP D C 1
ATOM 3018 O O . ASP D 1 72 ? 6.397 18.988 -47.399 1.00 75.64 72 ASP D O 1
ATOM 3023 N N . SER D 1 73 ? 5.224 18.798 -45.487 1.00 94.77 73 SER D N 1
ATOM 3024 C CA . SER D 1 73 ? 5.769 20.016 -44.906 1.00 93.21 73 SER D CA 1
ATOM 3025 C C . SER D 1 73 ? 6.228 19.807 -43.467 1.00 90.85 73 SER D C 1
ATOM 3026 O O . SER D 1 73 ? 5.993 18.753 -42.875 1.00 90.49 73 SER D O 1
ATOM 3029 N N . VAL D 1 74 ? 6.890 20.822 -42.918 1.00 76.46 74 VAL D N 1
ATOM 3030 C CA . VAL D 1 74 ? 7.447 20.764 -41.573 1.00 74.84 74 VAL D CA 1
ATOM 3031 C C . VAL D 1 74 ? 7.213 22.086 -40.849 1.00 72.85 74 VAL D C 1
ATOM 3032 O O . VAL D 1 74 ? 7.535 23.145 -41.380 1.00 73.10 74 VAL D O 1
ATOM 3036 N N . ILE D 1 75 ? 6.647 22.022 -39.643 1.00 54.72 75 ILE D N 1
ATOM 3037 C CA . ILE D 1 75 ? 6.474 23.203 -38.796 1.00 53.31 75 ILE D CA 1
ATOM 3038 C C . ILE D 1 75 ? 7.804 23.552 -38.120 1.00 53.37 75 ILE D C 1
ATOM 3039 O O . ILE D 1 75 ? 8.490 22.670 -37.595 1.00 53.95 75 ILE D O 1
ATOM 3044 N N . LEU D 1 76 ? 8.154 24.838 -38.123 1.00 46.33 76 LEU D N 1
ATOM 3045 C CA . LEU D 1 76 ? 9.424 25.321 -37.569 1.00 46.16 76 LEU D CA 1
ATOM 3046 C C . LEU D 1 76 ? 9.236 26.063 -36.244 1.00 44.00 76 LEU D C 1
ATOM 3047 O O . LEU D 1 76 ? 9.090 27.283 -36.225 1.00 43.56 76 LEU D O 1
ATOM 3052 N N . LEU D 1 77 ? 9.257 25.331 -35.136 1.00 44.86 77 LEU D N 1
ATOM 3053 C CA . LEU D 1 77 ? 9.039 25.932 -33.812 1.00 42.95 77 LEU D CA 1
ATOM 3054 C C . LEU D 1 77 ? 10.209 26.813 -33.353 1.00 42.94 77 LEU D C 1
ATOM 3055 O O . LEU D 1 77 ? 10.166 27.376 -32.269 1.00 41.63 77 LEU D O 1
ATOM 3060 N N . GLU D 1 78 ? 11.244 26.928 -34.179 1.00 42.52 78 GLU D N 1
ATOM 3061 C CA . GLU D 1 78 ? 12.290 27.924 -33.970 1.00 42.74 78 GLU D CA 1
ATOM 3062 C C . GLU D 1 78 ? 11.895 29.247 -34.631 1.00 42.98 78 GLU D C 1
ATOM 3063 O O . GLU D 1 78 ? 12.468 30.298 -34.359 1.00 42.91 78 GLU D O 1
ATOM 3069 N N . GLN D 1 79 ? 10.901 29.183 -35.506 1.00 43.41 79 GLN D N 1
ATOM 3070 C CA . GLN D 1 79 ? 10.448 30.361 -36.225 1.00 43.92 79 GLN D CA 1
ATOM 3071 C C . GLN D 1 79 ? 9.048 30.787 -35.739 1.00 42.50 79 GLN D C 1
ATOM 3072 O O . GLN D 1 79 ? 8.034 30.337 -36.259 1.00 42.62 79 GLN D O 1
ATOM 3074 N N . ILE D 1 80 ? 8.999 31.640 -34.722 1.00 61.14 80 ILE D N 1
ATOM 3075 C CA . ILE D 1 80 ? 7.723 32.082 -34.182 1.00 59.42 80 ILE D CA 1
ATOM 3076 C C . ILE D 1 80 ? 7.624 33.608 -34.094 1.00 59.55 80 ILE D C 1
ATOM 3077 O O . ILE D 1 80 ? 8.592 34.283 -33.750 1.00 59.53 80 ILE D O 1
ATOM 3082 N N . ARG D 1 81 ? 6.453 34.153 -34.403 1.00 55.62 81 ARG D N 1
ATOM 3083 C CA . ARG D 1 81 ? 6.258 35.599 -34.345 1.00 55.44 81 ARG D CA 1
ATOM 3084 C C . ARG D 1 81 ? 4.790 35.946 -34.133 1.00 54.46 81 ARG D C 1
ATOM 3085 O O . ARG D 1 81 ? 3.907 35.154 -34.462 1.00 53.95 81 ARG D O 1
ATOM 3093 N N . THR D 1 82 ? 4.527 37.129 -33.584 1.00 46.73 82 THR D N 1
ATOM 3094 C CA . THR D 1 82 ? 3.139 37.538 -33.346 1.00 46.26 82 THR D CA 1
ATOM 3095 C C . THR D 1 82 ? 2.729 38.544 -34.408 1.00 47.89 82 THR D C 1
ATOM 3096 O O . THR D 1 82 ? 3.395 39.559 -34.587 1.00 48.90 82 THR D O 1
ATOM 3100 N N . ILE D 1 83 ? 1.628 38.257 -35.093 1.00 40.91 83 ILE D N 1
ATOM 3101 C CA . ILE D 1 83 ? 1.131 39.111 -36.158 1.00 42.64 83 ILE D CA 1
ATOM 3102 C C . ILE D 1 83 ? -0.310 39.549 -35.938 1.00 42.38 83 ILE D C 1
ATOM 3103 O O . ILE D 1 83 ? -1.010 39.037 -35.057 1.00 40.82 83 ILE D O 1
ATOM 3108 N N . ASP D 1 84 ? -0.741 40.506 -36.752 1.00 54.84 84 ASP D N 1
ATOM 3109 C CA . ASP D 1 84 ? -2.127 40.966 -36.772 1.00 55.12 84 ASP D CA 1
ATOM 3110 C C . ASP D 1 84 ? -3.011 39.878 -37.386 1.00 54.97 84 ASP D C 1
ATOM 3111 O O . ASP D 1 84 ? -2.690 39.351 -38.450 1.00 56.10 84 ASP D O 1
ATOM 3116 N N . LYS D 1 85 ? -4.102 39.532 -36.704 1.00 58.69 85 LYS D N 1
ATOM 3117 C CA . LYS D 1 85 ? -4.991 38.451 -37.143 1.00 58.54 85 LYS D CA 1
ATOM 3118 C C . LYS D 1 85 ? -5.561 38.727 -38.526 1.00 60.91 85 LYS D C 1
ATOM 3119 O O . LYS D 1 85 ? -5.943 37.806 -39.243 1.00 61.28 85 LYS D O 1
ATOM 3125 N N . GLN D 1 86 ? -5.604 40.002 -38.898 1.00 95.67 86 GLN D N 1
ATOM 3126 C CA . GLN D 1 86 ? -6.190 40.417 -40.164 1.00 97.97 86 GLN D CA 1
ATOM 3127 C C . GLN D 1 86 ? -5.443 39.842 -41.362 1.00 99.46 86 GLN D C 1
ATOM 3128 O O . GLN D 1 86 ? -5.997 39.739 -42.457 1.00 101.47 86 GLN D O 1
ATOM 3134 N N . ARG D 1 87 ? -4.190 39.458 -41.148 1.00 63.87 87 ARG D N 1
ATOM 3135 C CA . ARG D 1 87 ? -3.385 38.865 -42.203 1.00 65.29 87 ARG D CA 1
ATOM 3136 C C . ARG D 1 87 ? -3.693 37.382 -42.381 1.00 64.83 87 ARG D C 1
ATOM 3137 O O . ARG D 1 87 ? -3.205 36.746 -43.313 1.00 66.30 87 ARG D O 1
ATOM 3145 N N . LEU D 1 88 ? -4.516 36.836 -41.496 1.00 48.31 88 LEU D N 1
ATOM 3146 C CA . LEU D 1 88 ? -4.955 35.455 -41.642 1.00 47.78 88 LEU D CA 1
ATOM 3147 C C . LEU D 1 88 ? -6.121 35.386 -42.633 1.00 49.36 88 LEU D C 1
ATOM 3148 O O . LEU D 1 88 ? -7.183 35.960 -42.391 1.00 49.18 88 LEU D O 1
ATOM 3153 N N . THR D 1 89 ? -5.930 34.699 -43.757 1.00 57.23 89 THR D N 1
ATOM 3154 C CA . THR D 1 89 ? -6.989 34.601 -44.753 1.00 59.01 89 THR D CA 1
ATOM 3155 C C . THR D 1 89 ? -7.671 33.230 -44.748 1.00 58.43 89 THR D C 1
ATOM 3156 O O . THR D 1 89 ? -8.564 32.982 -43.941 1.00 56.70 89 THR D O 1
ATOM 3160 N N . ASP D 1 90 ? -7.253 32.341 -45.640 1.00 83.10 90 ASP D N 1
ATOM 3161 C CA . ASP D 1 90 ? -7.876 31.025 -45.754 1.00 83.06 90 ASP D CA 1
ATOM 3162 C C . ASP D 1 90 ? -7.464 30.094 -44.620 1.00 80.72 90 ASP D C 1
ATOM 3163 O O . ASP D 1 90 ? -6.273 29.903 -44.374 1.00 80.42 90 ASP D O 1
ATOM 3168 N N . LYS D 1 91 ? -8.443 29.516 -43.929 1.00 75.07 91 LYS D N 1
ATOM 3169 C CA . LYS D 1 91 ? -8.156 28.434 -42.989 1.00 73.26 91 LYS D CA 1
ATOM 3170 C C . LYS D 1 91 ? -8.001 27.131 -43.762 1.00 74.76 91 LYS D C 1
ATOM 3171 O O . LYS D 1 91 ? -8.982 26.596 -44.281 1.00 75.84 91 LYS D O 1
ATOM 3177 N N . ILE D 1 92 ? -6.774 26.620 -43.836 1.00 58.62 92 ILE D N 1
ATOM 3178 C CA . ILE D 1 92 ? -6.507 25.388 -44.581 1.00 60.16 92 ILE D CA 1
ATOM 3179 C C . ILE D 1 92 ? -6.865 24.110 -43.813 1.00 59.05 92 ILE D C 1
ATOM 3180 O O . ILE D 1 92 ? -7.444 23.185 -44.387 1.00 60.31 92 ILE D O 1
ATOM 3185 N N . THR D 1 93 ? -6.538 24.058 -42.524 1.00 67.01 93 THR D N 1
ATOM 3186 C CA . THR D 1 93 ? -6.954 22.929 -41.689 1.00 65.55 93 THR D CA 1
ATOM 3187 C C . THR D 1 93 ? -6.805 23.175 -40.199 1.00 63.08 93 THR D C 1
ATOM 3188 O O . THR D 1 93 ? -6.565 24.299 -39.760 1.00 62.24 93 THR D O 1
ATOM 3192 N N . HIS D 1 94 ? -6.951 22.096 -39.435 1.00 51.73 94 HIS D N 1
ATOM 3193 C CA . HIS D 1 94 ? -6.779 22.111 -37.987 1.00 50.81 94 HIS D CA 1
ATOM 3194 C C . HIS D 1 94 ? -6.063 20.830 -37.568 1.00 51.66 94 HIS D C 1
ATOM 3195 O O . HIS D 1 94 ? -6.340 19.757 -38.109 1.00 52.67 94 HIS D O 1
ATOM 3202 N N . LEU D 1 95 ? -5.144 20.934 -36.611 1.00 57.74 95 LEU D N 1
ATOM 3203 C CA . LEU D 1 95 ? -4.356 19.778 -36.186 1.00 59.14 95 LEU D CA 1
ATOM 3204 C C . LEU D 1 95 ? -4.959 19.119 -34.942 1.00 59.05 95 LEU D C 1
ATOM 3205 O O . LEU D 1 95 ? -5.382 19.806 -34.009 1.00 57.98 95 LEU D O 1
ATOM 3210 N N . ASP D 1 96 ? -4.998 17.789 -34.930 1.00 61.33 96 ASP D N 1
ATOM 3211 C CA . ASP D 1 96 ? -5.566 17.044 -33.804 1.00 61.42 96 ASP D CA 1
ATOM 3212 C C . ASP D 1 96 ? -4.712 17.160 -32.546 1.00 61.48 96 ASP D C 1
ATOM 3213 O O . ASP D 1 96 ? -3.654 17.786 -32.552 1.00 61.68 96 ASP D O 1
ATOM 3218 N N . ASP D 1 97 ? -5.176 16.541 -31.469 1.00 85.65 97 ASP D N 1
ATOM 3219 C CA . ASP D 1 97 ? -4.462 16.578 -30.207 1.00 85.39 97 ASP D CA 1
ATOM 3220 C C . ASP D 1 97 ? -3.102 15.891 -30.332 1.00 86.44 97 ASP D C 1
ATOM 3221 O O . ASP D 1 97 ? -2.135 16.290 -29.687 1.00 86.33 97 ASP D O 1
ATOM 3226 N N . GLU D 1 98 ? -3.035 14.863 -31.173 1.00 107.37 98 GLU D N 1
ATOM 3227 C CA . GLU D 1 98 ? -1.812 14.088 -31.369 1.00 108.22 98 GLU D CA 1
ATOM 3228 C C . GLU D 1 98 ? -0.684 14.956 -31.925 1.00 108.84 98 GLU D C 1
ATOM 3229 O O . GLU D 1 98 ? 0.423 14.988 -31.383 1.00 109.06 98 GLU D O 1
ATOM 3251 N N . ASP D 1 101 ? 0.604 17.717 -29.575 1.00 37.66 101 ASP D N 1
ATOM 3252 C CA . ASP D 1 101 ? 1.431 17.287 -28.460 1.00 36.99 101 ASP D CA 1
ATOM 3253 C C . ASP D 1 101 ? 2.882 17.338 -28.901 1.00 38.25 101 ASP D C 1
ATOM 3254 O O . ASP D 1 101 ? 3.792 17.521 -28.093 1.00 38.06 101 ASP D O 1
ATOM 3259 N N . LYS D 1 102 ? 3.091 17.178 -30.199 1.00 50.52 102 LYS D N 1
ATOM 3260 C CA . LYS D 1 102 ? 4.425 17.281 -30.788 1.00 51.49 102 LYS D CA 1
ATOM 3261 C C . LYS D 1 102 ? 4.891 18.730 -30.845 1.00 51.39 102 LYS D C 1
ATOM 3262 O O . LYS D 1 102 ? 5.995 19.058 -30.422 1.00 51.28 102 LYS D O 1
ATOM 3268 N N . VAL D 1 103 ? 4.037 19.589 -31.384 1.00 58.19 103 VAL D N 1
ATOM 3269 C CA . VAL D 1 103 ? 4.257 21.026 -31.360 1.00 57.35 103 VAL D CA 1
ATOM 3270 C C . VAL D 1 103 ? 4.540 21.540 -29.946 1.00 55.71 103 VAL D C 1
ATOM 3271 O O . VAL D 1 103 ? 5.370 22.427 -29.776 1.00 55.12 103 VAL D O 1
ATOM 3275 N N . ASP D 1 104 ? 3.868 20.968 -28.943 1.00 73.17 104 ASP D N 1
ATOM 3276 C CA . ASP D 1 104 ? 4.061 21.358 -27.541 1.00 69.64 104 ASP D CA 1
ATOM 3277 C C . ASP D 1 104 ? 5.469 21.063 -27.027 1.00 69.79 104 ASP D C 1
ATOM 3278 O O . ASP D 1 104 ? 6.116 21.933 -26.460 1.00 67.62 104 ASP D O 1
ATOM 3283 N N . GLU D 1 105 ? 5.943 19.837 -27.211 1.00 117.01 105 GLU D N 1
ATOM 3284 C CA . GLU D 1 105 ? 7.252 19.477 -26.688 1.00 116.80 105 GLU D CA 1
ATOM 3285 C C . GLU D 1 105 ? 8.387 20.078 -27.518 1.00 118.35 105 GLU D C 1
ATOM 3286 O O . GLU D 1 105 ? 9.497 20.260 -27.025 1.00 117.96 105 GLU D O 1
ATOM 3292 N N . ALA D 1 106 ? 8.098 20.412 -28.770 1.00 56.07 106 ALA D N 1
ATOM 3293 C CA . ALA D 1 106 ? 9.085 21.028 -29.659 1.00 57.55 106 ALA D CA 1
ATOM 3294 C C . ALA D 1 106 ? 9.278 22.487 -29.269 1.00 56.07 106 ALA D C 1
ATOM 3295 O O . ALA D 1 106 ? 10.359 23.064 -29.420 1.00 56.36 106 ALA D O 1
ATOM 3297 N N . LEU D 1 107 ? 8.197 23.066 -28.762 1.00 36.92 107 LEU D N 1
ATOM 3298 C CA . LEU D 1 107 ? 8.130 24.467 -28.389 1.00 36.02 107 LEU D CA 1
ATOM 3299 C C . LEU D 1 107 ? 8.802 24.682 -27.037 1.00 35.41 107 LEU D C 1
ATOM 3300 O O . LEU D 1 107 ? 9.464 25.692 -26.808 1.00 35.38 107 LEU D O 1
ATOM 3305 N N . GLN D 1 108 ? 8.629 23.725 -26.139 1.00 56.62 108 GLN D N 1
ATOM 3306 C CA . GLN D 1 108 ? 9.278 23.810 -24.845 1.00 54.54 108 GLN D CA 1
ATOM 3307 C C . GLN D 1 108 ? 10.787 23.670 -24.980 1.00 56.11 108 GLN D C 1
ATOM 3308 O O . GLN D 1 108 ? 11.540 24.307 -24.245 1.00 55.17 108 GLN D O 1
ATOM 3314 N N . ILE D 1 109 ? 11.225 22.849 -25.930 1.00 46.98 109 ILE D N 1
ATOM 3315 C CA . ILE D 1 109 ? 12.653 22.711 -26.200 1.00 48.46 109 ILE D CA 1
ATOM 3316 C C . ILE D 1 109 ? 13.193 24.006 -26.775 1.00 48.78 109 ILE D C 1
ATOM 3317 O O . ILE D 1 109 ? 14.201 24.530 -26.308 1.00 48.22 109 ILE D O 1
ATOM 3322 N N . SER D 1 110 ? 12.504 24.521 -27.782 1.00 38.31 110 SER D N 1
ATOM 3323 C CA . SER D 1 110 ? 12.914 25.743 -28.456 1.00 38.64 110 SER D CA 1
ATOM 3324 C C . SER D 1 110 ? 13.065 26.912 -27.490 1.00 37.68 110 SER D C 1
ATOM 3325 O O . SER D 1 110 ? 13.936 27.765 -27.658 1.00 38.22 110 SER D O 1
ATOM 3328 N N . LEU D 1 111 ? 12.222 26.943 -26.470 1.00 36.39 111 LEU D N 1
ATOM 3329 C CA . LEU D 1 111 ? 12.197 28.083 -25.562 1.00 35.58 111 LEU D CA 1
ATOM 3330 C C . LEU D 1 111 ? 12.691 27.721 -24.167 1.00 35.31 111 LEU D C 1
ATOM 3331 O O . LEU D 1 111 ? 12.480 28.476 -23.217 1.00 34.62 111 LEU D O 1
ATOM 3336 N N . ALA D 1 112 ? 13.348 26.567 -24.059 1.00 77.04 112 ALA D N 1
ATOM 3337 C CA . ALA D 1 112 ? 13.972 26.112 -22.811 1.00 77.02 112 ALA D CA 1
ATOM 3338 C C . ALA D 1 112 ? 13.001 26.098 -21.641 1.00 75.60 112 ALA D C 1
ATOM 3339 O O . ALA D 1 112 ? 13.302 26.618 -20.572 1.00 75.24 112 ALA D O 1
ATOM 3341 N N . LEU D 1 113 ? 11.827 25.514 -21.864 1.00 34.38 113 LEU D N 1
ATOM 3342 C CA . LEU D 1 113 ? 10.838 25.281 -20.808 1.00 33.42 113 LEU D CA 1
ATOM 3343 C C . LEU D 1 113 ? 10.988 23.801 -20.432 1.00 34.00 113 LEU D C 1
ATOM 3344 O O . LEU D 1 113 ? 10.067 23.147 -20.032 1.00 33.48 113 LEU D O 1
ATOM 3349 N N . ILE D 1 114 ? 12.199 23.270 -20.649 1.00 61.36 114 ILE D N 1
ATOM 3350 C CA . ILE D 1 114 ? 12.506 21.827 -20.553 1.00 62.42 114 ILE D CA 1
ATOM 3351 C C . ILE D 1 114 ? 11.304 20.863 -20.498 1.00 61.92 114 ILE D C 1
ATOM 3352 O O . ILE D 1 114 ? 11.001 20.153 -21.456 1.00 62.42 114 ILE D O 1
ATOM 3357 N N . ALA E 2 7 ? -30.960 27.083 6.678 1.00 80.08 6 ALA E N 1
ATOM 3358 C CA . ALA E 2 7 ? -32.304 27.105 7.256 1.00 81.13 6 ALA E CA 1
ATOM 3359 C C . ALA E 2 7 ? -32.484 26.118 8.416 1.00 82.25 6 ALA E C 1
ATOM 3360 O O . ALA E 2 7 ? -32.502 26.512 9.584 1.00 84.26 6 ALA E O 1
ATOM 3362 N N . ARG E 2 8 ? -32.606 24.836 8.080 1.00 69.39 7 ARG E N 1
ATOM 3363 C CA . ARG E 2 8 ? -32.946 23.787 9.044 1.00 70.60 7 ARG E CA 1
ATOM 3364 C C . ARG E 2 8 ? -31.904 23.119 9.948 1.00 71.68 7 ARG E C 1
ATOM 3365 O O . ARG E 2 8 ? -31.786 23.455 11.129 1.00 73.71 7 ARG E O 1
ATOM 3373 N N . THR E 2 9 ? -31.216 22.120 9.420 1.00 49.04 8 THR E N 1
ATOM 3374 C CA . THR E 2 9 ? -30.209 21.413 10.190 1.00 49.99 8 THR E CA 1
ATOM 3375 C C . THR E 2 9 ? -29.011 22.306 10.348 1.00 50.26 8 THR E C 1
ATOM 3376 O O . THR E 2 9 ? -28.964 23.353 9.748 1.00 48.73 8 THR E O 1
ATOM 3380 N N . GLU E 2 10 ? -28.063 21.927 11.191 1.00 72.07 9 GLU E N 1
ATOM 3381 C CA . GLU E 2 10 ? -26.959 22.800 11.506 1.00 72.62 9 GLU E CA 1
ATOM 3382 C C . GLU E 2 10 ? -25.850 21.938 11.880 1.00 72.69 9 GLU E C 1
ATOM 3383 O O . GLU E 2 10 ? -26.081 20.986 12.546 1.00 73.41 9 GLU E O 1
ATOM 3397 N N . LYS E 2 12 ? -21.232 21.000 11.616 1.00 63.32 11 LYS E N 1
ATOM 3398 C CA . LYS E 2 12 ? -19.852 21.373 11.883 1.00 64.29 11 LYS E CA 1
ATOM 3399 C C . LYS E 2 12 ? -18.923 20.786 10.835 1.00 62.65 11 LYS E C 1
ATOM 3400 O O . LYS E 2 12 ? -18.866 19.569 10.661 1.00 62.32 11 LYS E O 1
ATOM 3406 N N . ILE E 2 13 ? -18.183 21.650 10.147 1.00 66.91 12 ILE E N 1
ATOM 3407 C CA . ILE E 2 13 ? -17.245 21.200 9.112 1.00 65.33 12 ILE E CA 1
ATOM 3408 C C . ILE E 2 13 ? -15.825 21.716 9.323 1.00 66.08 12 ILE E C 1
ATOM 3409 O O . ILE E 2 13 ? -15.602 22.662 10.083 1.00 67.52 12 ILE E O 1
ATOM 3414 N N . SER E 2 14 ? -14.871 21.080 8.646 1.00 77.06 13 SER E N 1
ATOM 3415 C CA . SER E 2 14 ? -13.477 21.498 8.696 1.00 77.57 13 SER E CA 1
ATOM 3416 C C . SER E 2 14 ? -12.898 21.634 7.289 1.00 75.66 13 SER E C 1
ATOM 3417 O O . SER E 2 14 ? -12.473 20.651 6.678 1.00 75.04 13 SER E O 1
ATOM 3420 N N . LEU E 2 15 ? -12.890 22.858 6.778 1.00 41.58 14 LEU E N 1
ATOM 3421 C CA . LEU E 2 15 ? -12.297 23.131 5.474 1.00 39.83 14 LEU E CA 1
ATOM 3422 C C . LEU E 2 15 ? -10.854 23.602 5.614 1.00 40.54 14 LEU E C 1
ATOM 3423 O O . LEU E 2 15 ? -10.520 24.292 6.574 1.00 42.16 14 LEU E O 1
ATOM 3428 N N . PRO E 2 16 ? -10.000 23.230 4.649 1.00 45.45 15 PRO E N 1
ATOM 3429 C CA . PRO E 2 16 ? -8.618 23.719 4.544 1.00 45.83 15 PRO E CA 1
ATOM 3430 C C . PRO E 2 16 ? -8.547 25.242 4.656 1.00 46.31 15 PRO E C 1
ATOM 3431 O O . PRO E 2 16 ? -9.435 25.920 4.162 1.00 45.94 15 PRO E O 1
ATOM 3435 N N . GLU E 2 17 ? -7.498 25.769 5.270 1.00 77.71 16 GLU E N 1
ATOM 3436 C CA . GLU E 2 17 ? -7.385 27.204 5.508 1.00 78.27 16 GLU E CA 1
ATOM 3437 C C . GLU E 2 17 ? -7.318 28.001 4.215 1.00 78.60 16 GLU E C 1
ATOM 3438 O O . GLU E 2 17 ? -7.771 29.141 4.162 1.00 80.32 16 GLU E O 1
ATOM 3444 N N . ASN E 2 18 ? -6.741 27.403 3.179 1.00 105.75 17 ASN E N 1
ATOM 3445 C CA . ASN E 2 18 ? -6.603 28.073 1.892 1.00 106.43 17 ASN E CA 1
ATOM 3446 C C . ASN E 2 18 ? -7.938 28.175 1.161 1.00 106.46 17 ASN E C 1
ATOM 3447 O O . ASN E 2 18 ? -8.219 29.176 0.497 1.00 108.20 17 ASN E O 1
ATOM 3452 N N . LEU E 2 19 ? -8.760 27.135 1.300 1.00 33.47 18 LEU E N 1
ATOM 3453 C CA . LEU E 2 19 ? -10.021 27.034 0.564 1.00 32.19 18 LEU E CA 1
ATOM 3454 C C . LEU E 2 19 ? -11.032 28.043 1.078 1.00 32.79 18 LEU E C 1
ATOM 3455 O O . LEU E 2 19 ? -11.799 28.621 0.309 1.00 31.91 18 LEU E O 1
ATOM 3460 N N . VAL E 2 20 ? -11.019 28.261 2.384 1.00 34.46 19 VAL E N 1
ATOM 3461 C CA . VAL E 2 20 ? -11.901 29.245 2.977 1.00 35.38 19 VAL E CA 1
ATOM 3462 C C . VAL E 2 20 ? -11.440 30.662 2.635 1.00 35.66 19 VAL E C 1
ATOM 3463 O O . VAL E 2 20 ? -12.255 31.527 2.325 1.00 35.56 19 VAL E O 1
ATOM 3467 N N . ALA E 2 21 ? -10.130 30.884 2.641 1.00 36.07 20 ALA E N 1
ATOM 3468 C CA . ALA E 2 21 ? -9.551 32.182 2.261 1.00 36.37 20 ALA E CA 1
ATOM 3469 C C . ALA E 2 21 ? -9.944 32.579 0.855 1.00 34.76 20 ALA E C 1
ATOM 3470 O O . ALA E 2 21 ? -10.184 33.748 0.559 1.00 35.08 20 ALA E O 1
ATOM 3472 N N . GLU E 2 22 ? -9.973 31.580 -0.011 1.00 56.49 21 GLU E N 1
ATOM 3473 C CA . GLU E 2 22 ? -10.297 31.768 -1.405 1.00 56.74 21 GLU E CA 1
ATOM 3474 C C . GLU E 2 22 ? -11.789 31.988 -1.497 1.00 56.40 21 GLU E C 1
ATOM 3475 O O . GLU E 2 22 ? -12.264 32.829 -2.260 1.00 55.96 21 GLU E O 1
ATOM 3481 N N . LEU E 2 23 ? -12.519 31.220 -0.693 1.00 31.81 22 LEU E N 1
ATOM 3482 C CA . LEU E 2 23 ? -13.974 31.271 -0.668 1.00 31.66 22 LEU E CA 1
ATOM 3483 C C . LEU E 2 23 ? -14.446 32.649 -0.265 1.00 32.88 22 LEU E C 1
ATOM 3484 O O . LEU E 2 23 ? -15.390 33.179 -0.839 1.00 32.55 22 LEU E O 1
ATOM 3489 N N . ASP E 2 24 ? -13.786 33.237 0.723 1.00 37.29 23 ASP E N 1
ATOM 3490 C CA . ASP E 2 24 ? -14.144 34.583 1.138 1.00 37.24 23 ASP E CA 1
ATOM 3491 C C . ASP E 2 24 ? -13.815 35.587 0.052 1.00 37.32 23 ASP E C 1
ATOM 3492 O O . ASP E 2 24 ? -14.444 36.645 -0.036 1.00 37.00 23 ASP E O 1
ATOM 3497 N N . GLY E 2 25 ? -12.844 35.245 -0.783 1.00 49.81 24 GLY E N 1
ATOM 3498 C CA . GLY E 2 25 ? -12.521 36.075 -1.923 1.00 49.73 24 GLY E CA 1
ATOM 3499 C C . GLY E 2 25 ? -13.731 36.220 -2.825 1.00 48.51 24 GLY E C 1
ATOM 3500 O O . GLY E 2 25 ? -14.146 37.335 -3.145 1.00 47.94 24 GLY E O 1
ATOM 3501 N N . VAL E 2 26 ? -14.321 35.091 -3.213 1.00 43.91 25 VAL E N 1
ATOM 3502 C CA . VAL E 2 26 ? -15.467 35.113 -4.112 1.00 42.29 25 VAL E CA 1
ATOM 3503 C C . VAL E 2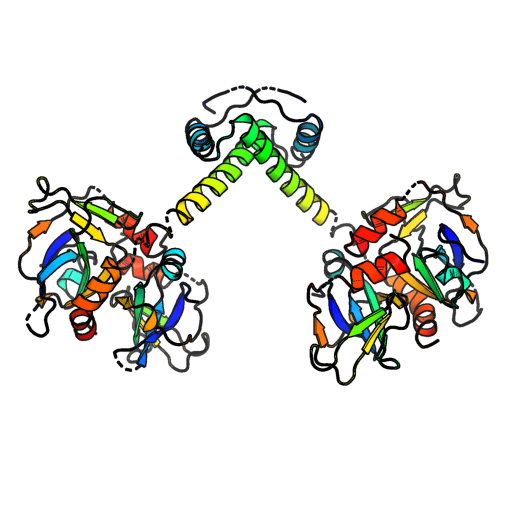 26 ? -16.687 35.688 -3.415 1.00 41.45 25 VAL E C 1
ATOM 3504 O O . VAL E 2 26 ? -17.677 36.041 -4.063 1.00 40.32 25 VAL E O 1
ATOM 3508 N N . ALA E 2 27 ? -16.618 35.776 -2.090 1.00 37.67 26 ALA E N 1
ATOM 3509 C CA . ALA E 2 27 ? -17.735 36.290 -1.308 1.00 37.09 26 ALA E CA 1
ATOM 3510 C C . ALA E 2 27 ? -17.689 37.806 -1.303 1.00 37.73 26 ALA E C 1
ATOM 3511 O O . ALA E 2 27 ? -18.666 38.467 -1.636 1.00 38.19 26 ALA E O 1
ATOM 3521 N N . ARG E 2 29 ? -16.594 39.589 -3.376 1.00 59.11 28 ARG E N 1
ATOM 3522 C CA . ARG E 2 29 ? -16.822 40.043 -4.753 1.00 57.88 28 ARG E CA 1
ATOM 3523 C C . ARG E 2 29 ? -18.290 39.966 -5.198 1.00 56.47 28 ARG E C 1
ATOM 3524 O O . ARG E 2 29 ? -18.836 40.933 -5.733 1.00 56.02 28 ARG E O 1
ATOM 3532 N N . GLU E 2 30 ? -18.921 38.813 -4.976 1.00 57.40 29 GLU E N 1
ATOM 3533 C CA . GLU E 2 30 ? -20.304 38.587 -5.386 1.00 55.89 29 GLU E CA 1
ATOM 3534 C C . GLU E 2 30 ? -21.287 39.096 -4.338 1.00 56.15 29 GLU E C 1
ATOM 3535 O O . GLU E 2 30 ? -22.500 38.915 -4.466 1.00 55.53 29 GLU E O 1
ATOM 3541 N N . LYS E 2 31 ? -20.748 39.727 -3.300 1.00 84.08 30 LYS E N 1
ATOM 3542 C CA . LYS E 2 31 ? -21.541 40.276 -2.202 1.00 85.42 30 LYS E CA 1
ATOM 3543 C C . LYS E 2 31 ? -22.546 39.281 -1.640 1.00 85.02 30 LYS E C 1
ATOM 3544 O O . LYS E 2 31 ? -23.753 39.501 -1.693 1.00 85.82 30 LYS E O 1
ATOM 3550 N N . ARG E 2 32 ? -22.022 38.176 -1.121 1.00 57.88 31 ARG E N 1
ATOM 3551 C CA . ARG E 2 32 ? -22.810 37.195 -0.385 1.00 57.87 31 ARG E CA 1
ATOM 3552 C C . ARG E 2 32 ? -22.023 36.726 0.841 1.00 58.68 31 ARG E C 1
ATOM 3553 O O . ARG E 2 32 ? -20.912 37.185 1.086 1.00 59.40 31 ARG E O 1
ATOM 3561 N N . SER E 2 33 ? -22.612 35.819 1.610 1.00 55.13 32 SER E N 1
ATOM 3562 C CA . SER E 2 33 ? -21.962 35.268 2.794 1.00 55.92 32 SER E CA 1
ATOM 3563 C C . SER E 2 33 ? -21.377 33.881 2.518 1.00 55.53 32 SER E C 1
ATOM 3564 O O . SER E 2 33 ? -21.637 33.285 1.470 1.00 55.13 32 SER E O 1
ATOM 3567 N N . ARG E 2 34 ? -20.587 33.376 3.462 1.00 47.13 33 ARG E N 1
ATOM 3568 C CA . ARG E 2 34 ? -20.064 32.013 3.400 1.00 47.42 33 ARG E CA 1
ATOM 3569 C C . ARG E 2 34 ? -21.163 30.963 3.261 1.00 46.74 33 ARG E C 1
ATOM 3570 O O . ARG E 2 34 ? -21.127 30.142 2.343 1.00 46.55 33 ARG E O 1
ATOM 3578 N N . ASN E 2 35 ? -22.121 30.990 4.192 1.00 50.83 34 ASN E N 1
ATOM 3579 C CA . ASN E 2 35 ? -23.200 30.005 4.253 1.00 50.29 34 ASN E CA 1
ATOM 3580 C C . ASN E 2 35 ? -24.067 30.042 3.005 1.00 49.71 34 ASN E C 1
ATOM 3581 O O . ASN E 2 35 ? -24.512 29.007 2.526 1.00 49.32 34 ASN E O 1
ATOM 3586 N N . GLU E 2 36 ? -24.287 31.237 2.470 1.00 72.74 35 GLU E N 1
ATOM 3587 C CA . GLU E 2 36 ? -25.061 31.395 1.245 1.00 71.90 35 GLU E CA 1
ATOM 3588 C C . GLU E 2 36 ? -24.339 30.730 0.080 1.00 71.84 35 GLU E C 1
ATOM 3589 O O . GLU E 2 36 ? -24.966 30.255 -0.868 1.00 71.27 35 GLU E O 1
ATOM 3595 N N . LEU E 2 37 ? -23.013 30.687 0.172 1.00 37.02 36 LEU E N 1
ATOM 3596 C CA . LEU E 2 37 ? -22.167 30.102 -0.868 1.00 37.15 36 LEU E CA 1
ATOM 3597 C C . LEU E 2 37 ? -21.934 28.602 -0.672 1.00 37.40 36 LEU E C 1
ATOM 3598 O O . LEU E 2 37 ? -21.945 27.827 -1.632 1.00 37.17 36 LEU E O 1
ATOM 3603 N N . ILE E 2 38 ? -21.696 28.203 0.571 1.00 31.51 37 ILE E N 1
ATOM 3604 C CA . ILE E 2 38 ? -21.566 26.793 0.892 1.00 31.23 37 ILE E CA 1
ATOM 3605 C C . ILE E 2 38 ? -22.862 26.069 0.573 1.00 30.58 37 ILE E C 1
ATOM 3606 O O . ILE E 2 38 ? -22.851 24.985 -0.016 1.00 29.57 37 ILE E O 1
ATOM 3611 N N . SER E 2 39 ? -23.983 26.679 0.948 1.00 41.20 38 SER E N 1
ATOM 3612 C CA . SER E 2 39 ? -25.286 26.081 0.709 1.00 40.64 38 SER E CA 1
ATOM 3613 C C . SER E 2 39 ? -25.541 25.930 -0.783 1.00 40.13 38 SER E C 1
ATOM 3614 O O . SER E 2 39 ? -25.943 24.872 -1.247 1.00 39.81 38 SER E O 1
ATOM 3617 N N . GLN E 2 40 ? -25.280 26.981 -1.540 1.00 37.77 39 GLN E N 1
ATOM 3618 C CA . GLN E 2 40 ? -25.442 26.906 -2.983 1.00 37.04 39 GLN E CA 1
ATOM 3619 C C . GLN E 2 40 ? -24.531 25.848 -3.619 1.00 37.48 39 GLN E C 1
ATOM 3620 O O . GLN E 2 40 ? -24.886 25.218 -4.613 1.00 36.75 39 GLN E O 1
ATOM 3626 N N . ALA E 2 41 ? -23.358 25.648 -3.026 1.00 27.51 40 ALA E N 1
ATOM 3627 C CA . ALA E 2 41 ? -22.371 24.715 -3.550 1.00 26.79 40 ALA E CA 1
ATOM 3628 C C . ALA E 2 41 ? -22.778 23.263 -3.299 1.00 26.64 40 ALA E C 1
ATOM 3629 O O . ALA E 2 41 ? -22.566 22.387 -4.143 1.00 25.84 40 ALA E O 1
ATOM 3631 N N . VAL E 2 42 ? -23.341 23.013 -2.122 1.00 28.50 41 VAL E N 1
ATOM 3632 C CA . VAL E 2 42 ? -23.803 21.681 -1.773 1.00 28.14 41 VAL E CA 1
ATOM 3633 C C . VAL E 2 42 ? -24.976 21.299 -2.674 1.00 27.57 41 VAL E C 1
ATOM 3634 O O . VAL E 2 42 ? -25.098 20.146 -3.089 1.00 26.85 41 VAL E O 1
ATOM 3638 N N . ARG E 2 43 ? -25.842 22.263 -2.967 1.00 59.24 42 ARG E N 1
ATOM 3639 C CA . ARG E 2 43 ? -26.996 22.009 -3.823 1.00 58.86 42 ARG E CA 1
ATOM 3640 C C . ARG E 2 43 ? -26.547 21.546 -5.204 1.00 58.00 42 ARG E C 1
ATOM 3641 O O . ARG E 2 43 ? -26.922 20.468 -5.665 1.00 57.13 42 ARG E O 1
ATOM 3649 N N . ALA E 2 44 ? -25.737 22.373 -5.855 1.00 23.56 43 ALA E N 1
ATOM 3650 C CA . ALA E 2 44 ? -25.191 22.062 -7.173 1.00 22.73 43 ALA E CA 1
ATOM 3651 C C . ALA E 2 44 ? -24.543 20.677 -7.242 1.00 22.56 43 ALA E C 1
ATOM 3652 O O . ALA E 2 44 ? -24.744 19.913 -8.180 1.00 22.08 43 ALA E O 1
ATOM 3654 N N . TYR E 2 45 ? -23.759 20.355 -6.235 1.00 23.14 44 TYR E N 1
ATOM 3655 C CA . TYR E 2 45 ? -23.065 19.092 -6.200 1.00 23.23 44 TYR E CA 1
ATOM 3656 C C . TYR E 2 45 ? -24.057 17.938 -6.091 1.00 23.33 44 TYR E C 1
ATOM 3657 O O . TYR E 2 45 ? -23.972 16.972 -6.846 1.00 23.06 44 TYR E O 1
ATOM 3666 N N . VAL E 2 46 ? -25.006 18.059 -5.160 1.00 26.87 45 VAL E N 1
ATOM 3667 C CA . VAL E 2 46 ? -26.017 17.024 -4.911 1.00 27.00 45 VAL E CA 1
ATOM 3668 C C . VAL E 2 46 ? -26.999 16.826 -6.079 1.00 26.50 45 VAL E C 1
ATOM 3669 O O . VAL E 2 46 ? -27.340 15.692 -6.436 1.00 25.88 45 VAL E O 1
ATOM 3673 N N . SER E 2 47 ? -27.438 17.930 -6.675 1.00 36.58 46 SER E N 1
ATOM 3674 C CA . SER E 2 47 ? -28.202 17.863 -7.918 1.00 35.59 46 SER E CA 1
ATOM 3675 C C . SER E 2 47 ? -27.440 17.103 -9.004 1.00 33.74 46 SER E C 1
ATOM 3676 O O . SER E 2 47 ? -27.995 16.217 -9.657 1.00 33.12 46 SER E O 1
ATOM 3679 N N . GLU E 2 48 ? -26.162 17.436 -9.176 1.00 78.15 47 GLU E N 1
ATOM 3680 C CA . GLU E 2 48 ? -25.305 16.787 -10.167 1.00 76.90 47 GLU E CA 1
ATOM 3681 C C . GLU E 2 48 ? -25.188 15.280 -9.947 1.00 76.96 47 GLU E C 1
ATOM 3682 O O . GLU E 2 48 ? -25.228 14.498 -10.890 1.00 76.63 47 GLU E O 1
ATOM 3688 N N . ARG E 2 49 ? -25.043 14.880 -8.693 1.00 52.65 48 ARG E N 1
ATOM 3689 C CA . ARG E 2 49 ? -24.928 13.471 -8.336 1.00 52.97 48 ARG E CA 1
ATOM 3690 C C . ARG E 2 49 ? -26.237 12.706 -8.483 1.00 53.40 48 ARG E C 1
ATOM 3691 O O . ARG E 2 49 ? -26.245 11.569 -8.961 1.00 53.23 48 ARG E O 1
ATOM 3699 N N . THR E 2 50 ? -27.334 13.329 -8.045 1.00 23.23 49 THR E N 1
ATOM 3700 C CA . THR E 2 50 ? -28.654 12.704 -8.119 1.00 23.35 49 THR E CA 1
ATOM 3701 C C . THR E 2 50 ? -29.033 12.487 -9.587 1.00 22.89 49 THR E C 1
ATOM 3702 O O . THR E 2 50 ? -29.346 11.366 -9.990 1.00 23.23 49 THR E O 1
ATOM 3706 N N . THR E 2 51 ? -28.969 13.552 -10.382 1.00 22.27 50 THR E N 1
ATOM 3707 C CA . THR E 2 51 ? -29.192 13.446 -11.820 1.00 22.00 50 THR E CA 1
ATOM 3708 C C . THR E 2 51 ? -28.416 12.298 -12.472 1.00 22.36 50 THR E C 1
ATOM 3709 O O . THR E 2 51 ? -29.000 11.443 -13.132 1.00 22.67 50 THR E O 1
ATOM 3713 N N . ARG E 2 52 ? -27.103 12.272 -12.294 1.00 55.64 51 ARG E N 1
ATOM 3714 C CA . ARG E 2 52 ? -26.317 11.228 -12.929 1.00 55.87 51 ARG E CA 1
ATOM 3715 C C . ARG E 2 52 ? -26.713 9.833 -12.464 1.00 56.65 51 ARG E C 1
ATOM 3716 O O . ARG E 2 52 ? -26.673 8.885 -13.239 1.00 57.09 51 ARG E O 1
ATOM 3724 N N . HIS E 2 53 ? -27.111 9.713 -11.205 1.00 41.18 52 HIS E N 1
ATOM 3725 C CA . HIS E 2 53 ? -27.525 8.425 -10.661 1.00 41.89 52 HIS E CA 1
ATOM 3726 C C . HIS E 2 53 ? -28.806 7.968 -11.341 1.00 42.30 52 HIS E C 1
ATOM 3727 O O . HIS E 2 53 ? -28.961 6.803 -11.723 1.00 42.93 52 HIS E O 1
ATOM 3734 N N . ASN E 2 54 ? -29.732 8.906 -11.479 1.00 25.03 53 ASN E N 1
ATOM 3735 C CA . ASN E 2 54 ? -31.000 8.620 -12.112 1.00 25.22 53 ASN E CA 1
ATOM 3736 C C . ASN E 2 54 ? -30.813 8.233 -13.576 1.00 25.26 53 ASN E C 1
ATOM 3737 O O . ASN E 2 54 ? -31.467 7.295 -14.047 1.00 26.09 53 ASN E O 1
ATOM 3742 N N . ARG E 2 55 ? -29.904 8.913 -14.282 1.00 46.69 54 ARG E N 1
ATOM 3743 C CA . ARG E 2 55 ? -29.647 8.576 -15.680 1.00 47.02 54 ARG E CA 1
ATOM 3744 C C . ARG E 2 55 ? -29.154 7.139 -15.766 1.00 47.72 54 ARG E C 1
ATOM 3745 O O . ARG E 2 55 ? -29.410 6.439 -16.740 1.00 48.63 54 ARG E O 1
ATOM 3753 N N . ASP E 2 56 ? -28.458 6.693 -14.726 1.00 27.25 55 ASP E N 1
ATOM 3754 C CA . ASP E 2 56 ? -27.860 5.360 -14.750 1.00 28.20 55 ASP E CA 1
ATOM 3755 C C . ASP E 2 56 ? -28.884 4.294 -14.421 1.00 29.05 55 ASP E C 1
ATOM 3756 O O . ASP E 2 56 ? -28.814 3.174 -14.918 1.00 29.91 55 ASP E O 1
ATOM 3761 N N . LEU E 2 57 ? -29.846 4.646 -13.580 1.00 38.93 56 LEU E N 1
ATOM 3762 C CA . LEU E 2 57 ? -30.944 3.737 -13.300 1.00 39.59 56 LEU E CA 1
ATOM 3763 C C . LEU E 2 57 ? -31.892 3.619 -14.502 1.00 40.10 56 LEU E C 1
ATOM 3764 O O . LEU E 2 57 ? -32.401 2.535 -14.774 1.00 41.14 56 LEU E O 1
ATOM 3777 N N . ARG E 2 59 ? -31.071 3.871 -17.816 1.00 35.67 58 ARG E N 1
ATOM 3778 C CA . ARG E 2 59 ? -30.359 2.964 -18.726 1.00 36.46 58 ARG E CA 1
ATOM 3779 C C . ARG E 2 59 ? -30.513 1.506 -18.316 1.00 36.97 58 ARG E C 1
ATOM 3780 O O . ARG E 2 59 ? -30.885 0.665 -19.127 1.00 37.89 58 ARG E O 1
ATOM 3788 N N . ARG E 2 60 ? -30.219 1.220 -17.053 1.00 48.07 59 ARG E N 1
ATOM 3789 C CA . ARG E 2 60 ? -30.227 -0.138 -16.532 1.00 48.95 59 ARG E CA 1
ATOM 3790 C C . ARG E 2 60 ? -31.608 -0.772 -16.691 1.00 49.63 59 ARG E C 1
ATOM 3791 O O . ARG E 2 60 ? -31.732 -1.958 -17.014 1.00 51.18 59 ARG E O 1
ATOM 3799 N N . GLY E 2 61 ? -32.640 0.038 -16.476 1.00 52.96 60 GLY E N 1
ATOM 3800 C CA . GLY E 2 61 ? -34.017 -0.409 -16.595 1.00 53.45 60 GLY E CA 1
ATOM 3801 C C . GLY E 2 61 ? -34.424 -0.667 -18.034 1.00 53.92 60 GLY E C 1
ATOM 3802 O O . GLY E 2 61 ? -34.971 -1.723 -18.351 1.00 54.79 60 GLY E O 1
ATOM 3803 N N . TYR E 2 62 ? -34.164 0.302 -18.903 1.00 35.22 61 TYR E N 1
ATOM 3804 C CA . TYR E 2 62 ? -34.400 0.116 -20.318 1.00 36.04 61 TYR E CA 1
ATOM 3805 C C . TYR E 2 62 ? -33.728 -1.164 -20.819 1.00 37.83 61 TYR E C 1
ATOM 3806 O O . TYR E 2 62 ? -34.328 -1.924 -21.578 1.00 39.13 61 TYR E O 1
ATOM 3823 N N . GLU E 2 64 ? -33.030 -3.823 -19.166 1.00 68.68 63 GLU E N 1
ATOM 3824 C CA . GLU E 2 64 ? -33.674 -4.998 -18.575 1.00 69.83 63 GLU E CA 1
ATOM 3825 C C . GLU E 2 64 ? -35.025 -5.280 -19.228 1.00 70.37 63 GLU E C 1
ATOM 3826 O O . GLU E 2 64 ? -35.522 -6.406 -19.192 1.00 71.63 63 GLU E O 1
ATOM 3840 N N . ALA E 2 66 ? -35.860 -4.688 -22.450 1.00 74.62 65 ALA E N 1
ATOM 3841 C CA . ALA E 2 66 ? -35.734 -4.869 -23.890 1.00 75.77 65 ALA E CA 1
ATOM 3842 C C . ALA E 2 66 ? -36.548 -6.044 -24.432 1.00 77.78 65 ALA E C 1
ATOM 3843 O O . ALA E 2 66 ? -37.214 -5.909 -25.452 1.00 78.51 65 ALA E O 1
ATOM 3845 N N . LYS E 2 67 ? -36.510 -7.183 -23.746 1.00 50.03 66 LYS E N 1
ATOM 3846 C CA . LYS E 2 67 ? -37.185 -8.390 -24.232 1.00 52.22 66 LYS E CA 1
ATOM 3847 C C . LYS E 2 67 ? -38.698 -8.230 -24.275 1.00 51.84 66 LYS E C 1
ATOM 3848 O O . LYS E 2 67 ? -39.352 -8.669 -25.228 1.00 53.30 66 LYS E O 1
ATOM 3854 N N . ILE E 2 68 ? -39.244 -7.594 -23.242 1.00 54.34 67 ILE E N 1
ATOM 3855 C CA . ILE E 2 68 ? -40.676 -7.332 -23.172 1.00 53.91 67 ILE E CA 1
ATOM 3856 C C . ILE E 2 68 ? -41.074 -6.269 -24.182 1.00 53.32 67 ILE E C 1
ATOM 3857 O O . ILE E 2 68 ? -41.899 -6.515 -25.051 1.00 54.28 67 ILE E O 1
ATOM 3862 N N . ASN E 2 69 ? -40.479 -5.088 -24.066 1.00 60.40 68 ASN E N 1
ATOM 3863 C CA . ASN E 2 69 ? -40.836 -3.962 -24.923 1.00 60.00 68 ASN E CA 1
ATOM 3864 C C . ASN E 2 69 ? -40.752 -4.276 -26.406 1.00 61.62 68 ASN E C 1
ATOM 3865 O O . ASN E 2 69 ? -41.540 -3.762 -27.203 1.00 61.81 68 ASN E O 1
ATOM 3870 N N . LEU E 2 70 ? -39.803 -5.128 -26.775 1.00 54.46 69 LEU E N 1
ATOM 3871 C CA . LEU E 2 70 ? -39.655 -5.498 -28.169 1.00 56.39 69 LEU E CA 1
ATOM 3872 C C . LEU E 2 70 ? -40.803 -6.400 -28.610 1.00 58.08 69 LEU E C 1
ATOM 3873 O O . LEU E 2 70 ? -41.472 -6.129 -29.611 1.00 58.80 69 LEU E O 1
ATOM 3878 N N . ASN E 2 71 ? -41.019 -7.468 -27.847 1.00 77.12 70 ASN E N 1
ATOM 3879 C CA . ASN E 2 71 ? -42.082 -8.434 -28.112 1.00 78.87 70 ASN E CA 1
ATOM 3880 C C . ASN E 2 71 ? -43.422 -7.751 -28.346 1.00 78.13 70 ASN E C 1
ATOM 3881 O O . ASN E 2 71 ? -44.088 -7.977 -29.353 1.00 79.67 70 ASN E O 1
ATOM 3886 N N . ILE E 2 72 ? -43.810 -6.903 -27.411 1.00 52.99 71 ILE E N 1
ATOM 3887 C CA . ILE E 2 72 ? -45.125 -6.297 -27.465 1.00 52.47 71 ILE E CA 1
ATOM 3888 C C . ILE E 2 72 ? -45.200 -5.178 -28.504 1.00 52.15 71 ILE E C 1
ATOM 3889 O O . ILE E 2 72 ? -46.284 -4.815 -28.958 1.00 52.55 71 ILE E O 1
ATOM 3894 N N . SER E 2 73 ? -44.049 -4.647 -28.901 1.00 51.21 72 SER E N 1
ATOM 3895 C CA . SER E 2 73 ? -44.021 -3.663 -29.980 1.00 51.32 72 SER E CA 1
ATOM 3896 C C . SER E 2 73 ? -44.332 -4.344 -31.322 1.00 53.72 72 SER E C 1
ATOM 3897 O O . SER E 2 73 ? -44.900 -3.743 -32.238 1.00 54.33 72 SER E O 1
ATOM 3900 N N . SER E 2 74 ? -43.968 -5.617 -31.412 1.00 56.27 73 SER E N 1
ATOM 3901 C CA . SER E 2 74 ? -44.221 -6.420 -32.596 1.00 58.95 73 SER E CA 1
ATOM 3902 C C . SER E 2 74 ? -45.626 -6.979 -32.559 1.00 59.92 73 SER E C 1
ATOM 3903 O O . SER E 2 74 ? -46.338 -6.950 -33.559 1.00 61.40 73 SER E O 1
ATOM 3906 N N . GLU E 2 75 ? -46.021 -7.549 -31.440 1.00 104.75 74 GLU E N 1
ATOM 3907 C CA . GLU E 2 75 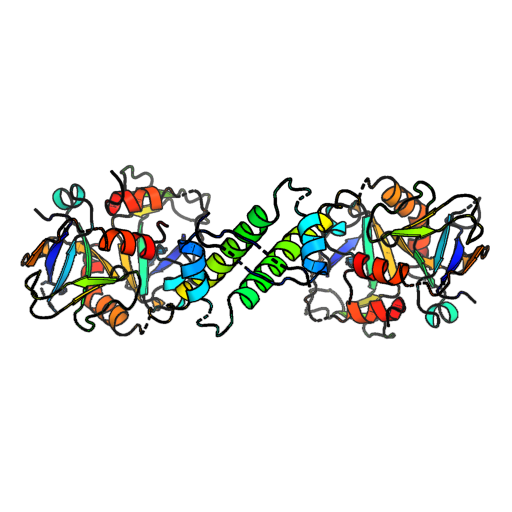? -47.350 -8.121 -31.299 1.00 105.70 74 GLU E CA 1
ATOM 3908 C C . GLU E 2 75 ? -48.484 -7.157 -31.537 1.00 105.26 74 GLU E C 1
ATOM 3909 O O . GLU E 2 75 ? -49.596 -7.577 -31.700 1.00 106.63 74 GLU E O 1
ATOM 3915 N N . ALA E 2 76 ? -48.224 -5.871 -31.531 1.00 75.43 75 ALA E N 1
ATOM 3916 C CA . ALA E 2 76 ? -49.240 -4.867 -31.851 1.00 75.04 75 ALA E CA 1
ATOM 3917 C C . ALA E 2 76 ? -48.900 -4.042 -33.099 1.00 75.92 75 ALA E C 1
ATOM 3918 O O . ALA E 2 76 ? -49.473 -2.974 -33.326 1.00 75.31 75 ALA E O 1
ATOM 3920 N N . HIS E 2 77 ? -47.976 -4.546 -33.908 1.00 74.19 76 HIS E N 1
ATOM 3921 C CA . HIS E 2 77 ? -47.537 -3.831 -35.102 1.00 75.08 76 HIS E CA 1
ATOM 3922 C C . HIS E 2 77 ? -48.664 -3.601 -36.100 1.00 76.74 76 HIS E C 1
ATOM 3923 O O . HIS E 2 77 ? -48.860 -2.488 -36.586 1.00 76.32 76 HIS E O 1
ATOM 3930 N N . PHE E 2 78 ? -49.393 -4.667 -36.404 1.00 113.48 77 PHE E N 1
ATOM 3931 C CA . PHE E 2 78 ? -50.451 -4.609 -37.402 1.00 115.79 77 PHE E CA 1
ATOM 3932 C C . PHE E 2 78 ? -51.532 -3.597 -37.043 1.00 114.28 77 PHE E C 1
ATOM 3933 O O . PHE E 2 78 ? -52.017 -2.867 -37.908 1.00 114.99 77 PHE E O 1
ATOM 3941 N N . ALA E 2 79 ? -51.907 -3.566 -35.767 1.00 61.15 78 ALA E N 1
ATOM 3942 C CA . ALA E 2 79 ? -52.913 -2.629 -35.289 1.00 59.76 78 ALA E CA 1
ATOM 3943 C C . ALA E 2 79 ? -52.488 -1.202 -35.605 1.00 58.68 78 ALA E C 1
ATOM 3944 O O . ALA E 2 79 ? -53.302 -0.388 -36.055 1.00 59.03 78 ALA E O 1
ATOM 3946 N N . GLU E 2 80 ? -51.206 -0.917 -35.356 1.00 70.36 79 GLU E N 1
ATOM 3947 C CA . GLU E 2 80 ? -50.600 0.380 -35.656 1.00 69.62 79 GLU E CA 1
ATOM 3948 C C . GLU E 2 80 ? -50.738 0.734 -37.130 1.00 71.88 79 GLU E C 1
ATOM 3949 O O . GLU E 2 80 ? -51.188 1.826 -37.485 1.00 71.77 79 GLU E O 1
ATOM 3955 N N . CYS E 2 81 ? -50.331 -0.203 -37.981 1.00 92.05 80 CYS E N 1
ATOM 3956 C CA . CYS E 2 81 ? -50.272 0.024 -39.414 1.00 94.22 80 CYS E CA 1
ATOM 3957 C C . CYS E 2 81 ? -51.652 0.283 -40.007 1.00 95.68 80 CYS E C 1
ATOM 3958 O O . CYS E 2 81 ? -51.776 1.021 -40.974 1.00 97.30 80 CYS E O 1
ATOM 3961 N N . GLU E 2 82 ? -52.685 -0.308 -39.411 1.00 79.65 81 GLU E N 1
ATOM 3962 C CA . GLU E 2 82 ? -54.062 -0.137 -39.887 1.00 81.08 81 GLU E CA 1
ATOM 3963 C C . GLU E 2 82 ? -54.615 1.238 -39.512 1.00 79.67 81 GLU E C 1
ATOM 3964 O O . GLU E 2 82 ? -55.385 1.834 -40.261 1.00 81.27 81 GLU E O 1
ATOM 3970 N N . ALA E 2 83 ? -54.197 1.749 -38.359 1.00 61.31 82 ALA E N 1
ATOM 3971 C CA . ALA E 2 83 ? -54.653 3.056 -37.884 1.00 60.06 82 ALA E CA 1
ATOM 3972 C C . ALA E 2 83 ? -53.901 4.204 -38.553 1.00 59.93 82 ALA E C 1
ATOM 3973 O O . ALA E 2 83 ? -53.958 5.342 -38.091 1.00 59.34 82 ALA E O 1
ATOM 3975 N N . GLU E 2 84 ? -53.215 3.888 -39.650 1.00 69.34 83 GLU E N 1
ATOM 3976 C CA . GLU E 2 84 ? -52.400 4.840 -40.402 1.00 69.67 83 GLU E CA 1
ATOM 3977 C C . GLU E 2 84 ? -53.257 5.735 -41.296 1.00 71.65 83 GLU E C 1
ATOM 3978 O O . GLU E 2 84 ? -53.810 6.748 -40.864 1.00 70.90 83 GLU E O 1
ATOM 3984 N N . ARG F 2 8 ? -6.666 24.811 8.555 1.00 98.35 7 ARG F N 1
ATOM 3985 C CA . ARG F 2 8 ? -7.896 24.031 8.578 1.00 99.79 7 ARG F CA 1
ATOM 3986 C C . ARG F 2 8 ? -9.081 24.661 9.328 1.00 100.56 7 ARG F C 1
ATOM 3987 O O . ARG F 2 8 ? -9.607 24.065 10.225 1.00 102.24 7 ARG F O 1
ATOM 3995 N N . THR F 2 9 ? -9.521 25.849 8.951 1.00 44.47 8 THR F N 1
ATOM 3996 C CA . THR F 2 9 ? -10.630 26.490 9.639 1.00 45.31 8 THR F CA 1
ATOM 3997 C C . THR F 2 9 ? -11.861 25.598 9.885 1.00 45.09 8 THR F C 1
ATOM 3998 O O . THR F 2 9 ? -11.964 24.524 9.358 1.00 43.27 8 THR F O 1
ATOM 4002 N N . GLU F 2 10 ? -12.789 26.053 10.708 1.00 93.36 9 GLU F N 1
ATOM 4003 C CA . GLU F 2 10 ? -13.910 25.238 11.133 1.00 93.44 9 GLU F CA 1
ATOM 4004 C C . GLU F 2 10 ? -15.065 26.155 11.305 1.00 93.37 9 GLU F C 1
ATOM 4005 O O . GLU F 2 10 ? -14.877 27.289 11.706 1.00 94.35 9 GLU F O 1
ATOM 4019 N N . LYS F 2 12 ? -19.715 26.825 11.082 1.00 88.68 11 LYS F N 1
ATOM 4020 C CA . LYS F 2 12 ? -21.100 26.495 11.393 1.00 89.08 11 LYS F CA 1
ATOM 4021 C C . LYS F 2 12 ? -22.027 26.875 10.245 1.00 87.00 11 LYS F C 1
ATOM 4022 O O . LYS F 2 12 ? -22.109 28.045 9.871 1.00 87.05 11 LYS F O 1
ATOM 4028 N N . ILE F 2 13 ? -22.742 25.897 9.699 1.00 55.89 12 ILE F N 1
ATOM 4029 C CA . ILE F 2 13 ? -23.666 26.166 8.595 1.00 54.15 12 ILE F CA 1
ATOM 4030 C C . ILE F 2 13 ? -25.086 25.681 8.869 1.00 54.26 12 ILE F C 1
ATOM 4031 O O . ILE F 2 13 ? -25.306 24.873 9.768 1.00 55.20 12 ILE F O 1
ATOM 4036 N N . SER F 2 14 ? -26.039 26.193 8.089 1.00 75.65 13 SER F N 1
ATOM 4037 C CA . SER F 2 14 ? -27.437 25.780 8.182 1.00 75.56 13 SER F CA 1
ATOM 4038 C C . SER F 2 14 ? -27.995 25.406 6.806 1.00 73.42 13 SER F C 1
ATOM 4039 O O . SER F 2 14 ? -28.404 26.270 6.023 1.00 72.80 13 SER F O 1
ATOM 4042 N N . LEU F 2 15 ? -28.008 24.109 6.518 1.00 37.12 14 LEU F N 1
ATOM 4043 C CA . LEU F 2 15 ? -28.555 23.614 5.265 1.00 35.20 14 LEU F CA 1
ATOM 4044 C C . LEU F 2 15 ? -29.990 23.159 5.468 1.00 35.46 14 LEU F C 1
ATOM 4045 O O . LEU F 2 15 ? -30.322 22.637 6.536 1.00 36.84 14 LEU F O 1
ATOM 4050 N N . PRO F 2 16 ? -30.840 23.351 4.438 1.00 49.59 15 PRO F N 1
ATOM 4051 C CA . PRO F 2 16 ? -32.217 22.841 4.395 1.00 49.53 15 PRO F CA 1
ATOM 4052 C C . PRO F 2 16 ? -32.274 21.360 4.757 1.00 49.84 15 PRO F C 1
ATOM 4053 O O . PRO F 2 16 ? -31.369 20.611 4.380 1.00 49.33 15 PRO F O 1
ATOM 4057 N N . GLU F 2 17 ? -33.326 20.947 5.461 1.00 60.98 16 GLU F N 1
ATOM 4058 C CA . GLU F 2 17 ? -33.458 19.570 5.929 1.00 61.08 16 GLU F CA 1
ATOM 4059 C C . GLU F 2 17 ? -33.490 18.558 4.788 1.00 60.72 16 GLU F C 1
ATOM 4060 O O . GLU F 2 17 ? -33.029 17.430 4.934 1.00 60.57 16 GLU F O 1
ATOM 4066 N N . ASN F 2 18 ? -34.046 18.966 3.655 1.00 59.60 17 ASN F N 1
ATOM 4067 C CA . ASN F 2 18 ? -34.172 18.083 2.503 1.00 59.65 17 ASN F CA 1
ATOM 4068 C C . ASN F 2 18 ? -32.828 17.855 1.821 1.00 59.30 17 ASN F C 1
ATOM 4069 O O . ASN F 2 18 ? -32.531 16.751 1.363 1.00 59.23 17 ASN F O 1
ATOM 4074 N N . LEU F 2 19 ? -32.017 18.909 1.772 1.00 37.40 18 LEU F N 1
ATOM 4075 C CA . LEU F 2 19 ? -30.746 18.892 1.051 1.00 36.76 18 LEU F CA 1
ATOM 4076 C C . LEU F 2 19 ? -29.728 18.009 1.758 1.00 36.28 18 LEU F C 1
ATOM 4077 O O . LEU F 2 19 ? -28.933 17.324 1.120 1.00 35.74 18 LEU F O 1
ATOM 4082 N N . VAL F 2 20 ? -29.763 18.021 3.085 1.00 31.44 19 VAL F N 1
ATOM 4083 C CA . VAL F 2 20 ? -28.874 17.165 3.845 1.00 32.39 19 VAL F CA 1
ATOM 4084 C C . VAL F 2 20 ? -29.327 15.704 3.734 1.00 32.37 19 VAL F C 1
ATOM 4085 O O . VAL F 2 20 ? -28.504 14.802 3.589 1.00 32.39 19 VAL F O 1
ATOM 4089 N N . ALA F 2 21 ? -30.639 15.478 3.755 1.00 42.29 20 ALA F N 1
ATOM 4090 C CA . ALA F 2 21 ? -31.192 14.125 3.623 1.00 42.18 20 ALA F CA 1
ATOM 4091 C C . ALA F 2 21 ? -30.779 13.499 2.302 1.00 41.62 20 ALA F C 1
ATOM 4092 O O . ALA F 2 21 ? -30.504 12.302 2.213 1.00 41.40 20 ALA F O 1
ATOM 4094 N N . GLU F 2 22 ? -30.756 14.336 1.277 1.00 46.33 21 GLU F N 1
ATOM 4095 C CA . GLU F 2 22 ? -30.408 13.920 -0.060 1.00 45.69 21 GLU F CA 1
ATOM 4096 C C . GLU F 2 22 ? -28.917 13.699 -0.099 1.00 44.91 21 GLU F C 1
ATOM 4097 O O . GLU F 2 22 ? -28.424 12.736 -0.695 1.00 44.27 21 GLU F O 1
ATOM 4103 N N . LEU F 2 23 ? -28.203 14.611 0.551 1.00 46.04 22 LEU F N 1
ATOM 4104 C CA . LEU F 2 23 ? -26.754 14.559 0.621 1.00 45.33 22 LEU F CA 1
ATOM 4105 C C . LEU F 2 23 ? -26.292 13.260 1.259 1.00 45.32 22 LEU F C 1
ATOM 4106 O O . LEU F 2 23 ? -25.379 12.616 0.764 1.00 44.84 22 LEU F O 1
ATOM 4111 N N . ASP F 2 24 ? -26.924 12.863 2.354 1.00 32.75 23 ASP F N 1
ATOM 4112 C CA . ASP F 2 24 ? -26.563 11.604 2.987 1.00 33.67 23 ASP F CA 1
ATOM 4113 C C . ASP F 2 24 ? -26.863 10.428 2.072 1.00 33.13 23 ASP F C 1
ATOM 4114 O O . ASP F 2 24 ? -26.240 9.371 2.184 1.00 33.95 23 ASP F O 1
ATOM 4119 N N . GLY F 2 25 ? -27.809 10.621 1.163 1.00 34.50 24 GLY F N 1
ATOM 4120 C CA . GLY F 2 25 ? -28.144 9.594 0.204 1.00 34.18 24 GLY F CA 1
ATOM 4121 C C . GLY F 2 25 ? -26.923 9.289 -0.624 1.00 33.41 24 GLY F C 1
ATOM 4122 O O . GLY F 2 25 ? -26.493 8.135 -0.705 1.00 33.51 24 GLY F O 1
ATOM 4123 N N . VAL F 2 26 ? -26.344 10.334 -1.213 1.00 49.49 25 VAL F N 1
ATOM 4124 C CA . VAL F 2 26 ? -25.186 10.169 -2.088 1.00 48.68 25 VAL F CA 1
ATOM 4125 C C . VAL F 2 26 ? -23.975 9.724 -1.285 1.00 48.86 25 VAL F C 1
ATOM 4126 O O . VAL F 2 26 ? -23.007 9.219 -1.843 1.00 48.88 25 VAL F O 1
ATOM 4130 N N . ALA F 2 27 ? -24.039 9.911 0.026 1.00 36.45 26 ALA F N 1
ATOM 4131 C CA . ALA F 2 27 ? -22.943 9.523 0.902 1.00 37.86 26 ALA F CA 1
ATOM 4132 C C . ALA F 2 27 ? -22.985 8.028 1.185 1.00 39.17 26 ALA F C 1
ATOM 4133 O O . ALA F 2 27 ? -21.987 7.330 1.037 1.00 39.85 26 ALA F O 1
ATOM 4143 N N . ARG F 2 29 ? -24.053 5.911 -0.570 1.00 57.58 28 ARG F N 1
ATOM 4144 C CA . ARG F 2 29 ? -23.806 5.229 -1.842 1.00 57.13 28 ARG F CA 1
ATOM 4145 C C . ARG F 2 29 ? -22.329 5.240 -2.255 1.00 57.38 28 ARG F C 1
ATOM 4146 O O . ARG F 2 29 ? -21.759 4.198 -2.583 1.00 58.62 28 ARG F O 1
ATOM 4154 N N . GLU F 2 30 ? -21.718 6.420 -2.240 1.00 54.87 29 GLU F N 1
ATOM 4155 C CA . GLU F 2 30 ? -20.328 6.578 -2.663 1.00 55.01 29 GLU F CA 1
ATOM 4156 C C . GLU F 2 30 ? -19.344 6.262 -1.534 1.00 56.67 29 GLU F C 1
ATOM 4157 O O . GLU F 2 30 ? -18.123 6.419 -1.691 1.00 56.79 29 GLU F O 1
ATOM 4163 N N . LYS F 2 31 ? -19.893 5.816 -0.406 1.00 75.77 30 LYS F N 1
ATOM 4164 C CA . LYS F 2 31 ? -19.117 5.466 0.778 1.00 77.52 30 LYS F CA 1
ATOM 4165 C C . LYS F 2 31 ? -18.126 6.557 1.163 1.00 77.36 30 LYS F C 1
ATOM 4166 O O . LYS F 2 31 ? -16.911 6.349 1.151 1.00 78.22 30 LYS F O 1
ATOM 4172 N N . ARG F 2 32 ? -18.666 7.729 1.482 1.00 64.73 31 ARG F N 1
ATOM 4173 C CA . ARG F 2 32 ? -17.892 8.830 2.045 1.00 64.75 31 ARG F CA 1
ATOM 4174 C C . ARG F 2 32 ? -18.700 9.512 3.143 1.00 65.18 31 ARG F C 1
ATOM 4175 O O . ARG F 2 32 ? -19.824 9.109 3.432 1.00 65.48 31 ARG F O 1
ATOM 4183 N N . SER F 2 33 ? -18.126 10.542 3.755 1.00 47.50 32 SER F N 1
ATOM 4184 C CA . SER F 2 33 ? -18.789 11.265 4.838 1.00 48.14 32 SER F CA 1
ATOM 4185 C C . SER F 2 33 ? -19.360 12.580 4.333 1.00 46.42 32 SER F C 1
ATOM 4186 O O . SER F 2 33 ? -19.058 12.998 3.216 1.00 44.93 32 SER F O 1
ATOM 4189 N N . ARG F 2 34 ? -20.180 13.225 5.164 1.00 54.86 33 ARG F N 1
ATOM 4190 C CA . ARG F 2 34 ? -20.709 14.556 4.875 1.00 53.77 33 ARG F CA 1
ATOM 4191 C C . ARG F 2 34 ? -19.616 15.575 4.576 1.00 53.42 33 ARG F C 1
ATOM 4192 O O . ARG F 2 34 ? -19.634 16.222 3.529 1.00 52.08 33 ARG F O 1
ATOM 4200 N N . ASN F 2 35 ? -18.679 15.720 5.512 1.00 54.91 34 ASN F N 1
ATOM 4201 C CA . ASN F 2 35 ? -17.605 16.704 5.407 1.00 54.87 34 ASN F CA 1
ATOM 4202 C C . ASN F 2 35 ? -16.724 16.455 4.197 1.00 53.58 34 ASN F C 1
ATOM 4203 O O . ASN F 2 35 ? -16.286 17.395 3.545 1.00 52.92 34 ASN F O 1
ATOM 4208 N N . GLU F 2 36 ? -16.480 15.187 3.886 1.00 65.68 35 GLU F N 1
ATOM 4209 C CA . GLU F 2 36 ? -15.688 14.835 2.709 1.00 64.74 35 GLU F CA 1
ATOM 4210 C C . GLU F 2 36 ? -16.387 15.285 1.424 1.00 62.81 35 GLU F C 1
ATOM 4211 O O . GLU F 2 36 ? -15.737 15.590 0.421 1.00 61.96 35 GLU F O 1
ATOM 4217 N N . LEU F 2 37 ? -17.718 15.331 1.477 1.00 40.97 36 LEU F N 1
ATOM 4218 C CA . LEU F 2 37 ? -18.550 15.722 0.336 1.00 39.48 36 LEU F CA 1
ATOM 4219 C C . LEU F 2 37 ? -18.774 17.232 0.261 1.00 39.58 36 LEU F C 1
ATOM 4220 O O . LEU F 2 37 ? -18.690 17.829 -0.809 1.00 38.99 36 LEU F O 1
ATOM 4225 N N . ILE F 2 38 ? -19.078 17.839 1.402 1.00 30.58 37 ILE F N 1
ATOM 4226 C CA . ILE F 2 38 ? -19.214 19.283 1.483 1.00 30.44 37 ILE F CA 1
ATOM 4227 C C . ILE F 2 38 ? -17.916 19.952 1.075 1.00 30.20 37 ILE F C 1
ATOM 4228 O O . ILE F 2 38 ? -17.929 20.920 0.326 1.00 29.33 37 ILE F O 1
ATOM 4233 N N . SER F 2 39 ? -16.796 19.430 1.571 1.00 56.76 38 SER F N 1
ATOM 4234 C CA . SER F 2 39 ? -15.487 19.986 1.248 1.00 56.67 38 SER F CA 1
ATOM 4235 C C . SER F 2 39 ? -15.203 19.894 -0.251 1.00 55.44 38 SER F C 1
ATOM 4236 O O . SER F 2 39 ? -14.779 20.859 -0.873 1.00 55.23 38 SER F O 1
ATOM 4239 N N . GLN F 2 40 ? -15.468 18.736 -0.836 1.00 36.28 39 GLN F N 1
ATOM 4240 C CA . GLN F 2 40 ? -15.266 18.562 -2.258 1.00 35.09 39 GLN F CA 1
ATOM 4241 C C . GLN F 2 40 ? -16.206 19.460 -3.073 1.00 34.95 39 GLN F C 1
ATOM 4242 O O . GLN F 2 40 ? -15.893 19.882 -4.184 1.00 34.27 39 GLN F O 1
ATOM 4248 N N . ALA F 2 41 ? -17.363 19.765 -2.507 1.00 32.57 40 ALA F N 1
ATOM 4249 C CA . ALA F 2 41 ? -18.353 20.581 -3.202 1.00 33.02 40 ALA F CA 1
ATOM 4250 C C . ALA F 2 41 ? -17.961 22.051 -3.191 1.00 34.27 40 ALA F C 1
ATOM 4251 O O . ALA F 2 41 ? -18.192 22.768 -4.165 1.00 34.49 40 ALA F O 1
ATOM 4253 N N . VAL F 2 42 ? -17.371 22.492 -2.080 1.00 27.07 41 VAL F N 1
ATOM 4254 C CA . VAL F 2 42 ? -16.909 23.868 -1.953 1.00 27.41 41 VAL F CA 1
ATOM 4255 C C . VAL F 2 42 ? -15.716 24.101 -2.877 1.00 26.82 41 VAL F C 1
ATOM 4256 O O . VAL F 2 42 ? -15.570 25.172 -3.466 1.00 26.51 41 VAL F O 1
ATOM 4260 N N . ARG F 2 43 ? -14.863 23.090 -3.006 1.00 58.66 42 ARG F N 1
ATOM 4261 C CA . ARG F 2 43 ? -13.703 23.184 -3.885 1.00 57.75 42 ARG F CA 1
ATOM 4262 C C . ARG F 2 43 ? -14.142 23.417 -5.327 1.00 56.87 42 ARG F C 1
ATOM 4263 O O . ARG F 2 43 ? -13.778 24.417 -5.946 1.00 57.22 42 ARG F O 1
ATOM 4271 N N . ALA F 2 44 ? -14.929 22.484 -5.852 1.00 26.95 43 ALA F N 1
ATOM 4272 C CA . ALA F 2 44 ? -15.460 22.583 -7.208 1.00 26.00 43 ALA F CA 1
ATOM 4273 C C . ALA F 2 44 ? -16.119 23.924 -7.517 1.00 26.86 43 ALA F C 1
ATOM 4274 O O . ALA F 2 44 ? -15.924 24.494 -8.583 1.00 26.09 43 ALA F O 1
ATOM 4276 N N . TYR F 2 45 ? -16.913 24.416 -6.587 1.00 23.89 44 TYR F N 1
ATOM 4277 C CA . TYR F 2 45 ? -17.614 25.670 -6.772 1.00 23.94 44 TYR F CA 1
ATOM 4278 C C . TYR F 2 45 ? -16.642 26.844 -6.831 1.00 24.32 44 TYR F C 1
ATOM 4279 O O . TYR F 2 45 ? -16.769 27.722 -7.678 1.00 24.10 44 TYR F O 1
ATOM 4288 N N . VAL F 2 46 ? -15.672 26.850 -5.920 1.00 28.80 45 VAL F N 1
ATOM 4289 C CA . VAL F 2 46 ? -14.699 27.937 -5.815 1.00 30.36 45 VAL F CA 1
ATOM 4290 C C . VAL F 2 46 ? -13.704 27.922 -6.973 1.00 28.28 45 VAL F C 1
ATOM 4291 O O . VAL F 2 46 ? -13.332 28.979 -7.490 1.00 29.01 45 VAL F O 1
ATOM 4295 N N . SER F 2 47 ? -13.280 26.729 -7.385 1.00 35.32 46 SER F N 1
ATOM 4296 C CA . SER F 2 47 ? -12.466 26.604 -8.594 1.00 33.22 46 SER F CA 1
ATOM 4297 C C . SER F 2 47 ? -13.206 27.152 -9.812 1.00 32.31 46 SER F C 1
ATOM 4298 O O . SER F 2 47 ? -12.624 27.886 -10.604 1.00 31.69 46 SER F O 1
ATOM 4301 N N . GLU F 2 48 ? -14.488 26.804 -9.940 1.00 66.17 47 GLU F N 1
ATOM 4302 C CA . GLU F 2 48 ? -15.332 27.263 -11.039 1.00 64.93 47 GLU F CA 1
ATOM 4303 C C . GLU F 2 48 ? -15.456 28.782 -11.091 1.00 66.57 47 GLU F C 1
ATOM 4304 O O . GLU F 2 48 ? -15.406 29.379 -12.158 1.00 65.83 47 GLU F O 1
ATOM 4310 N N . ARG F 2 49 ? -15.617 29.400 -9.931 1.00 41.69 48 ARG F N 1
ATOM 4311 C CA . ARG F 2 49 ? -15.756 30.849 -9.825 1.00 43.38 48 ARG F CA 1
ATOM 4312 C C . ARG F 2 49 ? -14.440 31.576 -10.085 1.00 43.85 48 ARG F C 1
ATOM 4313 O O . ARG F 2 49 ? -14.417 32.620 -10.738 1.00 43.60 48 ARG F O 1
ATOM 4321 N N . THR F 2 50 ? -13.352 31.031 -9.546 1.00 46.07 49 THR F N 1
ATOM 4322 C CA . THR F 2 50 ? -12.037 31.646 -9.694 1.00 46.62 49 THR F CA 1
ATOM 4323 C C . THR F 2 50 ? -11.641 31.626 -11.171 1.00 44.03 49 THR F C 1
ATOM 4324 O O . THR F 2 50 ? -11.336 32.674 -11.749 1.00 44.42 49 THR F O 1
ATOM 4328 N N . THR F 2 51 ? -11.681 30.441 -11.781 1.00 39.96 50 THR F N 1
ATOM 4329 C CA . THR F 2 51 ? -11.429 30.298 -13.212 1.00 37.41 50 THR F CA 1
ATOM 4330 C C . THR F 2 51 ? -12.199 31.322 -14.042 1.00 37.19 50 THR F C 1
ATOM 4331 O O . THR F 2 51 ? -11.598 32.079 -14.801 1.00 36.98 50 THR F O 1
ATOM 4335 N N . ARG F 2 52 ? -13.517 31.358 -13.902 1.00 69.16 51 ARG F N 1
ATOM 4336 C CA . ARG F 2 52 ? -14.302 32.277 -14.709 1.00 68.85 51 ARG F CA 1
ATOM 4337 C C . ARG F 2 52 ? -13.911 33.736 -14.488 1.00 70.44 51 ARG F C 1
ATOM 4338 O O . ARG F 2 52 ? -13.937 34.543 -15.407 1.00 69.69 51 ARG F O 1
ATOM 4346 N N . HIS F 2 53 ? -13.520 34.062 -13.268 1.00 25.36 52 HIS F N 1
ATOM 4347 C CA . HIS F 2 53 ? -13.132 35.426 -12.937 1.00 26.41 52 HIS F CA 1
ATOM 4348 C C . HIS F 2 53 ? -11.849 35.769 -13.674 1.00 26.54 52 HIS F C 1
ATOM 4349 O O . HIS F 2 53 ? -11.700 36.856 -14.261 1.00 27.28 52 HIS F O 1
ATOM 4356 N N . ASN F 2 54 ? -10.916 34.827 -13.634 1.00 37.83 53 ASN F N 1
ATOM 4357 C CA . ASN F 2 54 ? -9.647 35.008 -14.298 1.00 37.03 53 ASN F CA 1
ATOM 4358 C C . ASN F 2 54 ? -9.808 35.141 -15.817 1.00 34.96 53 ASN F C 1
ATOM 4359 O O . ASN F 2 54 ? -9.184 36.008 -16.429 1.00 35.12 53 ASN F O 1
ATOM 4364 N N . ARG F 2 55 ? -10.668 34.319 -16.418 1.00 65.84 54 ARG F N 1
ATOM 4365 C CA . ARG F 2 55 ? -10.935 34.437 -17.853 1.00 65.11 54 ARG F CA 1
ATOM 4366 C C . ARG F 2 55 ? -11.452 35.835 -18.179 1.00 66.00 54 ARG F C 1
ATOM 4367 O O . ARG F 2 55 ? -11.171 36.372 -19.239 1.00 66.50 54 ARG F O 1
ATOM 4375 N N . ASP F 2 56 ? -12.201 36.429 -17.259 1.00 51.63 55 ASP F N 1
ATOM 4376 C CA . ASP F 2 56 ? -12.784 37.746 -17.499 1.00 52.58 55 ASP F CA 1
ATOM 4377 C C . ASP F 2 56 ? -11.754 38.853 -17.350 1.00 53.40 55 ASP F C 1
ATOM 4378 O O . ASP F 2 56 ? -11.835 39.880 -18.027 1.00 54.35 55 ASP F O 1
ATOM 4383 N N . LEU F 2 57 ? -10.787 38.646 -16.461 1.00 33.67 56 LEU F N 1
ATOM 4384 C CA . LEU F 2 57 ? -9.706 39.611 -16.310 1.00 34.70 56 LEU F CA 1
ATOM 4385 C C . LEU F 2 57 ? -8.712 39.538 -17.480 1.00 33.81 56 LEU F C 1
ATOM 4386 O O . LEU F 2 57 ? -8.163 40.559 -17.896 1.00 34.57 56 LEU F O 1
ATOM 4399 N N . ARG F 2 59 ? -9.513 38.721 -20.694 1.00 39.53 58 ARG F N 1
ATOM 4400 C CA . ARG F 2 59 ? -10.210 39.455 -21.756 1.00 40.45 58 ARG F CA 1
ATOM 4401 C C . ARG F 2 59 ? -10.071 40.967 -21.606 1.00 41.76 58 ARG F C 1
ATOM 4402 O O . ARG F 2 59 ? -9.722 41.669 -22.552 1.00 42.78 58 ARG F O 1
ATOM 4410 N N . ARG F 2 60 ? -10.351 41.457 -20.409 1.00 45.64 59 ARG F N 1
ATOM 4411 C CA . ARG F 2 60 ? -10.374 42.882 -20.140 1.00 47.12 59 ARG F CA 1
ATOM 4412 C C . ARG F 2 60 ? -9.012 43.481 -20.408 1.00 47.98 59 ARG F C 1
ATOM 4413 O O . ARG F 2 60 ? -8.901 44.591 -20.930 1.00 49.50 59 ARG F O 1
ATOM 4421 N N . GLY F 2 61 ? -7.976 42.722 -20.055 1.00 52.20 60 GLY F N 1
ATOM 4422 C CA . GLY F 2 61 ? -6.596 43.153 -20.200 1.00 52.45 60 GLY F CA 1
ATOM 4423 C C . GLY F 2 61 ? -6.165 43.171 -21.648 1.00 52.79 60 GLY F C 1
ATOM 4424 O O . GLY F 2 61 ? -5.621 44.166 -22.118 1.00 54.30 60 GLY F O 1
ATOM 4425 N N . TYR F 2 62 ? -6.401 42.070 -22.355 1.00 40.13 61 TYR F N 1
ATOM 4426 C CA . TYR F 2 62 ? -6.157 42.019 -23.791 1.00 40.65 61 TYR F CA 1
ATOM 4427 C C . TYR F 2 62 ? -6.824 43.183 -24.517 1.00 42.36 61 TYR F C 1
ATOM 4428 O O . TYR F 2 62 ? -6.211 43.805 -25.377 1.00 43.63 61 TYR F O 1
ATOM 4445 N N . GLU F 2 64 ? -7.587 46.081 -23.326 1.00 76.67 63 GLU F N 1
ATOM 4446 C CA . GLU F 2 64 ? -6.941 47.337 -22.942 1.00 78.20 63 GLU F CA 1
ATOM 4447 C C . GLU F 2 64 ? -5.580 47.503 -23.622 1.00 78.62 63 GLU F C 1
ATOM 4448 O O . GLU F 2 64 ? -5.082 48.616 -23.776 1.00 80.37 63 GLU F O 1
ATOM 4462 N N . ALA F 2 66 ? -4.698 46.367 -26.670 1.00 44.48 65 ALA F N 1
ATOM 4463 C CA . ALA F 2 66 ? -4.798 46.320 -28.130 1.00 45.45 65 ALA F CA 1
ATOM 4464 C C . ALA F 2 66 ? -3.967 47.395 -28.847 1.00 47.17 65 ALA F C 1
ATOM 4465 O O . ALA F 2 66 ? -3.260 47.092 -29.798 1.00 47.46 65 ALA F O 1
ATOM 4467 N N . LYS F 2 67 ? -4.034 48.637 -28.377 1.00 60.17 66 LYS F N 1
ATOM 4468 C CA . LYS F 2 67 ? -3.351 49.745 -29.048 1.00 62.16 66 LYS F CA 1
ATOM 4469 C C . LYS F 2 67 ? -1.835 49.594 -29.029 1.00 61.91 66 LYS F C 1
ATOM 4470 O O . LYS F 2 67 ? -1.163 49.883 -30.015 1.00 63.15 66 LYS F O 1
ATOM 4476 N N . ILE F 2 68 ? -1.302 49.144 -27.899 1.00 54.64 67 ILE F N 1
ATOM 4477 C CA . ILE F 2 68 ? 0.128 48.912 -27.767 1.00 54.24 67 ILE F CA 1
ATOM 4478 C C . ILE F 2 68 ? 0.534 47.699 -28.579 1.00 53.32 67 ILE F C 1
ATOM 4479 O O . ILE F 2 68 ? 1.344 47.810 -29.490 1.00 54.30 67 ILE F O 1
ATOM 4484 N N . ASN F 2 69 ? -0.037 46.544 -28.252 1.00 44.87 68 ASN F N 1
ATOM 4485 C CA . ASN F 2 69 ? 0.307 45.286 -28.917 1.00 44.03 68 ASN F CA 1
ATOM 4486 C C . ASN F 2 69 ? 0.249 45.322 -30.440 1.00 45.37 68 ASN F C 1
ATOM 4487 O O . ASN F 2 69 ? 1.042 44.660 -31.114 1.00 45.37 68 ASN F O 1
ATOM 4492 N N . LEU F 2 70 ? -0.683 46.095 -30.977 1.00 42.88 69 LEU F N 1
ATOM 4493 C CA . LEU F 2 70 ? -0.807 46.217 -32.412 1.00 44.38 69 LEU F CA 1
ATOM 4494 C C . LEU F 2 70 ? 0.337 47.051 -32.972 1.00 45.97 69 LEU F C 1
ATOM 4495 O O . LEU F 2 70 ? 1.011 46.639 -33.917 1.00 46.56 69 LEU F O 1
ATOM 4500 N N . ASN F 2 71 ? 0.545 48.223 -32.380 1.00 75.65 70 ASN F N 1
ATOM 4501 C CA . ASN F 2 71 ? 1.591 49.148 -32.799 1.00 77.37 70 ASN F CA 1
ATOM 4502 C C . ASN F 2 71 ? 2.937 48.447 -32.907 1.00 76.77 70 ASN F C 1
ATOM 4503 O O . ASN F 2 71 ? 3.592 48.478 -33.946 1.00 77.94 70 ASN F O 1
ATOM 4508 N N . ILE F 2 72 ? 3.333 47.798 -31.824 1.00 50.05 71 ILE F N 1
ATOM 4509 C CA . ILE F 2 72 ? 4.635 47.185 -31.761 1.00 49.50 71 ILE F CA 1
ATOM 4510 C C . ILE F 2 72 ? 4.729 45.906 -32.602 1.00 48.98 71 ILE F C 1
ATOM 4511 O O . ILE F 2 72 ? 5.815 45.502 -33.019 1.00 49.23 71 ILE F O 1
ATOM 4516 N N . SER F 2 73 ? 3.593 45.281 -32.881 1.00 44.39 72 SER F N 1
ATOM 4517 C CA . SER F 2 73 ? 3.581 44.141 -33.797 1.00 44.26 72 SER F CA 1
ATOM 4518 C C . SER F 2 73 ? 3.917 44.597 -35.229 1.00 46.37 72 SER F C 1
ATOM 4519 O O . SER F 2 73 ? 4.519 43.856 -36.016 1.00 46.77 72 SER F O 1
ATOM 4522 N N . SER F 2 74 ? 3.536 45.829 -35.544 1.00 80.78 73 SER F N 1
ATOM 4523 C CA . SER F 2 74 ? 3.812 46.411 -36.849 1.00 83.06 73 SER F CA 1
ATOM 4524 C C . SER F 2 74 ? 5.223 46.973 -36.898 1.00 83.98 73 SER F C 1
ATOM 4525 O O . SER F 2 74 ? 5.949 46.774 -37.871 1.00 85.30 73 SER F O 1
ATOM 4528 N N . GLU F 2 75 ? 5.600 47.672 -35.832 1.00 63.50 74 GLU F N 1
ATOM 4529 C CA . GLU F 2 75 ? 6.891 48.341 -35.731 1.00 64.34 74 GLU F CA 1
ATOM 4530 C C . GLU F 2 75 ? 8.058 47.368 -35.946 1.00 63.92 74 GLU F C 1
ATOM 4531 O O . GLU F 2 75 ? 9.145 47.766 -36.362 1.00 65.10 74 GLU F O 1
ATOM 4537 N N . ALA F 2 76 ? 7.810 46.088 -35.694 1.00 49.20 75 ALA F N 1
ATOM 4538 C CA . ALA F 2 76 ? 8.830 45.051 -35.801 1.00 48.67 75 ALA F CA 1
ATOM 4539 C C . ALA F 2 76 ? 8.506 44.024 -36.880 1.00 49.03 75 ALA F C 1
ATOM 4540 O O . ALA F 2 76 ? 9.056 42.921 -36.882 1.00 48.36 75 ALA F O 1
ATOM 4542 N N . HIS F 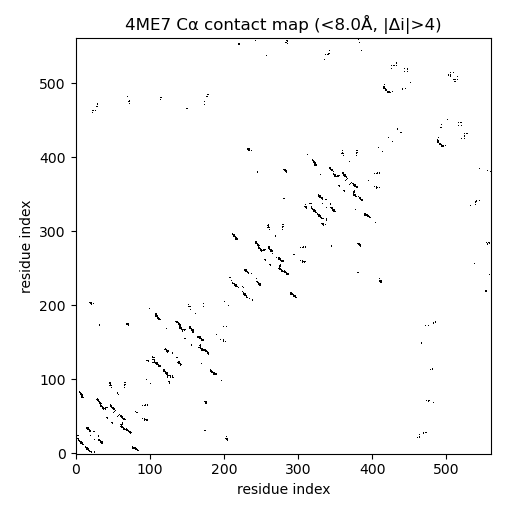2 77 ? 7.608 44.383 -37.791 1.00 82.78 76 HIS F N 1
ATOM 4543 C CA . HIS F 2 77 ? 7.173 43.459 -38.831 1.00 83.43 76 HIS F CA 1
ATOM 4544 C C . HIS F 2 77 ? 8.301 43.074 -39.768 1.00 84.86 76 HIS F C 1
ATOM 4545 O O . HIS F 2 77 ? 8.487 41.897 -40.074 1.00 84.54 76 HIS F O 1
ATOM 4552 N N . PHE F 2 78 ? 9.041 44.076 -40.230 1.00 53.90 77 PHE F N 1
ATOM 4553 C CA . PHE F 2 78 ? 10.113 43.856 -41.190 1.00 55.55 77 PHE F CA 1
ATOM 4554 C C . PHE F 2 78 ? 11.194 42.931 -40.657 1.00 54.43 77 PHE F C 1
ATOM 4555 O O . PHE F 2 78 ? 11.690 42.066 -41.380 1.00 55.18 77 PHE F O 1
ATOM 4563 N N . ALA F 2 79 ? 11.555 43.128 -39.391 1.00 57.70 78 ALA F N 1
ATOM 4564 C CA . ALA F 2 79 ? 12.556 42.301 -38.731 1.00 56.62 78 ALA F CA 1
ATOM 4565 C C . ALA F 2 79 ? 12.146 40.842 -38.818 1.00 55.70 78 ALA F C 1
ATOM 4566 O O . ALA F 2 79 ? 12.966 39.972 -39.138 1.00 56.09 78 ALA F O 1
ATOM 4568 N N . GLU F 2 80 ? 10.877 40.582 -38.592 1.00 49.75 79 GLU F N 1
ATOM 4569 C CA . GLU F 2 80 ? 10.366 39.243 -38.674 1.00 48.95 79 GLU F CA 1
ATOM 4570 C C . GLU F 2 80 ? 10.517 38.701 -40.055 1.00 50.80 79 GLU F C 1
ATOM 4571 O O . GLU F 2 80 ? 11.015 37.622 -40.236 1.00 50.80 79 GLU F O 1
ATOM 4577 N N . CYS F 2 81 ? 10.032 39.443 -41.039 1.00 75.99 80 CYS F N 1
ATOM 4578 C CA . CYS F 2 81 ? 9.975 38.960 -42.414 1.00 77.94 80 CYS F CA 1
ATOM 4579 C C . CYS F 2 81 ? 11.369 38.615 -42.932 1.00 79.11 80 CYS F C 1
ATOM 4580 O O . CYS F 2 81 ? 11.512 37.724 -43.765 1.00 80.46 80 CYS F O 1
ATOM 4583 N N . GLU F 2 82 ? 12.394 39.295 -42.414 1.00 55.70 81 GLU F N 1
ATOM 4584 C CA . GLU F 2 82 ? 13.781 39.042 -42.824 1.00 56.94 81 GLU F CA 1
ATOM 4585 C C . GLU F 2 82 ? 14.334 37.763 -42.210 1.00 55.75 81 GLU F C 1
ATOM 4586 O O . GLU F 2 82 ? 15.127 37.055 -42.826 1.00 57.02 81 GLU F O 1
ATOM 4588 N N . ALA F 2 83 ? 13.899 37.463 -40.992 1.00 80.62 82 ALA F N 1
ATOM 4589 C CA . ALA F 2 83 ? 14.348 36.259 -40.299 1.00 79.35 82 ALA F CA 1
ATOM 4590 C C . ALA F 2 83 ? 13.581 35.012 -40.754 1.00 79.58 82 ALA F C 1
ATOM 4591 O O . ALA F 2 83 ? 13.592 33.987 -40.071 1.00 78.39 82 ALA F O 1
ATOM 4593 N N . GLU F 2 84 ? 12.931 35.110 -41.913 1.00 81.48 83 GLU F N 1
ATOM 4594 C CA . GLU F 2 84 ? 12.140 34.020 -42.484 1.00 81.97 83 GLU F CA 1
ATOM 4595 C C . GLU F 2 84 ? 12.997 33.037 -43.275 1.00 84.11 83 GLU F C 1
ATOM 4596 O O . GLU F 2 84 ? 13.590 32.109 -42.722 1.00 83.48 83 GLU F O 1
ATOM 4598 N N . THR F 2 85 ? 13.045 33.273 -44.586 1.00 73.54 84 THR F N 1
ATOM 4599 C CA . THR F 2 85 ? 13.759 32.438 -45.551 1.00 75.92 84 THR F CA 1
ATOM 4600 C C . THR F 2 85 ? 15.274 32.520 -45.395 1.00 76.40 84 THR F C 1
ATOM 4601 O O . THR F 2 85 ? 16.013 31.922 -46.175 1.00 78.25 84 THR F O 1
ATOM 4603 N N . THR F 2 86 ? 15.724 33.273 -44.396 1.00 121.79 85 THR F N 1
ATOM 4604 C CA . THR F 2 86 ? 17.138 33.412 -44.079 1.00 122.08 85 THR F CA 1
ATOM 4605 C C . THR F 2 86 ? 17.832 32.053 -43.995 1.00 122.38 85 THR F C 1
ATOM 4606 O O . THR F 2 86 ? 18.522 31.632 -44.929 1.00 124.30 85 THR F O 1
#

Sequence (561 aa):
IVKRGDVYFADLVRPVLVIQNDIGNRFSPTAIVAAITAQIQKAKLPTHVEIDAKRYGFERDSVILLEQIRTIDKQRLTDKITHLDDEDKVDEALQISLALIDIVKRGDVYFADLSPVGVRPVLVIQNDIGNRFSPTAIVAAITAQIQKAKLPTHVEIDAKRYGFERDSVILLEQIRTIDKQRLTDKITHLDDEDKVDEALQISLALIIVKRGDVYFADLSPVVGSVRPVLVIQNDIGNRFSPTAIVAAITAQIQKAKLPTHVEIDAKRYGFERDSVILLEQIRTIDKQRLTDKITHLDDEDKVDEALQISLALIIVKRGDVYFADVRPVLVIQNDIGNRFSPTAIVAAITAQIQKAKLPTHVEIDAKRYGFERDSVILLEQIRTIDKQRLTDKITHLDDEDKVDEALQISLALIARTEKISLPENLVAELDGVAREKRSRNELISQAVRAYVSERTTRHNRDLRRGYEAKINLNISSEAHFAECEAERTEKISLPENLVAELDGVAREKRSRNELISQAVRAYVSERTTRHNRDLRRGYEAKINLNISSEAHFAECEAETT

Foldseek 3Di:
DDAAQWWFDFPCRFIWGFHDHRVCVPPHQKTKTWGKDQPDQDDDDLQKAWDDCVPFQRPGGMMTGLLGMDMDTPPRGDDTRGGDDPPPSNVSRNCVNVVVDD/DDAQQWKFWFVPDPVVIFIWGFHDHVVCVPPHQKTKIWGKDQPDQDDPDLLKDKDCCVVQPHPHTIITGLLGMDMGGCVRGDGTRGGDDPPCSNVVSNCVSVVVD/DDAQQWKFWFDPDPPDPDTFIWGFHDHVVCVPPHQKTKIWGKDQPDQDDPDLLKDKDCCVVQPHPHTIITGLLGMDMGGCVRGDGGSGGDDPPCSNVVSNCVSVVHD/DDAQQWWFAFPHFIWGFHDHVVCVPPHQKTKIWGKDQPDQDDPDLLKDKDCCVVQPHPGTIITGLLGMDMGGCVRGDGGSGGDDPPCSNVVSNCVSVVVD/DDDDDDDDDPVVVVVLVVVVVVVHDSCVVVVVVVVVVVVVVVVVVVVVCVVVVVPPVVVVVCVVCVVVVVVVD/DDDDDDDDPVVVVVQVVVVVVVHDSCVVVVVVVVVVVVVVVVVVVVVCVVVVVPPVVVVVCVVCVVVVVVVPPD